Protein 2GQQ (pdb70)

Secondary structure (DSSP, 8-state):
--SHHHHHHHHHHH-SS--TTGGGTSSS--TTTSSSTHHHHHHHTSEEEEEEEE-TTTTT---EEEEEEE----STTHHHHHHHHHSS-TTEEEEEEESSSSSEEEEEE-SSHHHHHHHTTTSSTTSSS-SEEEEEEEEEEEEE---------/--STHHHHHHHHHH-SS--HHHHHHHSSS-TTTTTTHHHHHHHHSSEEEEEEEE-TTTTT--EEEEEEEEE---STTHHHHHHHHHTT-SSEEEEEEE-SS-SEEEEEEESSHHHHHHHTTTTGGGSTTEEEEEEEEEEEEEE--------/------HHHHHHHHHHHH-TT--HHHHHHHHSS-HHHHHHHHHHHHHHTSEEEEEEEE-TTTTT--EEEEEEEEPPP-SSSHHHHHHTTTTT-TTEEEEEEESSS-SEEEEEEESSHHHHHHHHHHTTTTSSS--EEEEEEEEEEEEE---------/--HHHHHHHHHHHH-SSS-HHHHHHHHTS-HHHHHTHHHHHHHTTSEEEEEEEE-TTTTT--EEEEEEEEE-SS-TTHHHHHHHHHSS-TTEEEEEEESSSSSEEEEEEESSHHHHHHHHHHTSTTSTTEEEEEEEEEEEEEEE---------

Structure (mmCIF, N/CA/C/O backbone):
data_2GQQ
#
_entry.id   2GQQ
#
_cell.length_a   100.100
_cell.length_b   237.000
_cell.length_c   75.600
_cell.angle_alpha   90.00
_cell.angle_beta   90.0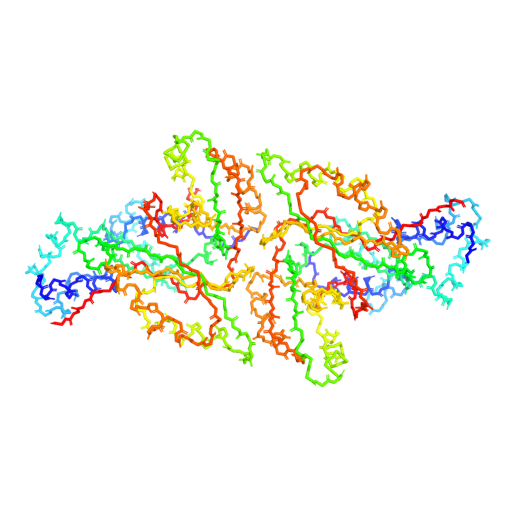0
_cell.angle_gamma   90.00
#
_symmetry.space_group_name_H-M   'C 2 2 21'
#
loop_
_atom_site.group_PDB
_atom_site.id
_atom_site.type_symbol
_atom_site.label_atom_id
_atom_site.label_alt_id
_atom_site.label_comp_id
_atom_site.label_asym_id
_atom_site.label_entity_id
_atom_site.label_seq_id
_atom_site.pdbx_PDB_ins_code
_atom_site.Cartn_x
_atom_site.Cartn_y
_atom_site.Cartn_z
_atom_site.occupancy
_atom_site.B_iso_or_equiv
_atom_site.auth_seq_id
_atom_site.auth_comp_id
_atom_site.auth_asym_id
_atom_site.auth_atom_id
_atom_site.pdbx_PDB_model_num
ATOM 1 N N . LEU A 1 11 ? 39.822 125.897 22.200 1.00 82.35 12 LEU A N 1
ATOM 2 C CA . LEU A 1 11 ? 40.423 125.448 23.495 1.00 81.77 12 LEU A CA 1
ATOM 3 C C . LEU A 1 11 ? 40.211 126.555 24.528 1.00 78.62 12 LEU A C 1
ATOM 4 O O . LEU A 1 11 ? 41.112 127.348 24.785 1.00 79.49 12 LEU A O 1
ATOM 9 N N . ASP A 1 12 ? 39.017 126.605 25.114 1.00 79.09 13 ASP A N 1
ATOM 10 C CA . ASP A 1 12 ? 38.688 127.621 26.119 1.00 83.10 13 ASP A CA 1
ATOM 11 C C . ASP A 1 12 ? 38.823 127.066 27.536 1.00 78.10 13 ASP A C 1
ATOM 12 O O . ASP A 1 12 ? 39.293 125.948 27.723 1.00 81.87 13 ASP A O 1
ATOM 17 N N . ARG A 1 13 ? 38.402 127.843 28.530 1.00 71.75 14 ARG A N 1
ATOM 18 C CA . ARG A 1 13 ? 38.479 127.401 29.920 1.00 70.16 14 ARG A CA 1
ATOM 19 C C . ARG A 1 13 ? 37.094 127.002 30.406 1.00 69.22 14 ARG A C 1
ATOM 20 O O . ARG A 1 13 ? 36.815 125.830 30.648 1.00 73.99 14 ARG A O 1
ATOM 22 N N . ILE A 1 14 ? 36.232 127.997 30.551 1.00 66.05 15 ILE A N 1
ATOM 23 C CA . ILE A 1 14 ? 34.866 127.782 30.989 1.00 62.34 15 ILE A CA 1
ATOM 24 C C . ILE A 1 14 ? 34.188 126.747 30.086 1.00 57.04 15 ILE A C 1
ATOM 25 O O . ILE A 1 14 ? 33.333 125.986 30.539 1.00 55.92 15 ILE A O 1
ATOM 30 N N . ASP A 1 15 ? 34.573 126.719 28.811 1.00 54.11 16 ASP A N 1
ATOM 31 C CA . ASP A 1 15 ? 33.981 125.772 27.867 1.00 52.04 16 ASP A CA 1
ATOM 32 C C . ASP A 1 15 ? 34.224 124.339 28.300 1.00 49.58 16 ASP A C 1
ATOM 33 O O . ASP A 1 15 ? 33.433 123.441 27.991 1.00 46.36 16 ASP A O 1
ATOM 38 N N . ARG A 1 16 ? 35.324 124.128 29.015 1.00 44.52 17 ARG A N 1
ATOM 39 C CA . ARG A 1 16 ? 35.668 122.799 29.497 1.00 48.83 17 ARG A CA 1
ATOM 40 C C . ARG A 1 16 ? 34.578 122.335 30.462 1.00 52.30 17 ARG A C 1
ATOM 41 O O . ARG A 1 16 ? 34.022 121.246 30.297 1.00 55.28 17 ARG A O 1
ATOM 49 N N . ASN A 1 17 ? 34.257 123.166 31.450 1.00 51.02 18 ASN A N 1
ATOM 50 C CA . ASN A 1 17 ? 33.216 122.821 32.414 1.00 51.18 18 ASN A CA 1
ATOM 51 C C . ASN A 1 17 ? 31.898 122.599 31.686 1.00 47.37 18 ASN A C 1
ATOM 52 O O . ASN A 1 17 ? 31.102 121.734 32.060 1.00 39.42 18 ASN A O 1
ATOM 57 N N . ILE A 1 18 ? 31.674 123.396 30.647 1.00 36.98 19 ILE A N 1
ATOM 58 C CA . ILE A 1 18 ? 30.467 123.283 29.842 1.00 39.82 19 ILE A CA 1
ATOM 59 C C . ILE A 1 18 ? 30.402 121.844 29.346 1.00 43.05 19 ILE A C 1
ATOM 60 O O . ILE A 1 18 ? 29.430 121.129 29.583 1.00 41.24 19 ILE A O 1
ATOM 65 N N . LEU A 1 19 ? 31.459 121.433 28.653 1.00 31.56 20 LEU A N 1
ATOM 66 C CA . LEU A 1 19 ? 31.538 120.096 28.106 1.00 23.40 20 LEU A CA 1
ATOM 67 C C . LEU A 1 19 ? 31.304 119.034 29.167 1.00 27.07 20 LEU A C 1
ATOM 68 O O . LEU A 1 19 ? 30.417 118.190 29.035 1.00 26.92 20 LEU A O 1
ATOM 73 N N . ASN A 1 20 ? 32.098 119.076 30.225 1.00 25.30 21 ASN A N 1
ATOM 74 C CA . ASN A 1 20 ? 31.960 118.097 31.283 1.00 33.80 21 ASN A CA 1
ATOM 75 C C . ASN A 1 20 ? 30.519 118.029 31.773 1.00 41.45 21 ASN A C 1
ATOM 76 O O . ASN A 1 20 ? 30.002 116.945 32.047 1.00 46.55 21 ASN A O 1
ATOM 81 N N . GLU A 1 21 ? 29.868 119.184 31.882 1.00 44.90 22 GLU A N 1
ATOM 82 C CA . GLU A 1 21 ? 28.480 119.226 32.342 1.00 39.57 22 GLU A CA 1
ATOM 83 C C . GLU A 1 21 ? 27.528 118.571 31.353 1.00 25.41 22 GLU A C 1
ATOM 84 O O . GLU A 1 21 ? 26.707 117.751 31.739 1.00 18.42 22 GLU A O 1
ATOM 90 N N . LEU A 1 22 ? 27.639 118.942 30.083 1.00 23.51 23 LEU A N 1
ATOM 91 C CA . LEU A 1 22 ? 26.777 118.376 29.057 1.00 30.58 23 LEU A CA 1
ATOM 92 C C . LEU A 1 22 ? 26.850 116.858 28.988 1.00 34.80 23 LEU A C 1
ATOM 93 O O . LEU A 1 22 ? 25.838 116.197 28.770 1.00 33.81 23 LEU A O 1
ATOM 98 N N . GLN A 1 23 ? 28.040 116.296 29.154 1.00 33.94 24 GLN A N 1
ATOM 99 C CA . GLN A 1 23 ? 28.154 114.850 29.095 1.00 37.72 24 GLN A CA 1
ATOM 100 C C . GLN A 1 23 ? 27.645 114.218 30.384 1.00 31.08 24 GLN A C 1
ATOM 101 O O . GLN A 1 23 ? 27.072 113.128 30.368 1.00 30.32 24 GLN A O 1
ATOM 107 N N . LYS A 1 24 ? 27.840 114.907 31.501 1.00 30.11 25 LYS A N 1
ATOM 108 C CA . LYS A 1 24 ? 27.383 114.389 32.785 1.00 29.28 25 LYS A CA 1
ATOM 109 C C . LYS A 1 24 ? 25.859 114.379 32.797 1.00 35.94 25 LYS A C 1
ATOM 110 O O . LYS A 1 24 ? 25.243 113.733 33.642 1.00 33.23 25 LYS A O 1
ATOM 112 N N . ASP A 1 25 ? 25.268 115.098 31.840 1.00 45.49 26 ASP A N 1
ATOM 113 C CA . ASP A 1 25 ? 23.815 115.207 31.694 1.00 49.41 26 ASP A CA 1
ATOM 114 C C . ASP A 1 25 ? 23.453 115.977 30.419 1.00 54.60 26 ASP A C 1
ATOM 115 O O . ASP A 1 25 ? 23.413 117.208 30.419 1.00 58.39 26 ASP A O 1
ATOM 120 N N . GLY A 1 26 ? 23.175 115.252 29.339 1.00 57.19 27 GLY A N 1
ATOM 121 C CA . GLY A 1 26 ? 22.831 115.896 28.079 1.00 62.15 27 GLY A CA 1
ATOM 122 C C . GLY A 1 26 ? 21.508 116.641 28.062 1.00 65.58 27 GLY A C 1
ATOM 123 O O . GLY A 1 26 ? 21.419 117.754 27.540 1.00 67.07 27 GLY A O 1
ATOM 124 N N . ARG A 1 27 ? 20.472 116.029 28.626 1.00 72.61 28 ARG A N 1
ATOM 125 C CA . ARG A 1 27 ? 19.151 116.647 28.663 1.00 74.13 28 ARG A CA 1
ATOM 126 C C . ARG A 1 27 ? 19.109 117.782 29.677 1.00 71.43 28 ARG A C 1
ATOM 127 O O . ARG A 1 27 ? 18.599 117.617 30.783 1.00 73.07 28 ARG A O 1
ATOM 129 N N . ILE A 1 28 ? 19.654 118.932 29.297 1.00 69.50 29 ILE A N 1
ATOM 130 C CA . ILE A 1 28 ? 19.668 120.089 30.179 1.00 74.67 29 ILE A CA 1
ATOM 131 C C . ILE A 1 28 ? 19.126 121.304 29.442 1.00 79.40 29 ILE A C 1
ATOM 132 O O . ILE A 1 28 ? 19.365 121.474 28.246 1.00 81.95 29 ILE A O 1
ATOM 134 N N . SER A 1 29 ? 18.388 122.142 30.163 1.00 85.97 30 SER A N 1
ATOM 135 C CA . SER A 1 29 ? 17.803 123.349 29.590 1.00 88.93 30 SER A CA 1
ATOM 136 C C . SER A 1 29 ? 18.874 124.420 29.387 1.00 88.63 30 SER A C 1
ATOM 137 O O . SER A 1 29 ? 19.943 124.364 29.994 1.00 92.92 30 SER A O 1
ATOM 140 N N . ASN A 1 30 ? 18.585 125.395 28.532 1.00 86.14 31 ASN A N 1
ATOM 141 C CA . ASN A 1 30 ? 19.533 126.467 28.245 1.00 87.96 31 ASN A CA 1
ATOM 142 C C . ASN A 1 30 ? 20.096 127.130 29.507 1.00 85.50 31 ASN A C 1
ATOM 143 O O . ASN A 1 30 ? 21.313 127.235 29.670 1.00 76.18 31 ASN A O 1
ATOM 148 N N . VAL A 1 31 ? 19.203 127.564 30.396 1.00 81.68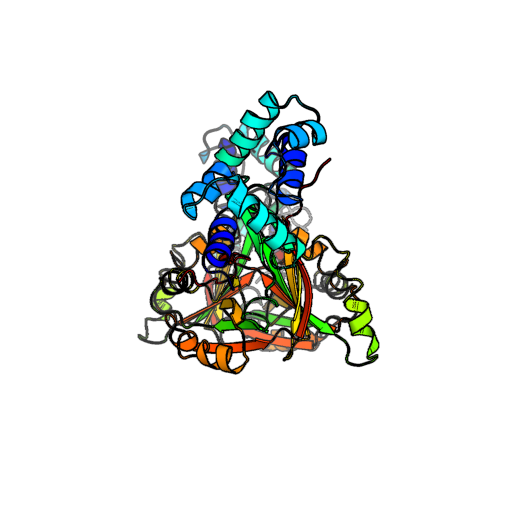 32 VAL A N 1
ATOM 149 C CA . VAL A 1 31 ? 19.583 128.227 31.646 1.00 74.37 32 VAL A CA 1
ATOM 150 C C . VAL A 1 31 ? 20.295 127.288 32.615 1.00 72.67 32 VAL A C 1
ATOM 151 O O . VAL A 1 31 ? 21.292 127.657 33.241 1.00 54.42 32 VAL A O 1
ATOM 155 N N . GLU A 1 32 ? 19.771 126.074 32.739 1.00 78.73 33 GLU A N 1
ATOM 156 C CA . GLU A 1 32 ? 20.348 125.084 33.636 1.00 82.17 33 GLU A CA 1
ATOM 157 C C . GLU A 1 32 ? 21.744 124.685 33.157 1.00 85.93 33 GLU A C 1
ATOM 158 O O . GLU A 1 32 ? 22.623 124.371 33.962 1.00 80.81 33 GLU A O 1
ATOM 164 N N . LEU A 1 33 ? 21.938 124.711 31.840 1.00 91.45 34 LEU A N 1
ATOM 165 C CA . LEU A 1 33 ? 23.219 124.365 31.225 1.00 94.51 34 LEU A CA 1
ATOM 166 C C . LEU A 1 33 ? 24.278 125.393 31.601 1.00 94.97 34 LEU A C 1
ATOM 167 O O . LEU A 1 33 ? 25.480 125.126 31.535 1.00 91.92 34 LEU A O 1
ATOM 169 N N . SER A 1 34 ? 23.814 126.574 31.987 1.00 93.46 35 SER A N 1
ATOM 170 C CA . SER A 1 34 ? 24.697 127.658 32.386 1.00 84.74 35 SER A CA 1
ATOM 171 C C . SER A 1 34 ? 24.249 128.158 33.750 1.00 76.99 35 SER A C 1
ATOM 172 O O . SER A 1 34 ? 24.150 129.361 33.983 1.00 71.30 35 SER A O 1
ATOM 175 N N . LYS A 1 35 ? 23.975 127.221 34.651 1.00 73.38 36 LYS A N 1
ATOM 176 C CA . LYS A 1 35 ? 23.523 127.566 35.993 1.00 79.57 36 LYS A CA 1
ATOM 177 C C . LYS A 1 35 ? 24.619 127.390 37.043 1.00 77.00 36 LYS A C 1
ATOM 178 O O . LYS A 1 35 ? 25.029 128.354 37.692 1.00 72.00 36 LYS A O 1
ATOM 180 N N . ARG A 1 36 ? 25.090 126.156 37.204 1.00 77.25 37 ARG A N 1
ATOM 181 C CA . ARG A 1 36 ? 26.133 125.844 38.179 1.00 71.14 37 ARG A CA 1
ATOM 182 C C . ARG A 1 36 ? 27.530 125.889 37.564 1.00 68.69 37 ARG A C 1
ATOM 183 O O . ARG A 1 36 ? 28.493 125.400 38.157 1.00 60.11 37 ARG A O 1
ATOM 185 N N . VAL A 1 37 ? 27.637 126.474 36.374 1.00 74.10 38 VAL A N 1
ATOM 186 C CA . VAL A 1 37 ? 28.924 126.584 35.692 1.00 80.33 38 VAL A CA 1
ATOM 187 C C . VAL A 1 37 ? 29.637 127.875 36.082 1.00 84.69 38 VAL A C 1
ATOM 188 O O . VAL A 1 37 ? 30.867 127.952 36.053 1.00 82.02 38 VAL A O 1
ATOM 192 N N . GLY A 1 38 ? 28.853 128.882 36.452 1.00 87.68 39 GLY A N 1
ATOM 193 C CA . GLY A 1 38 ? 29.417 130.165 36.828 1.00 88.60 39 GLY A CA 1
ATOM 194 C C . GLY A 1 38 ? 29.245 131.154 35.690 1.00 88.64 39 GLY A C 1
ATOM 195 O O . GLY A 1 38 ? 30.179 131.861 35.312 1.00 85.98 39 GLY A O 1
ATOM 196 N N . LEU A 1 39 ? 28.036 131.192 35.138 1.00 85.85 40 LEU A N 1
ATOM 197 C CA . LEU A 1 39 ? 27.715 132.086 34.036 1.00 81.29 40 LEU A CA 1
ATOM 198 C C . LEU A 1 39 ? 26.262 132.538 34.133 1.00 79.15 40 LEU A C 1
ATOM 199 O O . LEU A 1 39 ? 25.512 132.064 34.985 1.00 73.71 40 LEU A O 1
ATOM 201 N N . SER A 1 40 ? 25.872 133.461 33.260 1.00 80.67 41 SER A N 1
ATOM 202 C CA . SER A 1 40 ? 24.504 133.963 33.244 1.00 87.09 41 SER A CA 1
ATOM 203 C C . SER A 1 40 ? 23.752 133.340 32.069 1.00 91.12 41 SER A C 1
ATOM 204 O O . SER A 1 40 ? 24.344 133.043 31.030 1.00 94.32 41 SER A O 1
ATOM 206 N N . PRO A 1 41 ? 22.431 133.141 32.222 1.00 91.54 42 PRO A N 1
ATOM 207 C CA . PRO A 1 41 ? 21.554 132.552 31.203 1.00 93.18 42 PRO A CA 1
ATOM 208 C C . PRO A 1 41 ? 21.890 132.906 29.752 1.00 92.24 42 PRO A C 1
ATOM 209 O O . PRO A 1 41 ? 22.651 132.200 29.090 1.00 89.73 42 PRO A O 1
ATOM 213 N N . THR A 1 42 ? 21.311 133.999 29.263 1.00 90.91 43 THR A N 1
ATOM 214 C CA . THR A 1 42 ? 21.533 134.450 27.892 1.00 91.32 43 THR A CA 1
ATOM 215 C C . THR A 1 42 ? 23.013 134.600 27.525 1.00 90.20 43 THR A C 1
ATOM 216 O O . THR A 1 42 ? 23.436 134.185 26.444 1.00 83.30 43 THR A O 1
ATOM 218 N N . PRO A 1 43 ? 23.818 135.200 28.421 1.00 94.17 44 PRO A N 1
ATOM 219 C CA . PRO A 1 43 ? 25.252 135.407 28.188 1.00 100.08 44 PRO A CA 1
ATOM 220 C C . PRO A 1 43 ? 26.025 134.223 27.612 1.00 100.36 44 PRO A C 1
ATOM 221 O O . PRO A 1 43 ? 26.784 134.384 26.655 1.00 103.15 44 PRO A O 1
ATOM 225 N N . CYS A 1 44 ? 25.841 133.038 28.189 1.00 96.47 45 CYS A N 1
ATOM 226 C CA . CYS A 1 44 ? 26.558 131.864 27.699 1.00 91.88 45 CYS A CA 1
ATOM 227 C C . CYS A 1 44 ? 25.752 130.571 27.756 1.00 80.49 45 CYS A C 1
ATOM 228 O O . CYS A 1 44 ? 25.718 129.884 28.776 1.00 74.02 45 CYS A O 1
ATOM 231 N N . LEU A 1 45 ? 25.119 130.240 26.637 1.00 71.85 46 LEU A N 1
ATOM 232 C CA . LEU A 1 45 ? 24.309 129.037 26.529 1.00 72.17 46 LEU A CA 1
ATOM 233 C C . LEU A 1 45 ? 24.218 128.691 25.057 1.00 72.77 46 LEU A C 1
ATOM 234 O O . LEU A 1 45 ? 23.905 127.560 24.684 1.00 78.15 46 LEU A O 1
ATOM 239 N N . GLU A 1 46 ? 24.490 129.686 24.221 1.00 71.33 47 GLU A N 1
ATOM 240 C CA . GLU A 1 46 ? 24.448 129.498 22.780 1.00 65.27 47 GLU A CA 1
ATOM 241 C C . GLU A 1 46 ? 25.868 129.265 22.285 1.00 57.81 47 GLU A C 1
ATOM 242 O O . GLU A 1 46 ? 26.077 128.903 21.129 1.00 56.16 47 GLU A O 1
ATOM 244 N N . ARG A 1 47 ? 26.838 129.468 23.176 1.00 50.98 48 ARG A N 1
ATOM 245 C CA . ARG A 1 47 ? 28.252 129.272 22.849 1.00 44.54 48 ARG A CA 1
ATOM 246 C C . ARG A 1 47 ? 28.472 127.840 22.364 1.00 37.22 48 ARG A C 1
ATOM 247 O O . ARG A 1 47 ? 29.262 127.577 21.453 1.00 11.48 48 ARG A O 1
ATOM 249 N N . VAL A 1 48 ? 27.755 126.917 22.986 1.00 38.77 49 VAL A N 1
ATOM 250 C CA . VAL A 1 48 ? 27.840 125.514 22.634 1.00 49.93 49 VAL A CA 1
ATOM 251 C C . VAL A 1 48 ? 27.697 125.319 21.121 1.00 55.63 49 VAL A C 1
ATOM 252 O O . VAL A 1 48 ? 28.188 124.334 20.566 1.00 59.27 49 VAL A O 1
ATOM 256 N N . ARG A 1 49 ? 27.035 126.264 20.459 1.00 59.62 50 ARG A N 1
ATOM 257 C CA . ARG A 1 49 ? 26.824 126.188 19.015 1.00 65.31 50 ARG A CA 1
ATOM 258 C C . ARG A 1 49 ? 28.133 126.234 18.226 1.00 71.36 50 ARG A C 1
ATOM 259 O O . ARG A 1 49 ? 28.271 125.554 17.207 1.00 65.39 50 ARG A O 1
ATOM 261 N N . ARG A 1 50 ? 29.088 127.039 18.691 1.00 73.65 51 ARG A N 1
ATOM 262 C CA . ARG A 1 50 ? 30.380 127.149 18.016 1.00 73.15 51 ARG A CA 1
ATOM 263 C C . ARG A 1 50 ? 31.134 125.832 18.179 1.00 71.08 51 ARG A C 1
ATOM 264 O O . ARG A 1 50 ? 31.943 125.452 17.328 1.00 66.43 51 ARG A O 1
ATOM 272 N N . LEU A 1 51 ? 30.867 125.144 19.286 1.00 69.52 52 LEU A N 1
ATOM 273 C CA . LEU A 1 51 ? 31.498 123.860 19.554 1.00 62.86 52 LEU A CA 1
ATOM 274 C C . LEU A 1 51 ? 30.906 122.821 18.612 1.00 64.95 52 LEU A C 1
ATOM 275 O O . LEU A 1 51 ? 31.595 121.906 18.155 1.00 67.22 52 LEU A O 1
ATOM 280 N N . GLU A 1 52 ? 29.619 122.981 18.325 1.00 66.90 53 GLU A N 1
ATOM 281 C CA . GLU A 1 52 ? 28.899 122.081 17.434 1.00 73.63 53 GLU A CA 1
ATOM 282 C C . GLU A 1 52 ? 29.221 122.406 15.982 1.00 75.63 53 GLU A C 1
ATOM 283 O O . GLU A 1 52 ? 29.146 121.538 15.113 1.00 81.48 53 GLU A O 1
ATOM 289 N N . ARG A 1 53 ? 29.579 123.661 15.728 1.00 73.00 54 ARG A N 1
ATOM 290 C CA . ARG A 1 53 ? 29.925 124.103 14.384 1.00 74.13 54 ARG A CA 1
ATOM 291 C C . ARG A 1 53 ? 31.377 123.737 14.092 1.00 77.28 54 ARG A C 1
ATOM 292 O O . ARG A 1 53 ? 31.700 123.226 13.017 1.00 81.60 54 ARG A O 1
ATOM 294 N N . GLN A 1 54 ? 32.251 124.002 15.057 1.00 76.93 55 GLN A N 1
ATOM 295 C CA . GLN A 1 54 ? 33.661 123.690 14.899 1.00 81.37 55 GLN A CA 1
ATOM 296 C C . GLN A 1 54 ? 33.835 122.178 14.841 1.00 81.26 55 GLN A C 1
ATOM 297 O O . GLN A 1 54 ? 33.975 121.598 13.761 1.00 82.81 55 GLN A O 1
ATOM 299 N N . GLY A 1 55 ? 33.812 121.537 16.005 1.00 78.29 56 GLY A N 1
ATOM 300 C CA . GLY A 1 55 ? 33.966 120.095 16.046 1.00 65.50 56 GLY A CA 1
ATOM 301 C C . GLY A 1 55 ? 34.080 119.526 17.447 1.00 55.51 56 GLY A C 1
ATOM 302 O O . GLY A 1 55 ? 34.247 118.321 17.606 1.00 60.17 56 GLY A O 1
ATOM 303 N N . PHE A 1 56 ? 33.993 120.381 18.461 1.00 49.64 57 PHE A N 1
ATOM 304 C CA . PHE A 1 56 ? 34.087 119.919 19.839 1.00 51.67 57 PHE A CA 1
ATOM 305 C C . PHE A 1 56 ? 32.938 118.987 20.193 1.00 54.77 57 PHE A C 1
ATOM 306 O O . PHE A 1 56 ? 33.156 117.866 20.653 1.00 60.66 57 PHE A O 1
ATOM 314 N N . ILE A 1 57 ? 31.711 119.452 19.998 1.00 48.25 58 ILE A N 1
ATOM 315 C CA . ILE A 1 57 ? 30.556 118.625 20.296 1.00 43.68 58 ILE A CA 1
ATOM 316 C C . ILE A 1 57 ? 30.200 117.829 19.055 1.00 47.34 58 ILE A C 1
ATOM 317 O O . ILE A 1 57 ? 29.797 118.393 18.035 1.00 44.59 58 ILE A O 1
ATOM 319 N N . GLN A 1 58 ? 30.377 116.514 19.135 1.00 58.91 59 GLN A N 1
ATOM 320 C CA . GLN A 1 58 ? 30.071 115.637 18.009 1.00 59.65 59 GLN A CA 1
ATOM 321 C C . GLN A 1 58 ? 28.560 115.470 17.871 1.00 57.26 59 GLN A C 1
ATOM 322 O O . GLN A 1 58 ? 28.057 115.201 16.781 1.00 52.53 59 GLN A O 1
ATOM 324 N N . GLY A 1 59 ? 27.841 115.642 18.977 1.00 47.69 60 GLY A N 1
ATOM 325 C CA . GLY A 1 59 ? 26.399 115.504 18.941 1.00 48.04 60 GLY A CA 1
ATOM 326 C C . GLY A 1 59 ? 25.846 115.023 20.264 1.00 54.63 60 GLY A C 1
ATOM 327 O O . GLY A 1 59 ? 26.599 114.818 21.215 1.00 57.88 60 GLY A O 1
ATOM 328 N N . TYR A 1 60 ? 24.532 114.837 20.331 1.00 54.58 61 TYR A N 1
ATOM 329 C CA . TYR A 1 60 ? 23.893 114.382 21.561 1.00 51.00 61 TYR A CA 1
ATOM 330 C C . TYR A 1 60 ? 23.104 113.108 21.316 1.00 50.92 61 TYR A C 1
ATOM 331 O O . TYR A 1 60 ? 22.624 112.868 20.210 1.00 62.21 61 TYR A O 1
ATOM 340 N N . THR A 1 61 ? 22.974 112.285 22.350 1.00 50.40 62 THR A N 1
ATOM 341 C CA . THR A 1 61 ? 22.231 111.038 22.226 1.00 47.74 62 THR A CA 1
ATOM 342 C C . THR A 1 61 ? 21.718 110.532 23.569 1.00 39.78 62 THR A C 1
ATOM 343 O O . THR A 1 61 ? 22.211 110.918 24.630 1.00 24.48 62 THR A O 1
ATOM 347 N N . ALA A 1 62 ? 20.711 109.673 23.511 1.00 36.22 63 ALA A N 1
ATOM 348 C CA . ALA A 1 62 ? 20.136 109.110 24.714 1.00 39.64 63 ALA A CA 1
ATOM 349 C C . ALA A 1 62 ? 20.704 107.717 24.880 1.00 38.90 63 ALA A C 1
ATOM 350 O O . ALA A 1 62 ? 20.939 107.012 23.899 1.00 31.25 63 ALA A O 1
ATOM 352 N N . LEU A 1 63 ? 20.934 107.337 26.130 1.00 45.67 64 LEU A N 1
ATOM 353 C CA . LEU A 1 63 ? 21.486 106.033 26.448 1.00 51.36 64 LEU A CA 1
ATOM 354 C C . LEU A 1 63 ? 20.393 105.157 27.043 1.00 53.92 64 LEU A C 1
ATOM 355 O O . LEU A 1 63 ? 19.877 105.451 28.122 1.00 55.96 64 LEU A O 1
ATOM 357 N N . LEU A 1 64 ? 20.043 104.085 26.331 1.00 56.50 65 LEU A N 1
ATOM 358 C CA . LEU A 1 64 ? 19.001 103.146 26.768 1.00 52.13 65 LEU A CA 1
ATOM 359 C C . LEU A 1 64 ? 19.612 101.856 27.324 1.00 43.75 65 LEU A C 1
ATOM 360 O O . LEU A 1 64 ? 20.698 101.461 26.914 1.00 40.80 65 LEU A O 1
ATOM 362 N N . ASN A 1 65 ? 18.916 101.206 28.255 1.00 40.23 66 ASN A N 1
ATOM 363 C CA . ASN A 1 65 ? 19.407 99.964 28.859 1.00 47.00 66 ASN A CA 1
ATOM 364 C C . ASN A 1 65 ? 19.168 98.763 27.946 1.00 54.83 66 ASN A C 1
ATOM 365 O O . ASN A 1 65 ? 18.030 98.359 27.727 1.00 63.78 66 ASN A O 1
ATOM 367 N N . PRO A 1 66 ? 20.245 98.170 27.404 1.00 58.65 67 PRO A N 1
ATOM 368 C CA . PRO A 1 66 ? 20.131 97.011 26.512 1.00 61.99 67 PRO A CA 1
ATOM 369 C C . PRO A 1 66 ? 19.506 95.814 27.215 1.00 61.58 67 PRO A C 1
ATOM 370 O O . PRO A 1 66 ? 19.199 94.799 26.589 1.00 62.44 67 PRO A O 1
ATOM 374 N N . HIS A 1 67 ? 19.334 95.936 28.525 1.00 56.99 68 HIS A N 1
ATOM 375 C CA . HIS A 1 67 ? 18.742 94.871 29.312 1.00 59.26 68 HIS A CA 1
ATOM 376 C C . HIS A 1 67 ? 17.224 94.861 29.118 1.00 67.27 68 HIS A C 1
ATOM 377 O O . HIS A 1 67 ? 16.600 93.801 29.134 1.00 75.90 68 HIS A O 1
ATOM 379 N N . TYR A 1 68 ? 16.644 96.043 28.922 1.00 65.02 69 TYR A N 1
ATOM 380 C CA . TYR A 1 68 ? 15.202 96.192 28.731 1.00 54.86 69 TYR A CA 1
ATOM 381 C C . TYR A 1 68 ? 14.825 96.319 27.254 1.00 46.72 69 TYR A C 1
ATOM 382 O O . TYR A 1 68 ? 13.667 96.569 26.916 1.00 52.66 69 TYR A O 1
ATOM 391 N N . LEU A 1 69 ? 15.808 96.154 26.379 1.00 46.42 70 LEU A N 1
ATOM 392 C CA . LEU A 1 69 ? 15.571 96.225 24.946 1.00 49.54 70 LEU A CA 1
ATOM 393 C C . LEU A 1 69 ? 15.926 94.877 24.343 1.00 54.11 70 LEU A C 1
ATOM 394 O O . LEU A 1 69 ? 16.345 93.964 25.058 1.00 54.04 70 LEU A O 1
ATOM 399 N N . ASP A 1 70 ? 15.780 94.750 23.031 1.00 56.61 71 ASP A N 1
ATOM 400 C CA . ASP A 1 70 ? 16.072 93.484 22.370 1.00 66.21 71 ASP A CA 1
ATOM 401 C C . ASP A 1 70 ? 17.558 93.329 22.045 1.00 62.87 71 ASP A C 1
ATOM 402 O O . ASP A 1 70 ? 17.942 93.098 20.899 1.00 65.31 71 ASP A O 1
ATOM 407 N N . ALA A 1 71 ? 18.388 93.441 23.075 1.00 53.74 72 ALA A N 1
ATOM 408 C CA . ALA A 1 71 ? 19.830 93.315 22.916 1.00 49.74 72 ALA A CA 1
ATOM 409 C C . ALA A 1 71 ? 20.449 93.042 24.276 1.00 41.80 72 ALA A C 1
ATOM 410 O O . ALA A 1 71 ? 21.442 93.660 24.664 1.00 24.55 72 ALA A O 1
ATOM 412 N N . SER A 1 72 ? 19.845 92.102 24.992 1.00 43.76 73 SER A N 1
ATOM 413 C CA . SER A 1 72 ? 20.298 91.732 26.323 1.00 46.54 73 SER A CA 1
ATOM 414 C C . SER A 1 72 ? 21.691 91.103 26.360 1.00 41.26 73 SER A C 1
ATOM 415 O O . SER A 1 72 ? 22.356 91.128 27.396 1.00 33.31 73 SER A O 1
ATOM 417 N N . LEU A 1 73 ? 22.135 90.543 25.237 1.00 36.92 74 LEU A N 1
ATOM 418 C CA . LEU A 1 73 ? 23.439 89.885 25.188 1.00 40.73 74 LEU A CA 1
ATOM 419 C C . LEU A 1 73 ? 24.519 90.611 24.380 1.00 46.65 74 LEU A C 1
ATOM 420 O O . LEU A 1 73 ? 24.272 91.097 23.275 1.00 57.97 74 LEU A O 1
ATOM 425 N N . LEU A 1 74 ? 25.725 90.658 24.942 1.00 26.28 75 LEU A N 1
ATOM 426 C CA . LEU A 1 74 ? 26.862 91.323 24.311 1.00 18.26 75 LEU A CA 1
ATOM 427 C C . LEU A 1 74 ? 28.027 90.370 24.049 1.00 20.75 75 LEU A C 1
ATOM 428 O O . LEU A 1 74 ? 28.285 89.458 24.832 1.00 29.18 75 LEU A O 1
ATOM 433 N N . VAL A 1 75 ? 28.745 90.592 22.956 1.00 13.86 76 VAL A N 1
ATOM 434 C CA . VAL A 1 75 ? 29.855 89.721 22.625 1.00 15.72 76 VAL A CA 1
ATOM 435 C C . VAL A 1 75 ? 30.883 90.382 21.720 1.00 18.06 76 VAL A C 1
ATOM 436 O O . VAL A 1 75 ? 30.539 91.079 20.764 1.00 21.10 76 VAL A O 1
ATOM 440 N N . PHE A 1 76 ? 32.152 90.143 22.035 1.00 18.80 77 PHE A N 1
ATOM 441 C CA . PHE A 1 76 ? 33.278 90.687 21.284 1.00 6.37 77 PHE A CA 1
ATOM 442 C C . PHE A 1 76 ? 33.795 89.643 20.313 1.00 10.25 77 PHE A C 1
ATOM 443 O O . PHE A 1 76 ? 33.566 88.446 20.492 1.00 11.43 77 PHE A O 1
ATOM 451 N N . VAL A 1 77 ? 34.508 90.098 19.292 1.00 15.60 78 VAL A N 1
ATOM 452 C CA . VAL A 1 77 ? 35.042 89.197 18.286 1.00 9.71 78 VAL A CA 1
ATOM 453 C C . VAL A 1 77 ? 36.366 89.695 17.716 1.00 21.62 78 VAL A C 1
ATOM 454 O O . VAL A 1 77 ? 36.487 90.857 17.318 1.00 29.53 78 VAL A O 1
ATOM 458 N N . GLU A 1 78 ? 37.360 88.812 17.681 1.00 30.11 79 GLU A N 1
ATOM 459 C CA . GLU A 1 78 ? 38.667 89.149 17.124 1.00 24.73 79 GLU A CA 1
ATOM 460 C C . GLU A 1 78 ? 38.676 88.593 15.717 1.00 26.70 79 GLU A C 1
ATOM 461 O O . GLU A 1 78 ? 38.694 87.379 15.512 1.00 28.80 79 GLU A O 1
ATOM 467 N N . ILE A 1 79 ? 38.657 89.491 14.745 1.00 20.47 80 ILE A N 1
ATOM 468 C CA . ILE A 1 79 ? 38.633 89.080 13.358 1.00 25.04 80 ILE A CA 1
ATOM 469 C C . ILE A 1 79 ? 39.935 89.386 12.667 1.00 14.84 80 ILE A C 1
ATOM 470 O O . ILE A 1 79 ? 40.542 90.426 12.898 1.00 8.71 80 ILE A O 1
ATOM 475 N N . THR A 1 80 ? 40.362 88.458 11.823 1.00 29.85 81 THR A N 1
ATOM 476 C CA . THR A 1 80 ? 41.601 88.613 11.086 1.00 36.75 81 THR A CA 1
ATOM 477 C C . THR A 1 80 ? 41.290 88.614 9.598 1.00 37.67 81 THR A C 1
ATOM 478 O O . THR A 1 80 ? 40.752 87.643 9.065 1.00 34.05 81 THR A O 1
ATOM 482 N N . LEU A 1 81 ? 41.624 89.712 8.933 1.00 42.26 82 LEU A N 1
ATOM 483 C CA . LEU A 1 81 ? 41.372 89.836 7.507 1.00 45.80 82 LEU A CA 1
ATOM 484 C C . LEU A 1 81 ? 42.585 89.395 6.693 1.00 44.70 82 LEU A C 1
ATOM 485 O O . LEU A 1 81 ? 43.724 89.740 7.015 1.00 37.58 82 LEU A O 1
ATOM 487 N N . ASN A 1 82 ? 42.332 88.626 5.639 1.00 48.98 83 ASN A N 1
ATOM 488 C CA . ASN A 1 82 ? 43.399 88.140 4.775 1.00 55.47 83 ASN A CA 1
ATOM 489 C C . ASN A 1 82 ? 43.868 89.231 3.823 1.00 59.27 83 ASN A C 1
ATOM 490 O O . ASN A 1 82 ? 43.110 89.684 2.964 1.00 62.65 83 ASN A O 1
ATOM 495 N N . ARG A 1 83 ? 45.124 89.638 3.963 1.00 58.97 84 ARG A N 1
ATOM 496 C CA . ARG A 1 83 ? 45.679 90.680 3.112 1.00 57.64 84 ARG A CA 1
ATOM 497 C C . ARG A 1 83 ? 45.872 90.196 1.678 1.00 58.35 84 ARG A C 1
ATOM 498 O O . ARG A 1 83 ? 46.978 89.829 1.279 1.00 61.06 84 ARG A O 1
ATOM 500 N N . GLY A 1 84 ? 44.785 90.194 0.912 1.00 58.46 85 GLY A N 1
ATOM 501 C CA . GLY A 1 84 ? 44.849 89.768 -0.475 1.00 64.54 85 GLY A CA 1
ATOM 502 C C . GLY A 1 84 ? 45.069 90.969 -1.372 1.00 67.18 85 GLY A C 1
ATOM 503 O O . GLY A 1 84 ? 46.123 91.110 -1.995 1.00 71.50 85 GLY A O 1
ATOM 504 N N . ALA A 1 85 ? 44.068 91.840 -1.435 1.00 67.04 86 ALA A N 1
ATOM 505 C CA . ALA A 1 85 ? 44.154 93.050 -2.241 1.00 66.91 86 ALA A CA 1
ATOM 506 C C . ALA A 1 85 ? 44.298 94.235 -1.294 1.00 68.88 86 ALA A C 1
ATOM 507 O O . ALA A 1 85 ? 43.743 94.228 -0.197 1.00 60.20 86 ALA A O 1
ATOM 509 N N . PRO A 1 86 ? 45.060 95.263 -1.699 1.00 75.25 87 PRO A N 1
ATOM 510 C CA . PRO A 1 86 ? 45.251 96.445 -0.854 1.00 79.51 87 PRO A CA 1
ATOM 511 C C . PRO A 1 86 ? 43.916 96.993 -0.368 1.00 81.58 87 PRO A C 1
ATOM 512 O O . PRO A 1 86 ? 43.841 97.662 0.661 1.00 83.34 87 PRO A O 1
ATOM 516 N N . ASP A 1 87 ? 42.860 96.703 -1.119 1.00 80.75 88 ASP A N 1
ATOM 517 C CA . ASP A 1 87 ? 41.528 97.156 -0.754 1.00 78.81 88 ASP A CA 1
ATOM 518 C C . ASP A 1 87 ? 40.907 96.191 0.259 1.00 76.49 88 ASP A C 1
ATOM 519 O O . ASP A 1 87 ? 39.698 96.215 0.482 1.00 81.82 88 ASP A O 1
ATOM 521 N N . VAL A 1 88 ? 41.741 95.350 0.871 1.00 67.12 89 VAL A N 1
ATOM 522 C CA . VAL A 1 88 ? 41.278 94.370 1.855 1.00 54.89 89 VAL A CA 1
ATOM 523 C C . VAL A 1 88 ? 40.598 95.059 3.026 1.00 55.32 89 VAL A C 1
ATOM 524 O O . VAL A 1 88 ? 39.537 94.632 3.483 1.00 45.79 89 VAL A O 1
ATOM 526 N N . PHE A 1 89 ? 41.229 96.124 3.509 1.00 60.73 90 PHE A N 1
ATOM 527 C CA . PHE A 1 89 ? 40.703 96.899 4.623 1.00 60.36 90 PHE A CA 1
ATOM 528 C C . PHE A 1 89 ? 39.548 97.771 4.144 1.00 62.67 90 PHE A C 1
ATOM 529 O O . PHE A 1 89 ? 38.457 97.742 4.714 1.00 62.62 90 PHE A O 1
ATOM 537 N N . GLU A 1 90 ? 39.797 98.544 3.092 1.00 62.74 91 GLU A N 1
ATOM 538 C CA . GLU A 1 90 ? 38.784 99.437 2.542 1.00 63.59 91 GLU A CA 1
ATOM 539 C C . GLU A 1 90 ? 37.445 98.729 2.346 1.00 67.16 91 GLU A C 1
ATOM 540 O O . GLU A 1 90 ? 36.392 99.295 2.640 1.00 70.73 91 GLU A O 1
ATOM 542 N N . GLN A 1 91 ? 37.488 97.490 1.859 1.00 63.54 92 GLN A N 1
ATOM 543 C CA . GLN A 1 91 ? 36.271 96.715 1.626 1.00 58.48 92 GLN A CA 1
ATOM 544 C C . GLN A 1 91 ? 35.577 96.332 2.932 1.00 54.58 92 GLN A C 1
ATOM 545 O O . GLN A 1 91 ? 34.361 96.474 3.065 1.00 50.69 92 GLN A O 1
ATOM 547 N N . PHE A 1 92 ? 36.352 95.845 3.895 1.00 50.93 93 PHE A N 1
ATOM 548 C CA . PHE A 1 92 ? 35.796 95.452 5.185 1.00 52.46 93 PHE A CA 1
ATOM 549 C C . PHE A 1 92 ? 35.066 96.646 5.788 1.00 49.09 93 PHE A C 1
ATOM 550 O O . PHE A 1 92 ? 33.886 96.565 6.128 1.00 40.32 93 PHE A O 1
ATOM 558 N N . ASN A 1 93 ? 35.778 97.758 5.908 1.00 47.69 94 ASN A N 1
ATOM 559 C CA . ASN A 1 93 ? 35.211 98.968 6.474 1.00 53.22 94 ASN A CA 1
ATOM 560 C C . ASN A 1 93 ? 33.901 99.375 5.827 1.00 54.24 94 ASN A C 1
ATOM 561 O O . ASN A 1 93 ? 32.878 99.487 6.501 1.00 52.33 94 ASN A O 1
ATOM 566 N N . THR A 1 94 ? 33.934 99.597 4.518 1.00 57.34 95 THR A N 1
ATOM 567 C CA . THR A 1 94 ? 32.734 99.998 3.789 1.00 55.40 95 THR A CA 1
ATOM 568 C C . THR A 1 94 ? 31.813 98.810 3.538 1.00 41.28 95 THR A C 1
ATOM 569 O O . THR A 1 94 ? 31.297 98.640 2.440 1.00 38.83 95 THR A O 1
ATOM 573 N N . ALA A 1 95 ? 31.614 97.986 4.558 1.00 33.22 96 ALA A N 1
ATOM 574 C CA . ALA A 1 95 ? 30.740 96.835 4.424 1.00 31.74 96 ALA A CA 1
ATOM 575 C C . ALA A 1 95 ? 30.259 96.417 5.796 1.00 31.74 96 ALA A C 1
ATOM 576 O O . ALA A 1 95 ? 29.241 95.747 5.932 1.00 32.80 96 ALA A O 1
ATOM 578 N N . VAL A 1 96 ? 30.995 96.824 6.820 1.00 34.38 97 VAL A N 1
ATOM 579 C CA . VAL A 1 96 ? 30.624 96.478 8.178 1.00 34.37 97 VAL A CA 1
ATOM 580 C C . VAL A 1 96 ? 29.765 97.572 8.792 1.00 40.70 97 VAL A C 1
ATOM 581 O O . VAL A 1 96 ? 29.016 97.329 9.736 1.00 43.23 97 VAL A O 1
ATOM 585 N N . GLN A 1 97 ? 29.879 98.781 8.253 1.00 46.68 98 GLN A N 1
ATOM 586 C CA . GLN A 1 97 ? 29.102 99.906 8.760 1.00 54.60 98 GLN A CA 1
ATOM 587 C C . GLN A 1 97 ? 27.614 99.666 8.513 1.00 56.15 98 GLN A C 1
ATOM 588 O O . GLN A 1 97 ? 26.780 99.909 9.386 1.00 52.83 98 GLN A O 1
ATOM 590 N N . LYS A 1 98 ? 27.297 99.177 7.317 1.00 59.66 99 LYS A N 1
ATOM 591 C CA . LYS A 1 98 ? 25.921 98.898 6.916 1.00 57.20 99 LYS A CA 1
ATOM 592 C C . LYS A 1 98 ? 25.230 97.910 7.850 1.00 54.03 99 LYS A C 1
ATOM 593 O O . LYS A 1 98 ? 24.003 97.889 7.951 1.00 53.85 99 LYS A O 1
ATOM 595 N N . LEU A 1 99 ? 26.021 97.088 8.527 1.00 50.08 100 LEU A N 1
ATOM 596 C CA . LEU A 1 99 ? 25.478 96.097 9.445 1.00 51.78 100 LEU A CA 1
ATOM 597 C C . LEU A 1 99 ? 25.237 96.707 10.821 1.00 54.27 100 LEU A C 1
ATOM 598 O O . LEU A 1 99 ? 26.158 96.826 11.630 1.00 64.25 100 LEU A O 1
ATOM 603 N N . GLU A 1 100 ? 23.993 97.091 11.085 1.00 42.95 101 GLU A N 1
ATOM 604 C CA . GLU A 1 100 ? 23.649 97.699 12.362 1.00 32.83 101 GLU A CA 1
ATOM 605 C C . GLU A 1 100 ? 23.702 96.704 13.515 1.00 25.49 101 GLU A C 1
ATOM 606 O O . GLU A 1 100 ? 23.488 97.078 14.666 1.00 23.61 101 GLU A O 1
ATOM 608 N N . GLU A 1 101 ? 23.980 95.440 13.222 1.00 9.05 102 GLU A N 1
ATOM 609 C CA . GLU A 1 101 ? 24.040 94.459 14.294 1.00 31.48 102 GLU A CA 1
ATOM 610 C C . GLU A 1 101 ? 25.265 94.670 15.177 1.00 43.81 102 GLU A C 1
ATOM 611 O O . GLU A 1 101 ? 25.256 94.308 16.356 1.00 54.72 102 GLU A O 1
ATOM 617 N N . ILE A 1 102 ? 26.316 95.268 14.626 1.00 37.99 103 ILE A N 1
ATOM 618 C CA . ILE A 1 102 ? 27.520 95.492 15.415 1.00 40.67 103 ILE A CA 1
ATOM 619 C C . ILE A 1 102 ? 27.723 96.956 15.787 1.00 35.25 103 ILE A C 1
ATOM 620 O O . ILE A 1 102 ? 27.618 97.846 14.947 1.00 23.12 103 ILE A O 1
ATOM 625 N N . GLN A 1 103 ? 28.008 97.187 17.065 1.00 25.61 104 GLN A N 1
ATOM 626 C CA . GLN A 1 103 ? 28.212 98.533 17.584 1.00 30.05 104 GLN A CA 1
ATOM 627 C C . GLN A 1 103 ? 29.574 99.118 17.230 1.00 31.85 104 GLN A C 1
ATOM 628 O O . GLN A 1 103 ? 29.687 99.931 16.314 1.00 33.47 104 GLN A O 1
ATOM 634 N N . GLU A 1 104 ? 30.603 98.698 17.961 1.00 25.90 105 GLU A N 1
ATOM 635 C CA . GLU A 1 104 ? 31.964 99.177 17.745 1.00 26.71 105 GLU A CA 1
ATOM 636 C C . GLU A 1 104 ? 32.821 98.247 16.884 1.00 36.94 105 GLU A C 1
ATOM 637 O O . GLU A 1 104 ? 32.774 97.026 17.026 1.00 41.42 105 GLU A O 1
ATOM 643 N N . CYS A 1 105 ? 33.604 98.843 15.991 1.00 37.78 106 CYS A N 1
ATOM 644 C CA . CYS A 1 105 ? 34.500 98.097 15.120 1.00 32.11 106 CYS A CA 1
ATOM 645 C C . CYS A 1 105 ? 35.818 98.849 14.991 1.00 32.86 106 CYS A C 1
ATOM 646 O O . CYS A 1 105 ? 35.848 99.990 14.527 1.00 37.17 106 CYS A O 1
ATOM 649 N N . HIS A 1 106 ? 36.906 98.204 15.400 1.00 28.63 107 HIS A N 1
ATOM 650 C CA . HIS A 1 106 ? 38.226 98.816 15.337 1.00 25.01 107 HIS A CA 1
ATOM 651 C C . HIS A 1 106 ? 39.266 98.015 14.575 1.00 30.56 107 HIS A C 1
ATOM 652 O O . HIS A 1 106 ? 39.190 96.790 14.477 1.00 36.45 107 HIS A O 1
ATOM 659 N N . LEU A 1 107 ? 40.248 98.738 14.054 1.00 28.31 108 LEU A N 1
ATOM 660 C CA . LEU A 1 107 ? 41.355 98.163 13.307 1.00 29.12 108 LEU A CA 1
ATOM 661 C C . LEU A 1 107 ? 42.578 98.335 14.194 1.00 26.96 108 LEU A C 1
ATOM 662 O O . LEU A 1 107 ? 43.192 99.398 14.217 1.00 28.11 108 LEU A O 1
ATOM 667 N N . VAL A 1 108 ? 42.931 97.289 14.927 1.00 20.85 109 VAL A N 1
ATOM 668 C CA . VAL A 1 108 ? 44.060 97.364 15.838 1.00 23.99 109 VAL A CA 1
ATOM 669 C C . VAL A 1 108 ? 45.314 96.687 15.308 1.00 18.38 109 VAL A C 1
ATOM 670 O O . VAL A 1 108 ? 45.301 96.070 14.248 1.00 22.30 109 VAL A O 1
ATOM 674 N N . SER A 1 109 ? 46.400 96.815 16.055 1.00 7.59 110 SER A N 1
ATOM 675 C CA . SER A 1 109 ? 47.664 96.218 15.678 1.00 9.92 110 SER A CA 1
ATOM 676 C C . SER A 1 109 ? 47.859 94.998 16.554 1.00 22.34 110 SER A C 1
ATOM 677 O O . SER A 1 109 ? 47.396 94.971 17.691 1.00 37.25 110 SER A O 1
ATOM 680 N N . GLY A 1 110 ? 48.567 94.000 16.042 1.00 23.98 111 GLY A N 1
ATOM 681 C CA . GLY A 1 110 ? 48.801 92.801 16.822 1.00 19.65 111 GLY A CA 1
ATOM 682 C C . GLY A 1 110 ? 48.466 91.575 16.006 1.00 25.99 111 GLY A C 1
ATOM 683 O O . GLY A 1 110 ? 48.607 91.584 14.786 1.00 36.33 111 GLY A O 1
ATOM 684 N N . ASP A 1 111 ? 48.021 90.518 16.676 1.00 21.73 112 ASP A N 1
ATOM 685 C CA . ASP A 1 111 ? 47.671 89.283 15.988 1.00 12.15 112 ASP A CA 1
ATOM 686 C C . ASP A 1 111 ? 46.543 89.588 15.031 1.00 20.88 112 ASP A C 1
ATOM 687 O O . ASP A 1 111 ? 46.767 89.852 13.846 1.00 42.10 112 ASP A O 1
ATOM 692 N N . PHE A 1 112 ? 45.322 89.556 15.551 1.00 10.28 113 PHE A N 1
ATOM 693 C CA . PHE A 1 112 ? 44.158 89.838 14.733 1.00 10.02 113 PHE A CA 1
ATOM 694 C C . PHE A 1 112 ? 44.211 91.275 14.282 1.00 8.90 113 PHE A C 1
ATOM 695 O O . PHE A 1 112 ? 45.019 92.053 14.777 1.00 12.73 113 PHE A O 1
ATOM 703 N N . ASP A 1 113 ? 43.337 91.626 13.348 1.00 9.90 114 ASP A N 1
ATOM 704 C CA . ASP A 1 113 ? 43.306 92.976 12.817 1.00 21.44 114 ASP A CA 1
ATOM 705 C C . ASP A 1 113 ? 42.115 93.832 13.269 1.00 27.62 114 ASP A C 1
ATOM 706 O O . ASP A 1 113 ? 42.255 95.045 13.461 1.00 24.81 114 ASP A O 1
ATOM 711 N N . TYR A 1 114 ? 40.947 93.214 13.437 1.00 28.94 115 TYR A N 1
ATOM 712 C CA . TYR A 1 114 ? 39.753 93.948 13.867 1.00 24.18 115 TYR A CA 1
ATOM 713 C C . TYR A 1 114 ? 39.158 93.450 15.182 1.00 25.14 115 TYR A C 1
ATOM 714 O O . TYR A 1 114 ? 39.313 92.286 15.554 1.00 33.02 115 TYR A O 1
ATOM 723 N N . LEU A 1 115 ? 38.471 94.355 15.875 1.00 21.92 116 LEU A N 1
ATOM 724 C CA . LEU A 1 115 ? 37.805 94.062 17.145 1.00 10.49 116 LEU A CA 1
ATOM 725 C C . LEU A 1 115 ? 36.401 94.633 17.076 1.00 13.41 116 LEU A C 1
ATOM 726 O O . LEU A 1 115 ? 36.228 95.848 17.043 1.00 21.30 116 LEU A O 1
ATOM 731 N N . LEU A 1 116 ? 35.399 93.762 17.055 1.00 16.95 117 LEU A N 1
ATOM 732 C CA . LEU A 1 116 ? 34.017 94.211 16.982 1.00 13.16 117 LEU A CA 1
ATOM 733 C C . LEU A 1 116 ? 33.237 93.906 18.252 1.00 26.84 117 LEU A C 1
ATOM 734 O O . LEU A 1 116 ? 33.266 92.784 18.755 1.00 33.96 117 LEU A O 1
ATOM 739 N N . LYS A 1 117 ? 32.559 94.925 18.772 1.00 28.86 118 LYS A N 1
ATOM 740 C CA . LYS A 1 117 ? 31.732 94.784 19.962 1.00 31.06 118 LYS A CA 1
ATOM 741 C C . LYS A 1 117 ? 30.310 94.730 19.431 1.00 39.43 118 LYS A C 1
ATOM 742 O O . LYS A 1 117 ? 29.789 95.729 18.931 1.00 50.43 118 LYS A O 1
ATOM 744 N N . THR A 1 118 ? 29.685 93.561 19.517 1.00 38.81 119 THR A N 1
ATOM 745 C CA . THR A 1 118 ? 28.322 93.413 19.026 1.00 39.03 119 THR A CA 1
ATOM 746 C C . THR A 1 118 ? 27.360 92.922 20.085 1.00 35.55 119 THR A C 1
ATOM 747 O O . THR A 1 118 ? 27.739 92.202 21.009 1.00 38.04 119 THR A O 1
ATOM 751 N N . ARG A 1 119 ? 26.104 93.322 19.929 1.00 31.48 120 ARG A N 1
ATOM 752 C CA . ARG A 1 119 ? 25.041 92.932 20.839 1.00 27.32 120 ARG A CA 1
ATOM 753 C C . ARG A 1 119 ? 23.960 92.147 20.100 1.00 30.58 120 ARG A C 1
ATOM 754 O O . ARG A 1 119 ? 23.209 92.700 19.301 1.00 43.12 120 ARG A O 1
ATOM 762 N N . VAL A 1 120 ? 23.906 90.848 20.360 1.00 32.49 121 VAL A N 1
ATOM 763 C CA . VAL A 1 120 ? 22.906 89.988 19.755 1.00 34.98 121 VAL A CA 1
ATOM 764 C C . VAL A 1 120 ? 21.978 89.623 20.907 1.00 44.53 121 VAL A C 1
ATOM 765 O O . VAL A 1 120 ? 22.435 89.210 21.974 1.00 42.11 121 VAL A O 1
ATOM 767 N N . PRO A 1 121 ? 20.658 89.769 20.704 1.00 47.95 122 PRO A N 1
ATOM 768 C CA . PRO A 1 121 ? 19.652 89.464 21.725 1.00 47.38 122 PRO A CA 1
ATOM 769 C C . PRO A 1 121 ? 19.837 88.127 22.439 1.00 46.46 122 PRO A C 1
ATOM 770 O O . PRO A 1 121 ? 19.785 88.058 23.671 1.00 37.98 122 PRO A O 1
ATOM 774 N N . ASP A 1 122 ? 20.060 87.066 21.672 1.00 43.77 123 ASP A N 1
ATOM 775 C CA . ASP A 1 122 ? 20.233 85.750 22.271 1.00 41.83 123 ASP A CA 1
ATOM 776 C C . ASP A 1 122 ? 21.525 85.085 21.826 1.00 30.18 123 ASP A C 1
ATOM 777 O O . ASP A 1 122 ? 22.037 85.358 20.743 1.00 14.27 123 ASP A O 1
ATOM 782 N N . MET A 1 123 ? 22.053 84.211 22.673 1.00 18.95 124 MET A N 1
ATOM 783 C CA . MET A 1 123 ? 23.289 83.511 22.356 1.00 22.18 124 MET A CA 1
ATOM 784 C C . MET A 1 123 ? 23.210 82.833 20.990 1.00 23.01 124 MET A C 1
ATOM 785 O O . MET A 1 123 ? 24.226 82.639 20.321 1.00 16.14 124 MET A O 1
ATOM 790 N N . SER A 1 124 ? 22.001 82.464 20.580 1.00 27.15 125 SER A N 1
ATOM 791 C CA . SER A 1 124 ? 21.814 81.820 19.283 1.00 26.29 125 SER A CA 1
ATOM 792 C C . SER A 1 124 ? 21.916 82.895 18.215 1.00 23.13 125 SER A C 1
ATOM 793 O O . SER A 1 124 ? 22.614 82.734 17.214 1.00 10.43 125 SER A O 1
ATOM 796 N N . ALA A 1 125 ? 21.208 83.995 18.449 1.00 21.01 126 ALA A N 1
ATOM 797 C CA . ALA A 1 125 ? 21.200 85.122 17.531 1.00 27.54 126 ALA A CA 1
ATOM 798 C C . ALA A 1 125 ? 22.620 85.406 17.055 1.00 37.73 126 ALA A C 1
ATOM 799 O O . ALA A 1 125 ? 22.848 85.693 15.877 1.00 38.27 126 ALA A O 1
ATOM 801 N N . TYR A 1 126 ? 23.576 85.324 17.976 1.00 37.16 127 TYR A N 1
ATOM 802 C CA . TYR A 1 126 ? 24.974 85.561 17.639 1.00 30.07 127 TYR A CA 1
ATOM 803 C C . TYR A 1 126 ? 25.447 84.485 16.671 1.00 30.60 127 TYR A C 1
ATOM 804 O O . TYR A 1 126 ? 26.073 84.783 15.654 1.00 29.63 127 TYR A O 1
ATOM 813 N N . ARG A 1 127 ? 25.150 83.229 16.992 1.00 31.46 128 ARG A N 1
ATOM 814 C CA . ARG A 1 127 ? 25.543 82.127 16.122 1.00 32.07 128 ARG A CA 1
ATOM 815 C C . ARG A 1 127 ? 24.939 82.398 14.751 1.00 29.64 128 ARG A C 1
ATOM 816 O O . ARG A 1 127 ? 25.467 81.959 13.730 1.00 30.40 128 ARG A O 1
ATOM 818 N N . LYS A 1 128 ? 23.827 83.129 14.738 1.00 23.28 129 LYS A N 1
ATOM 819 C CA . LYS A 1 128 ? 23.158 83.472 13.491 1.00 27.66 129 LYS A CA 1
ATOM 820 C C . LYS A 1 128 ? 23.891 84.638 12.847 1.00 33.55 129 LYS A C 1
ATOM 821 O O . LYS A 1 128 ? 24.237 84.596 11.664 1.00 29.15 129 LYS A O 1
ATOM 823 N N . LEU A 1 129 ? 24.132 85.677 13.639 1.00 36.53 130 LEU A N 1
ATOM 824 C CA . LEU A 1 129 ? 24.830 86.862 13.155 1.00 41.65 130 LEU A CA 1
ATOM 825 C C . LEU A 1 129 ? 26.127 86.403 12.520 1.00 41.22 130 LEU A C 1
ATOM 826 O O . LEU A 1 129 ? 26.521 86.873 11.452 1.00 52.44 130 LEU A O 1
ATOM 831 N N . LEU A 1 130 ? 26.781 85.471 13.198 1.00 38.80 131 LEU A N 1
ATOM 832 C CA . LEU A 1 130 ? 28.035 84.905 12.734 1.00 36.01 131 LEU A CA 1
ATOM 833 C C . LEU A 1 130 ? 27.735 83.899 11.632 1.00 34.17 131 LEU A C 1
ATOM 834 O O . LEU A 1 130 ? 26.747 83.168 11.703 1.00 27.56 131 LEU A O 1
ATOM 839 N N . GLY A 1 131 ? 28.579 83.874 10.607 1.00 32.55 132 GLY A N 1
ATOM 840 C CA . GLY A 1 131 ? 28.395 82.933 9.511 1.00 38.38 132 GLY A CA 1
ATOM 841 C C . GLY A 1 131 ? 27.092 83.029 8.740 1.00 36.32 132 GLY A C 1
ATOM 842 O O . GLY A 1 131 ? 26.566 82.026 8.257 1.00 38.18 132 GLY A O 1
ATOM 843 N N . GLU A 1 132 ? 26.566 84.237 8.619 1.00 44.20 133 GLU A N 1
ATOM 844 C CA . GLU A 1 132 ? 25.328 84.450 7.887 1.00 49.08 133 GLU A CA 1
ATOM 845 C C . GLU A 1 132 ? 25.288 85.914 7.496 1.00 51.18 133 GLU A C 1
ATOM 846 O O . GLU A 1 132 ? 24.427 86.352 6.737 1.00 61.75 133 GLU A O 1
ATOM 852 N N . THR A 1 133 ? 26.240 86.668 8.027 1.00 49.41 134 THR A N 1
ATOM 853 C CA . THR A 1 133 ? 26.328 88.092 7.754 1.00 42.69 134 THR A CA 1
ATOM 854 C C . THR A 1 133 ? 27.609 88.592 8.379 1.00 36.54 134 THR A C 1
ATOM 855 O O . THR A 1 133 ? 27.959 89.762 8.253 1.00 34.87 134 THR A O 1
ATOM 857 N N . LEU A 1 134 ? 28.311 87.683 9.044 1.00 29.83 135 LEU A N 1
ATOM 858 C CA . LEU A 1 134 ? 29.552 88.025 9.713 1.00 42.80 135 LEU A CA 1
ATOM 859 C C . LEU A 1 134 ? 30.743 87.404 8.995 1.00 50.33 135 LEU A C 1
ATOM 860 O O . LEU A 1 134 ? 31.559 88.110 8.399 1.00 56.44 135 LEU A O 1
ATOM 865 N N . LEU A 1 135 ? 30.840 86.080 9.048 1.00 50.03 136 LEU A N 1
ATOM 866 C CA . LEU A 1 135 ? 31.933 85.369 8.392 1.00 48.04 136 LEU A CA 1
ATOM 867 C C . LEU A 1 135 ? 31.958 85.629 6.896 1.00 49.12 136 LEU A C 1
ATOM 868 O O . LEU A 1 135 ? 32.956 85.358 6.231 1.00 42.58 136 LEU A O 1
ATOM 873 N N . ARG A 1 136 ? 30.855 86.142 6.365 1.00 52.25 137 ARG A N 1
ATOM 874 C CA . ARG A 1 136 ? 30.771 86.416 4.939 1.00 52.94 137 ARG A CA 1
ATOM 875 C C . ARG A 1 136 ? 31.198 87.848 4.624 1.00 52.15 137 ARG A C 1
ATOM 876 O O . ARG A 1 136 ? 30.722 88.449 3.662 1.00 53.28 137 ARG A O 1
ATOM 878 N N . LEU A 1 137 ? 32.102 88.384 5.439 1.00 45.15 138 LEU A N 1
ATOM 879 C CA . LEU A 1 137 ? 32.611 89.737 5.249 1.00 42.90 138 LEU A CA 1
ATOM 880 C C . LEU A 1 137 ? 33.847 89.746 4.351 1.00 48.81 138 LEU A C 1
ATOM 881 O O . LEU A 1 137 ? 34.639 88.804 4.362 1.00 47.19 138 LEU A O 1
ATOM 886 N N . PRO A 1 138 ? 34.026 90.822 3.564 1.00 50.93 139 PRO A N 1
ATOM 887 C CA . PRO A 1 138 ? 35.151 90.998 2.641 1.00 47.61 139 PRO A CA 1
ATOM 888 C C . PRO A 1 138 ? 36.504 90.677 3.258 1.00 47.09 139 PRO A C 1
ATOM 889 O O . PRO A 1 138 ? 37.097 91.516 3.933 1.00 52.63 139 PRO A O 1
ATOM 893 N N . GLY A 1 139 ? 36.991 89.467 3.014 1.00 45.03 140 GLY A N 1
ATOM 894 C CA . GLY A 1 139 ? 38.276 89.075 3.555 1.00 48.38 140 GLY A CA 1
ATOM 895 C C . GLY A 1 139 ? 38.172 88.689 5.013 1.00 55.27 140 GLY A C 1
ATOM 896 O O . GLY A 1 139 ? 37.727 89.473 5.853 1.00 65.50 140 GLY A O 1
ATOM 897 N N . VAL A 1 140 ? 38.593 87.470 5.319 1.00 52.32 141 VAL A N 1
ATOM 898 C CA . VAL A 1 140 ? 38.533 86.984 6.684 1.00 45.43 141 VAL A CA 1
ATOM 899 C C . VAL A 1 140 ? 39.127 85.590 6.777 1.00 44.89 141 VAL A C 1
ATOM 900 O O . VAL A 1 140 ? 38.749 84.697 6.021 1.00 47.53 141 VAL A O 1
ATOM 904 N N . ASN A 1 141 ? 40.061 85.410 7.706 1.00 45.32 142 ASN A N 1
ATOM 905 C CA . ASN A 1 141 ? 40.696 84.111 7.901 1.00 49.14 142 ASN A CA 1
ATOM 906 C C . ASN A 1 141 ? 40.174 83.434 9.152 1.00 47.88 142 ASN A C 1
ATOM 907 O O . ASN A 1 141 ? 39.737 82.288 9.107 1.00 56.11 142 ASN A O 1
ATOM 912 N N . ASP A 1 142 ? 40.229 84.136 10.276 1.00 39.35 143 ASP A N 1
ATOM 913 C CA . ASP A 1 142 ? 39.747 83.557 11.517 1.00 47.30 143 ASP A CA 1
ATOM 914 C C . ASP A 1 142 ? 38.888 84.567 12.251 1.00 44.78 143 ASP A C 1
ATOM 915 O O . ASP A 1 142 ? 38.933 85.763 11.963 1.00 33.53 143 ASP A O 1
ATOM 920 N N . THR A 1 143 ? 38.089 84.069 13.187 1.00 46.03 144 THR A N 1
ATOM 921 C CA . THR A 1 143 ? 37.206 84.913 13.972 1.00 45.56 144 THR A CA 1
ATOM 922 C C . THR A 1 143 ? 37.018 84.320 15.356 1.00 51.90 144 THR A C 1
ATOM 923 O O . THR A 1 143 ? 36.113 83.516 15.587 1.00 52.13 144 THR A O 1
ATOM 927 N N . ARG A 1 144 ? 37.889 84.719 16.273 1.00 46.56 145 ARG A N 1
ATOM 928 C CA . ARG A 1 144 ? 37.827 84.249 17.646 1.00 46.44 145 ARG A CA 1
ATOM 929 C C . ARG A 1 144 ? 36.812 85.102 18.407 1.00 47.67 145 ARG A C 1
ATOM 930 O O . ARG A 1 144 ? 36.918 86.328 18.425 1.00 47.77 145 ARG A O 1
ATOM 932 N N . THR A 1 145 ? 35.825 84.460 19.026 1.00 43.10 146 THR A N 1
ATOM 933 C CA . THR A 1 145 ? 34.807 85.198 19.777 1.00 45.68 146 THR A CA 1
ATOM 934 C C . THR A 1 145 ? 34.949 85.103 21.292 1.00 38.97 146 THR A C 1
ATOM 935 O O . THR A 1 145 ? 35.265 84.045 21.833 1.00 37.40 146 THR A O 1
ATOM 939 N N . TYR A 1 146 ? 34.702 86.223 21.967 1.00 27.30 147 TYR A N 1
ATOM 940 C CA . TYR A 1 146 ? 34.789 86.300 23.426 1.00 22.52 147 TYR A CA 1
ATOM 941 C C . TYR A 1 146 ? 33.507 86.907 23.997 1.00 22.74 147 TYR A C 1
ATOM 942 O O . TYR A 1 146 ? 33.309 88.123 23.955 1.00 21.82 147 TYR A O 1
ATOM 951 N N . VAL A 1 147 ? 32.637 86.057 24.529 1.00 22.14 148 VAL A N 1
ATOM 952 C CA . VAL A 1 147 ? 31.378 86.517 25.097 1.00 22.06 148 VAL A CA 1
ATOM 953 C C . VAL A 1 147 ? 31.615 87.157 26.460 1.00 25.33 148 VAL A C 1
ATOM 954 O O . VAL A 1 147 ? 32.501 86.742 27.210 1.00 30.59 148 VAL A O 1
ATOM 958 N N . VAL A 1 148 ? 30.832 88.181 26.778 1.00 21.68 149 VAL A N 1
ATOM 959 C CA . VAL A 1 148 ? 30.990 88.861 28.054 1.00 21.34 149 VAL A CA 1
ATOM 960 C C . VAL A 1 148 ? 30.056 88.316 29.120 1.00 22.64 149 VAL A C 1
ATOM 961 O O . VAL A 1 148 ? 28.835 88.375 28.988 1.00 21.45 149 VAL A O 1
ATOM 965 N N . MET A 1 149 ? 30.652 87.790 30.182 1.00 22.73 150 MET A N 1
ATOM 966 C CA . MET A 1 149 ? 29.900 87.216 31.286 1.00 31.83 150 MET A CA 1
ATOM 967 C C . MET A 1 149 ? 29.409 88.272 32.277 1.00 40.37 150 MET A C 1
ATOM 968 O O . MET A 1 149 ? 28.427 88.052 32.987 1.00 44.73 150 MET A O 1
ATOM 973 N N . GLU A 1 150 ? 30.088 89.415 32.326 1.00 44.70 151 GLU A N 1
ATOM 974 C CA . GLU A 1 150 ? 29.708 90.491 33.240 1.00 42.03 151 GLU A CA 1
ATOM 975 C C . GLU A 1 150 ? 30.292 91.833 32.819 1.00 44.95 151 GLU A C 1
ATOM 976 O O . GLU A 1 150 ? 31.472 92.093 33.054 1.00 48.90 151 GLU A O 1
ATOM 982 N N . GLU A 1 151 ? 29.480 92.688 32.200 1.00 37.33 152 GLU A N 1
ATOM 983 C CA . GLU A 1 151 ? 29.974 94.003 31.803 1.00 43.68 152 GLU A CA 1
ATOM 984 C C . GLU A 1 151 ? 29.986 94.864 33.055 1.00 38.55 152 GLU A C 1
ATOM 985 O O . GLU A 1 151 ? 28.945 95.138 33.650 1.00 41.18 152 GLU A O 1
ATOM 991 N N . VAL A 1 152 ? 31.177 95.290 33.448 1.00 23.67 153 VAL A N 1
ATOM 992 C CA . VAL A 1 152 ? 31.327 96.081 34.649 1.00 21.15 153 VAL A CA 1
ATOM 993 C C . VAL A 1 152 ? 31.467 97.588 34.426 1.00 23.86 153 VAL A C 1
ATOM 994 O O . VAL A 1 152 ? 31.116 98.380 35.300 1.00 36.69 153 VAL A O 1
ATOM 998 N N . LYS A 1 153 ? 31.968 97.994 33.264 1.00 27.58 154 LYS A N 1
ATOM 999 C CA . LYS A 1 153 ? 32.129 99.421 32.962 1.00 24.73 154 LYS A CA 1
ATOM 1000 C C . LYS A 1 153 ? 31.820 99.714 31.497 1.00 23.79 154 LYS A C 1
ATOM 1001 O O . LYS A 1 153 ? 32.303 99.016 30.608 1.00 39.61 154 LYS A O 1
ATOM 1003 N N . GLN A 1 154 ? 31.015 100.741 31.247 1.00 12.50 155 GLN A N 1
ATOM 1004 C CA . GLN A 1 154 ? 30.663 101.105 29.879 1.00 27.14 155 GLN A CA 1
ATOM 1005 C C . GLN A 1 154 ? 30.139 102.529 29.804 1.00 35.43 155 GLN A C 1
ATOM 1006 O O . GLN A 1 154 ? 28.956 102.776 30.033 1.00 47.43 155 GLN A O 1
ATOM 1008 N N . SER A 1 155 ? 31.028 103.461 29.474 1.00 40.92 156 SER A N 1
ATOM 1009 C CA . SER A 1 155 ? 30.676 104.871 29.363 1.00 40.18 156 SER A CA 1
ATOM 1010 C C . SER A 1 155 ? 31.477 105.517 28.245 1.00 45.03 156 SER A C 1
ATOM 1011 O O . SER A 1 155 ? 32.707 105.540 28.288 1.00 54.48 156 SER A O 1
ATOM 1013 N N . ASN A 1 156 ? 30.783 106.043 27.243 1.00 50.85 157 ASN A N 1
ATOM 1014 C CA . ASN A 1 156 ? 31.459 106.696 26.123 1.00 54.15 157 ASN A CA 1
ATOM 1015 C C . ASN A 1 156 ? 31.983 108.071 26.549 1.00 51.53 157 ASN A C 1
ATOM 1016 O O . ASN A 1 156 ? 32.560 108.802 25.745 1.00 47.87 157 ASN A O 1
ATOM 1018 N N . ARG A 1 157 ? 31.777 108.407 27.821 1.00 41.74 158 ARG A N 1
ATOM 1019 C CA . ARG A 1 157 ? 32.222 109.681 28.373 1.00 36.72 158 ARG A CA 1
ATOM 1020 C C . ARG A 1 157 ? 33.749 109.817 28.363 1.00 33.05 158 ARG A C 1
ATOM 1021 O O . ARG A 1 157 ? 34.464 108.905 28.786 1.00 17.55 158 ARG A O 1
ATOM 1023 N N . LEU A 1 158 ? 34.240 110.956 27.876 1.00 27.76 159 LEU A N 1
ATOM 1024 C CA . LEU A 1 158 ? 35.676 111.220 27.828 1.00 21.18 159 LEU A CA 1
ATOM 1025 C C . LEU A 1 158 ? 36.118 111.812 29.161 1.00 19.46 159 LEU A C 1
ATOM 1026 O O . LEU A 1 158 ? 35.347 111.817 30.120 1.00 10.72 159 LEU A O 1
ATOM 1028 N N . VAL A 1 159 ? 37.354 112.303 29.228 1.00 24.86 160 VAL A N 1
ATOM 1029 C CA . VAL A 1 159 ? 37.869 112.903 30.461 1.00 39.00 160 VAL A CA 1
ATOM 1030 C C . VAL A 1 159 ? 38.226 114.376 30.281 1.00 48.46 160 VAL A C 1
ATOM 1031 O O . VAL A 1 159 ? 39.338 114.703 29.876 1.00 50.36 160 VAL A O 1
ATOM 1033 N N . ILE A 1 160 ? 37.279 115.258 30.585 1.00 50.21 161 ILE A N 1
ATOM 1034 C CA . ILE A 1 160 ? 37.510 116.691 30.481 1.00 44.79 161 ILE A CA 1
ATOM 1035 C C . ILE A 1 160 ? 37.987 117.140 31.862 1.00 58.27 161 ILE A C 1
ATOM 1036 O O . ILE A 1 160 ? 37.296 116.909 32.854 1.00 60.59 161 ILE A O 1
ATOM 1038 N N . LYS A 1 161 ? 39.172 117.748 31.942 1.00 71.82 162 LYS A N 1
ATOM 1039 C CA . LYS A 1 161 ? 39.712 118.184 33.234 1.00 75.94 162 LYS A CA 1
ATOM 1040 C C . LYS A 1 161 ? 40.052 119.673 33.280 1.00 84.51 162 LYS A C 1
ATOM 1041 O O . LYS A 1 161 ? 41.065 120.109 32.726 1.00 90.03 162 LYS A O 1
ATOM 1043 N N . THR A 1 162 ? 39.183 120.424 33.961 1.00 89.57 163 THR A N 1
ATOM 1044 C CA . THR A 1 162 ? 39.271 121.881 34.143 1.00 93.45 163 THR A CA 1
ATOM 1045 C C . THR A 1 162 ? 40.659 122.484 33.934 1.00 94.44 163 THR A C 1
ATOM 1046 O O . THR A 1 162 ? 40.938 123.076 32.887 1.00 91.01 163 THR A O 1
ATOM 1048 N N . ARG A 1 163 ? 41.519 122.361 34.938 1.00 94.83 164 ARG A N 1
ATOM 1049 C CA . ARG A 1 163 ? 42.876 122.874 34.828 1.00 99.35 164 ARG A CA 1
ATOM 1050 C C . ARG A 1 163 ? 42.874 124.347 34.415 1.00 100.76 164 ARG A C 1
ATOM 1051 O O . ARG A 1 163 ? 43.423 124.652 33.333 1.00 101.00 164 ARG A O 1
ATOM 1054 N N . LEU B 1 11 ? 6.414 99.621 28.390 1.00 80.48 12 LEU B N 1
ATOM 1055 C CA . LEU B 1 11 ? 6.860 98.727 27.282 1.00 80.33 12 LEU B CA 1
ATOM 1056 C C . LEU B 1 11 ? 5.939 98.846 26.060 1.00 84.62 12 LEU B C 1
ATOM 1057 O O . LEU B 1 11 ? 5.824 97.911 25.261 1.00 86.12 12 LEU B O 1
ATOM 1059 N N . ASP B 1 12 ? 5.283 100.000 25.928 1.00 81.46 13 ASP B N 1
ATOM 1060 C CA . ASP B 1 12 ? 4.381 100.252 24.806 1.00 73.75 13 ASP B CA 1
ATOM 1061 C C . ASP B 1 12 ? 5.192 100.300 23.529 1.00 70.64 13 ASP B C 1
ATOM 1062 O O . ASP B 1 12 ? 6.326 100.775 23.519 1.00 65.21 13 ASP B O 1
ATOM 1067 N N . ARG B 1 13 ? 4.598 99.803 22.452 1.00 69.40 14 ARG B N 1
ATOM 1068 C CA . ARG B 1 13 ? 5.248 99.759 21.153 1.00 65.08 14 ARG B CA 1
ATOM 1069 C C . ARG B 1 13 ? 5.437 101.144 20.540 1.00 63.13 14 ARG B C 1
ATOM 1070 O O . ARG B 1 13 ? 6.512 101.449 20.034 1.00 70.51 14 ARG B O 1
ATOM 1078 N N . ILE B 1 14 ? 4.398 101.976 20.595 1.00 55.23 15 ILE B N 1
ATOM 1079 C CA . ILE B 1 14 ? 4.453 103.322 20.025 1.00 49.74 15 ILE B CA 1
ATOM 1080 C C . ILE B 1 14 ? 5.626 104.160 20.537 1.00 53.79 15 ILE B C 1
ATOM 1081 O O . ILE B 1 14 ? 6.104 105.067 19.848 1.00 55.35 15 ILE B O 1
ATOM 1083 N N . ASP B 1 15 ? 6.085 103.851 21.746 1.00 55.68 16 ASP B N 1
ATOM 1084 C CA . ASP B 1 15 ? 7.195 104.569 22.359 1.00 53.34 16 ASP B CA 1
ATOM 1085 C C . ASP B 1 15 ? 8.518 104.305 21.647 1.00 44.39 16 ASP B C 1
ATOM 1086 O O . ASP B 1 15 ? 9.391 105.170 21.616 1.00 39.90 16 ASP B O 1
ATOM 1091 N N . ARG B 1 16 ? 8.665 103.112 21.081 1.00 43.42 17 ARG B N 1
ATOM 1092 C CA . ARG B 1 16 ? 9.893 102.757 20.380 1.00 54.47 17 ARG B CA 1
ATOM 1093 C C . ARG B 1 16 ? 10.360 103.893 19.467 1.00 53.66 17 ARG B C 1
ATOM 1094 O O . ARG B 1 16 ? 11.560 104.100 19.290 1.00 52.66 17 ARG B O 1
ATOM 1102 N N . ASN B 1 17 ? 9.417 104.630 18.886 1.00 53.79 18 ASN B N 1
ATOM 1103 C CA . ASN B 1 17 ? 9.780 105.741 18.009 1.00 57.13 18 ASN B CA 1
ATOM 1104 C C . ASN B 1 17 ? 10.423 106.839 18.853 1.00 57.07 18 ASN B C 1
ATOM 1105 O O . ASN B 1 17 ? 11.410 107.454 18.448 1.00 56.46 18 ASN B O 1
ATOM 1107 N N . ILE B 1 18 ? 9.858 107.073 20.033 1.00 57.62 19 ILE B N 1
ATOM 1108 C CA . ILE B 1 18 ? 10.373 108.081 20.946 1.00 53.13 19 ILE B CA 1
ATOM 1109 C C . ILE B 1 18 ? 11.728 107.633 21.479 1.00 53.10 19 ILE B C 1
ATOM 1110 O O . ILE B 1 18 ? 12.517 108.442 21.968 1.00 59.85 19 ILE B O 1
ATOM 1112 N N . LEU B 1 19 ? 11.999 106.337 21.391 1.00 50.02 20 LEU B N 1
ATOM 1113 C CA . LEU B 1 19 ? 13.269 105.818 21.879 1.00 44.38 20 LEU B CA 1
ATOM 1114 C C . LEU B 1 19 ? 14.368 106.036 20.853 1.00 49.99 20 LEU B C 1
ATOM 1115 O O . LEU B 1 19 ? 15.442 106.536 21.182 1.00 53.72 20 LEU B O 1
ATOM 1120 N N . ASN B 1 20 ? 14.089 105.663 19.608 1.00 51.53 21 ASN B N 1
ATOM 1121 C CA . ASN B 1 20 ? 15.059 105.802 18.529 1.00 59.41 21 ASN B CA 1
ATOM 1122 C C . ASN B 1 20 ? 15.432 107.263 18.275 1.00 56.98 21 ASN B C 1
ATOM 1123 O O . ASN B 1 20 ? 16.610 107.623 18.235 1.00 53.32 21 ASN B O 1
ATOM 1128 N N . GLU B 1 21 ? 14.426 108.110 18.110 1.00 48.66 22 GLU B N 1
ATOM 1129 C CA . GLU B 1 21 ? 14.688 109.515 17.858 1.00 55.83 22 GLU B CA 1
ATOM 1130 C C . GLU B 1 21 ? 15.485 110.147 18.993 1.00 56.13 22 GLU B C 1
ATOM 1131 O O . GLU B 1 21 ? 16.410 110.921 18.750 1.00 51.85 22 GLU B O 1
ATOM 1137 N N . LEU B 1 22 ? 15.134 109.804 20.228 1.00 52.46 23 LEU B N 1
ATOM 1138 C CA . LEU B 1 22 ? 15.821 110.350 21.392 1.00 50.04 23 LEU B CA 1
ATOM 1139 C C . LEU B 1 22 ? 17.316 110.040 21.377 1.00 50.12 23 LEU B C 1
ATOM 1140 O O . LEU B 1 22 ? 18.134 110.916 21.653 1.00 57.83 23 LEU B O 1
ATOM 1142 N N . GLN B 1 23 ? 17.683 108.804 21.055 1.00 47.59 24 GLN B N 1
ATOM 1143 C CA . GLN B 1 23 ? 19.097 108.449 21.021 1.00 59.80 24 GLN B CA 1
ATOM 1144 C C . GLN B 1 23 ? 19.720 108.950 19.721 1.00 66.62 24 GLN B C 1
ATOM 1145 O O . GLN B 1 23 ? 20.939 108.886 19.534 1.00 66.96 24 GLN B O 1
ATOM 1151 N N . LYS B 1 24 ? 18.871 109.446 18.824 1.00 71.20 25 LYS B N 1
ATOM 1152 C CA . LYS B 1 24 ? 19.311 109.979 17.533 1.00 70.47 25 LYS B CA 1
ATOM 1153 C C . LYS B 1 24 ? 19.767 111.430 17.691 1.00 70.59 25 LYS B C 1
ATOM 1154 O O . LYS B 1 24 ? 20.685 111.881 17.002 1.00 58.51 25 LYS B O 1
ATOM 1156 N N . ASP B 1 25 ? 19.112 112.144 18.607 1.00 72.63 26 ASP B N 1
ATOM 1157 C CA . ASP B 1 25 ? 19.411 113.544 18.904 1.00 68.52 26 ASP B CA 1
ATOM 1158 C C . ASP B 1 25 ? 18.929 113.899 20.317 1.00 62.93 26 ASP B C 1
ATOM 1159 O O . ASP B 1 25 ? 17.788 114.323 20.504 1.00 57.06 26 ASP B O 1
ATOM 1161 N N . GLY B 1 26 ? 19.800 113.724 21.307 1.00 64.90 27 GLY B N 1
ATOM 1162 C CA . GLY B 1 26 ? 19.435 114.034 22.680 1.00 67.31 27 GLY B CA 1
ATOM 1163 C C . GLY B 1 26 ? 19.071 115.495 22.854 1.00 75.64 27 GLY B C 1
ATOM 1164 O O . GLY B 1 26 ? 18.415 115.879 23.826 1.00 68.64 27 GLY B O 1
ATOM 1165 N N . ARG B 1 27 ? 19.509 116.310 21.899 1.00 85.13 28 ARG B N 1
ATOM 1166 C CA . ARG B 1 27 ? 19.239 117.742 21.909 1.00 87.03 28 ARG B CA 1
ATOM 1167 C C . ARG B 1 27 ? 17.914 118.018 21.208 1.00 86.80 28 ARG B C 1
ATOM 1168 O O . ARG B 1 27 ? 17.812 118.923 20.382 1.00 88.05 28 ARG B O 1
ATOM 1170 N N . ILE B 1 28 ? 16.904 117.219 21.532 1.00 85.49 29 ILE B N 1
ATOM 1171 C CA . ILE B 1 28 ? 15.587 117.389 20.943 1.00 85.76 29 ILE B CA 1
ATOM 1172 C C . ILE B 1 28 ? 14.572 117.548 22.066 1.00 90.60 29 ILE B C 1
ATOM 1173 O O . ILE B 1 28 ? 14.243 116.585 22.766 1.00 87.21 29 ILE B O 1
ATOM 1175 N N . SER B 1 29 ? 14.100 118.779 22.244 1.00 95.08 30 SER B N 1
ATOM 1176 C CA . SER B 1 29 ? 13.117 119.102 23.272 1.00 89.92 30 SER B CA 1
ATOM 1177 C C . SER B 1 29 ? 11.734 118.708 22.780 1.00 83.73 30 SER B C 1
ATOM 1178 O O . SER B 1 29 ? 11.568 118.323 21.624 1.00 80.93 30 SER B O 1
ATOM 1180 N N . ASN B 1 30 ? 10.741 118.805 23.658 1.00 80.14 31 ASN B N 1
ATOM 1181 C CA . ASN B 1 30 ? 9.372 118.448 23.294 1.00 84.54 31 ASN B CA 1
ATOM 1182 C C . ASN B 1 30 ? 8.969 119.115 21.978 1.00 85.56 31 ASN B C 1
ATOM 1183 O O . ASN B 1 30 ? 8.121 118.605 21.243 1.00 77.72 31 ASN B O 1
ATOM 1185 N N . VAL B 1 31 ? 9.592 120.254 21.688 1.00 88.32 32 VAL B N 1
ATOM 1186 C CA . VAL B 1 31 ? 9.316 121.003 20.467 1.00 82.99 32 VAL B CA 1
ATOM 1187 C C . VAL B 1 31 ? 9.393 120.125 19.213 1.00 89.05 32 VAL B C 1
ATOM 1188 O O . VAL B 1 31 ? 8.403 119.967 18.496 1.00 83.21 32 VAL B O 1
ATOM 1192 N N . GLU B 1 32 ? 10.564 119.548 18.956 1.00 94.15 33 GLU B N 1
ATOM 1193 C CA . GLU B 1 32 ? 10.752 118.702 17.778 1.00 94.50 33 GLU B CA 1
ATOM 1194 C C . GLU B 1 32 ? 10.591 117.216 18.109 1.00 92.01 33 GLU B C 1
ATOM 1195 O O . GLU B 1 32 ? 10.115 116.435 17.281 1.00 82.08 33 GLU B O 1
ATOM 1201 N N . LEU B 1 33 ? 10.990 116.828 19.317 1.00 91.64 34 LEU B N 1
ATOM 1202 C CA . LEU B 1 33 ? 10.877 115.436 19.746 1.00 91.32 34 LEU B CA 1
ATOM 1203 C C . LEU B 1 33 ? 9.412 115.018 19.734 1.00 92.25 34 LEU B C 1
ATOM 1204 O O . LEU B 1 33 ? 9.031 114.059 19.060 1.00 90.00 34 LEU B O 1
ATOM 1206 N N . SER B 1 34 ? 8.595 115.750 20.485 1.00 90.69 35 SER B N 1
ATOM 1207 C CA . SER B 1 34 ? 7.168 115.471 20.561 1.00 87.75 35 SER B CA 1
ATOM 1208 C C . SER B 1 34 ? 6.459 116.061 19.343 1.00 86.25 35 SER B C 1
ATOM 1209 O O . SER B 1 34 ? 5.413 116.694 19.469 1.00 85.82 35 SER B O 1
ATOM 1211 N N . LYS B 1 35 ? 7.038 115.845 18.164 1.00 83.21 36 LYS B N 1
ATOM 1212 C CA . LYS B 1 35 ? 6.468 116.347 16.918 1.00 75.46 36 LYS B CA 1
ATOM 1213 C C . LYS B 1 35 ? 6.649 115.327 15.801 1.00 73.24 36 LYS B C 1
ATOM 1214 O O . LYS B 1 35 ? 5.674 114.859 15.213 1.00 67.56 36 LYS B O 1
ATOM 1216 N N . ARG B 1 36 ? 7.905 114.993 15.514 1.00 75.93 37 ARG B N 1
ATOM 1217 C CA . ARG B 1 36 ? 8.243 114.023 14.473 1.00 72.11 37 ARG B CA 1
ATOM 1218 C C . ARG B 1 36 ? 7.534 112.695 14.734 1.00 65.20 37 ARG B C 1
ATOM 1219 O O . ARG B 1 36 ? 7.135 112.002 13.799 1.00 50.48 37 ARG B O 1
ATOM 1227 N N . VAL B 1 37 ? 7.391 112.354 16.015 1.00 67.04 38 VAL B N 1
ATOM 1228 C CA . VAL B 1 37 ? 6.743 111.112 16.441 1.00 63.43 38 VAL B CA 1
ATOM 1229 C C . VAL B 1 37 ? 5.323 110.971 15.910 1.00 65.87 38 VAL B C 1
ATOM 1230 O O . VAL B 1 37 ? 5.001 110.004 15.216 1.00 56.23 38 VAL B O 1
ATOM 1234 N N . GLY B 1 38 ? 4.474 111.936 16.245 1.00 75.35 39 GLY B N 1
ATOM 1235 C CA . GLY B 1 38 ? 3.097 111.898 15.793 1.00 72.80 39 GLY B CA 1
ATOM 1236 C C . GLY B 1 38 ? 2.140 112.306 16.892 1.00 72.59 39 GLY B C 1
ATOM 1237 O O . GLY B 1 38 ? 0.944 112.033 16.813 1.00 78.61 39 GLY B O 1
ATOM 1238 N N . LEU B 1 39 ? 2.664 112.960 17.922 1.00 67.48 40 LEU B N 1
ATOM 1239 C CA . LEU B 1 39 ? 1.838 113.403 19.037 1.00 71.10 40 LEU B CA 1
ATOM 1240 C C . LEU B 1 39 ? 2.016 114.899 19.284 1.00 78.07 40 LEU B C 1
ATOM 1241 O O . LEU B 1 39 ? 2.626 115.606 18.479 1.00 75.04 40 LEU B O 1
ATOM 1243 N N . SER B 1 40 ? 1.471 115.377 20.398 1.00 81.37 41 SER B N 1
ATOM 1244 C CA . SER B 1 40 ? 1.572 116.786 20.759 1.00 86.17 41 SER B CA 1
ATOM 1245 C C . SER B 1 40 ? 2.664 116.993 21.809 1.00 93.95 41 SER B C 1
ATOM 1246 O O . SER B 1 40 ? 3.096 116.044 22.468 1.00 92.70 41 SER B O 1
ATOM 1248 N N . PRO B 1 41 ? 3.127 118.243 21.973 1.00 97.74 42 PRO B N 1
ATOM 1249 C CA . PRO B 1 41 ? 4.175 118.607 22.935 1.00 95.53 42 PRO B CA 1
ATOM 1250 C C . PRO B 1 41 ? 3.917 118.211 24.391 1.00 89.02 42 PRO B C 1
ATOM 1251 O O . PRO B 1 41 ? 4.782 118.399 25.248 1.00 86.60 42 PRO B O 1
ATOM 1255 N N . THR B 1 42 ? 2.739 117.665 24.674 1.00 80.37 43 THR B N 1
ATOM 1256 C CA . THR B 1 42 ? 2.414 117.269 26.040 1.00 78.35 43 THR B CA 1
ATOM 1257 C C . THR B 1 42 ? 2.054 115.792 26.191 1.00 76.65 43 THR B C 1
ATOM 1258 O O . THR B 1 42 ? 2.628 115.092 27.021 1.00 72.00 43 THR B O 1
ATOM 1260 N N . PRO B 1 43 ? 1.100 115.297 25.387 1.00 82.22 44 PRO B N 1
ATOM 1261 C CA . PRO B 1 43 ? 0.671 113.896 25.449 1.00 89.27 44 PRO B CA 1
ATOM 1262 C C . PRO B 1 43 ? 1.758 112.847 25.700 1.00 92.10 44 PRO B C 1
ATOM 1263 O O . PRO B 1 43 ? 1.803 112.247 26.774 1.00 91.38 44 PRO B O 1
ATOM 1267 N N . CYS B 1 44 ? 2.626 112.625 24.715 1.00 95.95 45 CYS B N 1
ATOM 1268 C CA . CYS B 1 44 ? 3.692 111.630 24.842 1.00 91.24 45 CYS B CA 1
ATOM 1269 C C . CYS B 1 44 ? 5.006 112.178 25.399 1.00 79.47 45 CYS B C 1
ATOM 1270 O O . CYS B 1 44 ? 5.913 111.410 25.718 1.00 70.75 45 CYS B O 1
ATOM 1273 N N . LEU B 1 45 ? 5.119 113.498 25.501 1.00 72.86 46 LEU B N 1
ATOM 1274 C CA . LEU B 1 45 ? 6.328 114.090 26.054 1.00 67.76 46 LEU B CA 1
ATOM 1275 C C . LEU B 1 45 ? 6.350 113.686 27.522 1.00 68.04 46 LEU B C 1
ATOM 1276 O O . LEU B 1 45 ? 7.404 113.635 28.153 1.00 72.00 46 LEU B O 1
ATOM 1281 N N . GLU B 1 46 ? 5.168 113.400 28.057 1.00 66.61 47 GLU B N 1
ATOM 1282 C CA . GLU B 1 46 ? 5.036 112.972 29.438 1.00 66.07 47 GLU B CA 1
ATOM 1283 C C . GLU B 1 46 ? 5.255 111.469 29.431 1.00 64.75 47 GLU B C 1
ATOM 1284 O O . GLU B 1 46 ? 5.503 110.855 30.466 1.00 70.47 47 GLU B O 1
ATOM 1286 N N . ARG B 1 47 ? 5.149 110.882 28.243 1.00 67.20 48 ARG B N 1
ATOM 1287 C CA . ARG B 1 47 ? 5.348 109.446 28.075 1.00 76.57 48 ARG B CA 1
ATOM 1288 C C . ARG B 1 47 ? 6.849 109.159 28.017 1.00 76.42 48 ARG B C 1
ATOM 1289 O O . ARG B 1 47 ? 7.330 108.204 28.629 1.00 79.73 48 ARG B O 1
ATOM 1291 N N . VAL B 1 48 ? 7.587 109.989 27.285 1.00 69.72 49 VAL B N 1
ATOM 1292 C CA . VAL B 1 48 ? 9.027 109.812 27.183 1.00 58.60 49 VAL B CA 1
ATOM 1293 C C . VAL B 1 48 ? 9.626 110.110 28.545 1.00 63.20 49 VAL B C 1
ATOM 1294 O O . VAL B 1 48 ? 10.747 109.708 28.840 1.00 74.09 49 VAL B O 1
ATOM 1298 N N . ARG B 1 49 ? 8.870 110.823 29.371 1.00 65.93 50 ARG B N 1
ATOM 1299 C CA . ARG B 1 49 ? 9.331 111.156 30.708 1.00 69.45 50 ARG B CA 1
ATOM 1300 C C . ARG B 1 49 ? 9.219 109.893 31.550 1.00 67.68 50 ARG B C 1
ATOM 1301 O O . ARG B 1 49 ? 10.101 109.590 32.355 1.00 72.69 50 ARG B O 1
ATOM 1303 N N . ARG B 1 50 ? 8.136 109.148 31.340 1.00 65.90 51 ARG B N 1
ATOM 1304 C CA . ARG B 1 50 ? 7.895 107.911 32.072 1.00 71.54 51 ARG B CA 1
ATOM 1305 C C . ARG B 1 50 ? 8.938 106.875 31.688 1.00 71.85 51 ARG B C 1
ATOM 1306 O O . ARG B 1 50 ? 9.315 106.027 32.499 1.00 71.41 51 ARG B O 1
ATOM 1308 N N . LEU B 1 51 ? 9.393 106.943 30.440 1.00 72.72 52 LEU B N 1
ATOM 1309 C CA . LEU B 1 51 ? 10.410 106.020 29.947 1.00 77.44 52 LEU B CA 1
ATOM 1310 C C . LEU B 1 51 ? 11.738 106.257 30.663 1.00 78.40 52 LEU B C 1
ATOM 1311 O O . LEU B 1 51 ? 12.575 105.359 30.747 1.00 82.06 52 LEU B O 1
ATOM 1316 N N . GLU B 1 52 ? 11.925 107.468 31.179 1.00 75.49 53 GLU B N 1
ATOM 1317 C CA . GLU B 1 52 ? 13.150 107.809 31.889 1.00 65.02 53 GLU B CA 1
ATOM 1318 C C . GLU B 1 52 ? 13.177 107.135 33.259 1.00 62.32 53 GLU B C 1
ATOM 1319 O O . GLU B 1 52 ? 14.246 106.811 33.781 1.00 65.75 53 GLU B O 1
ATOM 1325 N N . ARG B 1 53 ? 11.998 106.919 33.835 1.00 57.97 54 ARG B N 1
ATOM 1326 C CA . ARG B 1 53 ? 11.883 106.287 35.144 1.00 59.52 54 ARG B CA 1
ATOM 1327 C C . ARG B 1 53 ? 11.728 104.779 35.017 1.00 54.87 54 ARG B C 1
ATOM 1328 O O . ARG B 1 53 ? 12.286 104.017 35.809 1.00 49.37 54 ARG B O 1
ATOM 1330 N N . GLN B 1 54 ? 10.963 104.357 34.014 1.00 59.53 55 GLN B N 1
ATOM 1331 C CA . GLN B 1 54 ? 10.716 102.938 33.761 1.00 74.77 55 GLN B CA 1
ATOM 1332 C C . GLN B 1 54 ? 12.004 102.118 33.659 1.00 73.25 55 GLN B C 1
ATOM 1333 O O . GLN B 1 54 ? 12.014 100.926 33.969 1.00 68.06 55 GLN B O 1
ATOM 1339 N N . GLY B 1 55 ? 13.084 102.759 33.222 1.00 68.26 56 GLY B N 1
ATOM 1340 C CA . GLY B 1 55 ? 14.351 102.063 33.096 1.00 60.56 56 GLY B CA 1
ATOM 1341 C C . GLY B 1 55 ? 14.982 102.209 31.728 1.00 53.43 56 GLY B C 1
ATOM 1342 O O . GLY B 1 55 ? 16.204 102.206 31.605 1.00 57.77 56 GLY B O 1
ATOM 1343 N N . PHE B 1 56 ? 14.146 102.328 30.700 1.00 52.12 57 PHE B N 1
ATOM 1344 C CA . PHE B 1 56 ? 14.618 102.482 29.325 1.00 52.18 57 PHE B CA 1
ATOM 1345 C C . PHE B 1 56 ? 15.727 103.513 29.260 1.00 54.28 57 PHE B C 1
ATOM 1346 O O . PHE B 1 56 ? 16.893 103.174 29.068 1.00 67.49 57 PHE B O 1
ATOM 1354 N N . ILE B 1 57 ? 15.351 104.779 29.404 1.00 52.19 58 ILE B N 1
ATOM 1355 C CA . ILE B 1 57 ? 16.313 105.866 29.368 1.00 44.38 58 ILE B CA 1
ATOM 1356 C C . ILE B 1 57 ? 17.053 105.915 30.699 1.00 48.12 58 ILE B C 1
ATOM 1357 O O . ILE B 1 57 ? 16.464 106.201 31.743 1.00 51.68 58 ILE B O 1
ATOM 1359 N N . GLN B 1 58 ? 18.347 105.612 30.655 1.00 50.34 59 GLN B N 1
ATOM 1360 C CA . GLN B 1 58 ? 19.177 105.622 31.850 1.00 46.16 59 GLN B CA 1
ATOM 1361 C C . GLN B 1 58 ? 19.732 107.027 32.068 1.00 42.97 59 GLN B C 1
ATOM 1362 O O . GLN B 1 58 ? 20.037 107.414 33.193 1.00 42.31 59 GLN B O 1
ATOM 1368 N N . GLY B 1 59 ? 19.863 107.780 30.977 1.00 37.65 60 GLY B N 1
ATOM 1369 C CA . GLY B 1 59 ? 20.363 109.140 31.055 1.00 32.27 60 GLY B CA 1
ATOM 1370 C C . GLY B 1 59 ? 20.669 109.700 29.681 1.00 37.82 60 GLY B C 1
ATOM 1371 O O . GLY B 1 59 ? 20.478 109.021 28.669 1.00 37.04 60 GLY B O 1
ATOM 1372 N N . TYR B 1 60 ? 21.136 110.944 29.636 1.00 36.58 61 TYR B N 1
ATOM 1373 C CA . TYR B 1 60 ? 21.479 111.574 28.362 1.00 51.35 61 TYR B CA 1
ATOM 1374 C C . TYR B 1 60 ? 22.897 112.118 28.423 1.00 53.12 61 TYR B C 1
ATOM 1375 O O . TYR B 1 60 ? 23.376 112.500 29.490 1.00 59.14 61 TYR B O 1
ATOM 1384 N N . THR B 1 61 ? 23.565 112.149 27.276 1.00 48.44 62 THR B N 1
ATOM 1385 C CA . THR B 1 61 ? 24.927 112.652 27.213 1.00 50.93 62 THR B CA 1
ATOM 1386 C C . THR B 1 61 ? 25.303 113.152 25.830 1.00 47.90 62 THR B C 1
ATOM 1387 O O . THR B 1 61 ? 24.649 112.828 24.837 1.00 45.28 62 THR B O 1
ATOM 1391 N N . ALA B 1 62 ? 26.360 113.958 25.778 1.00 41.44 63 ALA B N 1
ATOM 1392 C CA . ALA B 1 62 ? 26.846 114.514 24.528 1.00 30.51 63 ALA B CA 1
ATOM 1393 C C . ALA B 1 62 ? 28.083 113.755 24.086 1.00 31.67 63 ALA B C 1
ATOM 1394 O O . ALA B 1 62 ? 28.874 113.300 24.916 1.00 35.24 63 ALA B O 1
ATOM 1396 N N . LEU B 1 63 ? 28.241 113.621 22.773 1.00 35.56 64 LEU B N 1
ATOM 1397 C CA . LEU B 1 63 ? 29.374 112.910 22.177 1.00 40.77 64 LEU B CA 1
ATOM 1398 C C . LEU B 1 63 ? 30.450 113.892 21.717 1.00 39.92 64 LEU B C 1
ATOM 1399 O O . LEU B 1 63 ? 30.145 114.987 21.248 1.00 31.60 64 LEU B O 1
ATOM 1404 N N . LEU B 1 64 ? 31.713 113.503 21.844 1.00 46.91 65 LEU B N 1
ATOM 1405 C CA . LEU B 1 64 ? 32.799 114.382 21.420 1.00 48.75 65 LEU B CA 1
ATOM 1406 C C . LEU B 1 64 ? 33.852 113.627 20.627 1.00 50.64 65 LEU B C 1
ATOM 1407 O O . LEU B 1 64 ? 33.929 112.403 20.691 1.00 57.32 65 LEU B O 1
ATOM 1412 N N . ASN B 1 65 ? 34.660 114.362 19.874 1.00 53.96 66 ASN B N 1
ATOM 1413 C CA . ASN B 1 65 ? 35.710 113.750 19.072 1.00 57.50 66 ASN B CA 1
ATOM 1414 C C . ASN B 1 65 ? 37.079 113.965 19.706 1.00 47.43 66 ASN B C 1
ATOM 1415 O O . ASN B 1 65 ? 37.699 115.015 19.543 1.00 40.04 66 ASN B O 1
ATOM 1420 N N . PRO B 1 66 ? 37.565 112.962 20.442 1.00 37.87 67 PRO B N 1
ATOM 1421 C CA . PRO B 1 66 ? 38.860 113.016 21.114 1.00 47.98 67 PRO B CA 1
ATOM 1422 C C . PRO B 1 66 ? 39.975 113.530 20.206 1.00 56.53 67 PRO B C 1
ATOM 1423 O O . PRO B 1 66 ? 41.034 113.943 20.680 1.00 53.84 67 PRO B O 1
ATOM 1427 N N . HIS B 1 67 ? 39.739 113.505 18.899 1.00 61.59 68 HIS B N 1
ATOM 1428 C CA . HIS B 1 67 ? 40.741 113.986 17.958 1.00 62.02 68 HIS B CA 1
ATOM 1429 C C . HIS B 1 67 ? 41.095 115.428 18.317 1.00 63.21 68 HIS B C 1
ATOM 1430 O O . HIS B 1 67 ? 42.129 115.945 17.891 1.00 66.07 68 HIS B O 1
ATOM 1432 N N . TYR B 1 68 ? 40.230 116.064 19.110 1.00 56.71 69 TYR B N 1
ATOM 1433 C CA . TYR B 1 68 ? 40.429 117.446 19.553 1.00 52.14 69 TYR B CA 1
ATOM 1434 C C . TYR B 1 68 ? 40.983 117.497 20.969 1.00 52.01 69 TYR B C 1
ATOM 1435 O O . TYR B 1 68 ? 42.143 117.856 21.182 1.00 59.47 69 TYR B O 1
ATOM 1444 N N . LEU B 1 69 ? 40.140 117.151 21.936 1.00 49.29 70 LEU B N 1
ATOM 1445 C CA . LEU B 1 69 ? 40.542 117.140 23.338 1.00 44.81 70 LEU B CA 1
ATOM 1446 C C . LEU B 1 69 ? 41.603 116.057 23.506 1.00 47.98 70 LEU B C 1
ATOM 1447 O O . LEU B 1 69 ? 41.443 114.949 22.997 1.00 57.52 70 LEU B O 1
ATOM 1452 N N . ASP B 1 70 ? 42.682 116.372 24.217 1.00 52.51 71 ASP B N 1
ATOM 1453 C CA . ASP B 1 70 ? 43.760 115.409 24.416 1.00 56.73 71 ASP B CA 1
ATOM 1454 C C . ASP B 1 70 ? 43.244 114.037 24.817 1.00 51.03 71 ASP B C 1
ATOM 1455 O O . ASP B 1 70 ? 42.988 113.769 25.992 1.00 51.35 71 ASP B O 1
ATOM 1460 N N . ALA B 1 71 ? 43.101 113.181 23.808 1.00 38.22 72 ALA B N 1
ATOM 1461 C CA . ALA B 1 71 ? 42.606 111.823 23.970 1.00 32.50 72 ALA B CA 1
ATOM 1462 C C . ALA B 1 71 ? 42.422 111.209 22.583 1.00 41.54 72 ALA B C 1
ATOM 1463 O O . ALA B 1 71 ? 41.565 110.350 22.385 1.00 49.70 72 ALA B O 1
ATOM 1465 N N . SER B 1 72 ? 43.237 111.651 21.626 1.00 50.03 73 SER B N 1
ATOM 1466 C CA . SER B 1 72 ? 43.167 111.167 20.242 1.00 48.25 73 SER B CA 1
ATOM 1467 C C . SER B 1 72 ? 43.769 109.776 20.048 1.00 45.50 73 SER B C 1
ATOM 1468 O O . SER B 1 72 ? 43.934 109.320 18.916 1.00 47.26 73 SER B O 1
ATOM 1470 N N . LEU B 1 73 ? 44.084 109.109 21.156 1.00 45.17 74 LEU B N 1
ATOM 1471 C CA . LEU B 1 73 ? 44.691 107.783 21.115 1.00 41.59 74 LEU B CA 1
ATOM 1472 C C . LEU B 1 73 ? 43.906 106.764 21.938 1.00 42.22 74 LEU B C 1
ATOM 1473 O O . LEU B 1 73 ? 43.834 106.848 23.168 1.00 30.28 74 LEU B O 1
ATOM 1478 N N . LEU B 1 74 ? 43.335 105.788 21.243 1.00 33.59 75 LEU B N 1
ATOM 1479 C CA . LEU B 1 74 ? 42.540 104.748 21.878 1.00 29.65 75 LEU B CA 1
ATOM 1480 C C . LEU B 1 74 ? 43.264 103.409 21.906 1.00 31.92 75 LEU B C 1
ATOM 1481 O O . LEU B 1 74 ? 43.936 103.043 20.947 1.00 46.86 75 LEU B O 1
ATOM 1486 N N . VAL B 1 75 ? 43.123 102.669 22.997 1.00 16.39 76 VAL B N 1
ATOM 1487 C CA . VAL B 1 75 ? 43.795 101.386 23.082 1.00 25.09 76 VAL B CA 1
ATOM 1488 C C . VAL B 1 75 ? 43.102 100.391 24.001 1.00 24.92 76 VAL B C 1
ATOM 1489 O O . VAL B 1 75 ? 42.673 100.727 25.105 1.00 24.87 76 VAL B O 1
ATOM 1493 N N . PHE B 1 76 ? 43.003 99.157 23.518 1.00 15.58 77 PHE B N 1
ATOM 1494 C CA . PHE B 1 76 ? 42.382 98.066 24.249 1.00 4.88 77 PHE B CA 1
ATOM 1495 C C . PHE B 1 76 ? 43.468 97.298 24.983 1.00 3.45 77 PHE B C 1
ATOM 1496 O O . PHE B 1 76 ? 44.613 97.269 24.543 1.00 6.47 77 PHE B O 1
ATOM 1504 N N . VAL B 1 77 ? 43.116 96.690 26.109 1.00 1.23 78 VAL B N 1
ATOM 1505 C CA . VAL B 1 77 ? 44.086 95.928 26.884 1.00 8.19 78 VAL B CA 1
ATOM 1506 C C . VAL B 1 77 ? 43.479 94.652 27.434 1.00 11.35 78 VAL B C 1
ATOM 1507 O O . VAL B 1 77 ? 42.537 94.695 28.223 1.00 22.57 78 VAL B O 1
ATOM 1511 N N . GLU B 1 78 ? 44.011 93.513 27.007 1.00 10.91 79 GLU B N 1
ATOM 1512 C CA . GLU B 1 78 ? 43.508 92.241 27.492 1.00 9.25 79 GLU B CA 1
ATOM 1513 C C . GLU B 1 78 ? 44.235 91.961 28.794 1.00 10.68 79 GLU B C 1
ATOM 1514 O O . GLU B 1 78 ? 45.460 92.008 28.857 1.00 14.09 79 GLU B O 1
ATOM 1520 N N . ILE B 1 79 ? 43.471 91.705 29.845 1.00 9.52 80 ILE B N 1
ATOM 1521 C CA . ILE B 1 79 ? 44.065 91.424 31.130 1.00 20.09 80 ILE B CA 1
ATOM 1522 C C . ILE B 1 79 ? 43.695 90.037 31.611 1.00 35.21 80 ILE B C 1
ATOM 1523 O O . ILE B 1 79 ? 42.542 89.613 31.501 1.00 33.57 80 ILE B O 1
ATOM 1528 N N . THR B 1 80 ? 44.693 89.332 32.132 1.00 36.49 81 THR B N 1
ATOM 1529 C CA . THR B 1 80 ? 44.507 87.980 32.635 1.00 29.00 81 THR B CA 1
ATOM 1530 C C . THR B 1 80 ? 45.061 87.892 34.051 1.00 32.71 81 THR B C 1
ATOM 1531 O O . THR B 1 80 ? 46.274 87.877 34.247 1.00 39.09 81 THR B O 1
ATOM 1535 N N . LEU B 1 81 ? 44.170 87.837 35.035 1.00 34.72 82 LEU B N 1
ATOM 1536 C CA . LEU B 1 81 ? 44.580 87.752 36.432 1.00 31.26 82 LEU B CA 1
ATOM 1537 C C . LEU B 1 81 ? 44.453 86.330 36.976 1.00 34.60 82 LEU B C 1
ATOM 1538 O O . LEU B 1 81 ? 43.515 85.609 36.635 1.00 34.54 82 LEU B O 1
ATOM 1543 N N . ASN B 1 82 ? 45.399 85.931 37.823 1.00 43.31 83 ASN B N 1
ATOM 1544 C CA . ASN B 1 82 ? 45.403 84.586 38.400 1.00 53.13 83 ASN B CA 1
ATOM 1545 C C . ASN B 1 82 ? 44.344 84.406 39.483 1.00 52.74 83 ASN B C 1
ATOM 1546 O O . ASN B 1 82 ? 44.383 85.063 40.524 1.00 51.55 83 ASN B O 1
ATOM 1551 N N . ARG B 1 83 ? 43.402 83.504 39.230 1.00 53.64 84 ARG B N 1
ATOM 1552 C CA . ARG B 1 83 ? 42.330 83.219 40.175 1.00 58.10 84 ARG B CA 1
ATOM 1553 C C . ARG B 1 83 ? 42.908 82.710 41.499 1.00 61.85 84 ARG B C 1
ATOM 1554 O O . ARG B 1 83 ? 43.308 81.551 41.605 1.00 69.97 84 ARG B O 1
ATOM 1556 N N . GLY B 1 84 ? 42.958 83.589 42.498 1.00 59.63 85 GLY B N 1
ATOM 1557 C CA . GLY B 1 84 ? 43.485 83.219 43.801 1.00 55.10 85 GLY B CA 1
ATOM 1558 C C . GLY B 1 84 ? 42.389 83.104 44.844 1.00 53.17 85 GLY B C 1
ATOM 1559 O O . GLY B 1 84 ? 42.011 82.001 45.241 1.00 57.87 85 GLY B O 1
ATOM 1560 N N . ALA B 1 85 ? 41.877 84.245 45.294 1.00 53.16 86 ALA B N 1
ATOM 1561 C CA . ALA B 1 85 ? 40.804 84.270 46.284 1.00 55.64 86 ALA B CA 1
ATOM 1562 C C . ALA B 1 85 ? 39.480 84.542 45.570 1.00 54.75 86 ALA B C 1
ATOM 1563 O O . ALA B 1 85 ? 39.402 85.419 44.714 1.00 44.66 86 ALA B O 1
ATOM 1565 N N . PRO B 1 86 ? 38.420 83.793 45.923 1.00 59.93 87 PRO B N 1
ATOM 1566 C CA . PRO B 1 86 ? 37.078 83.911 45.342 1.00 61.28 87 PRO B CA 1
ATOM 1567 C C . PRO B 1 86 ? 36.642 85.321 44.957 1.00 61.51 87 PRO B C 1
ATOM 1568 O O . PRO B 1 86 ? 35.883 85.502 44.004 1.00 58.78 87 PRO B O 1
ATOM 1572 N N . ASP B 1 87 ? 37.114 86.317 45.701 1.00 63.90 88 ASP B N 1
ATOM 1573 C CA . ASP B 1 87 ? 36.763 87.708 45.427 1.00 61.88 88 ASP B CA 1
ATOM 1574 C C . ASP B 1 87 ? 37.678 88.295 44.356 1.00 62.89 88 ASP B C 1
ATOM 1575 O O . ASP B 1 87 ? 37.753 89.512 44.192 1.00 68.56 88 ASP B O 1
ATOM 1577 N N . VAL B 1 88 ? 38.360 87.414 43.626 1.00 59.90 89 VAL B N 1
ATOM 1578 C CA . VAL B 1 88 ? 39.284 87.813 42.568 1.00 45.75 89 VAL B CA 1
ATOM 1579 C C . VAL B 1 88 ? 38.690 88.849 41.625 1.00 33.93 89 VAL B C 1
ATOM 1580 O O . VAL B 1 88 ? 39.276 89.908 41.412 1.00 16.27 89 VAL B O 1
ATOM 1582 N N . PHE B 1 89 ? 37.533 88.536 41.055 1.00 39.74 90 PHE B N 1
ATOM 1583 C CA . PHE B 1 89 ? 36.876 89.452 40.130 1.00 52.74 90 PHE B CA 1
ATOM 1584 C C . PHE B 1 89 ? 36.169 90.548 40.912 1.00 59.64 90 PHE B C 1
ATOM 1585 O O . PHE B 1 89 ? 36.350 91.738 40.647 1.00 61.46 90 PHE B O 1
ATOM 1593 N N . GLU B 1 90 ? 35.357 90.133 41.878 1.00 65.20 91 GLU B N 1
ATOM 1594 C CA . GLU B 1 90 ? 34.607 91.062 42.709 1.00 69.62 91 GLU B CA 1
ATOM 1595 C C . GLU B 1 90 ? 35.470 92.248 43.123 1.00 73.61 91 GLU B C 1
ATOM 1596 O O . GLU B 1 90 ? 35.098 93.400 42.902 1.00 83.60 91 GLU B O 1
ATOM 1598 N N . GLN B 1 91 ? 36.629 91.963 43.709 1.00 66.63 92 GLN B N 1
ATOM 1599 C CA . GLN B 1 91 ? 37.540 93.010 44.158 1.00 59.78 92 GLN B CA 1
ATOM 1600 C C . GLN B 1 91 ? 38.099 93.821 42.997 1.00 55.49 92 GLN B C 1
ATOM 1601 O O . GLN B 1 91 ? 38.209 95.044 43.080 1.00 53.52 92 GLN B O 1
ATOM 1607 N N . PHE B 1 92 ? 38.453 93.133 41.916 1.00 56.34 93 PHE B N 1
ATOM 1608 C CA . PHE B 1 92 ? 39.004 93.789 40.737 1.00 51.17 93 PHE B CA 1
ATOM 1609 C C . PHE B 1 92 ? 38.022 94.827 40.220 1.00 46.54 93 PHE B C 1
ATOM 1610 O O . PHE B 1 92 ? 38.368 95.996 40.068 1.00 44.30 93 PHE B O 1
ATOM 1618 N N . ASN B 1 93 ? 36.799 94.386 39.945 1.00 45.33 94 ASN B N 1
ATOM 1619 C CA . ASN B 1 93 ? 35.763 95.278 39.442 1.00 49.02 94 ASN B CA 1
ATOM 1620 C C . ASN B 1 93 ? 35.550 96.445 40.400 1.00 52.06 94 ASN B C 1
ATOM 1621 O O . ASN B 1 93 ? 35.363 97.586 39.971 1.00 44.79 94 ASN B O 1
ATOM 1626 N N . THR B 1 94 ? 35.573 96.156 41.697 1.00 52.40 95 THR B N 1
ATOM 1627 C CA . THR B 1 94 ? 35.402 97.201 42.697 1.00 52.82 95 THR B CA 1
ATOM 1628 C C . THR B 1 94 ? 36.760 97.841 42.931 1.00 48.90 95 THR B C 1
ATOM 1629 O O . THR B 1 94 ? 37.219 97.959 44.065 1.00 49.26 95 THR B O 1
ATOM 1633 N N . ALA B 1 95 ? 37.401 98.244 41.843 1.00 42.95 96 ALA B N 1
ATOM 1634 C CA . ALA B 1 95 ? 38.711 98.866 41.916 1.00 35.67 96 ALA B CA 1
ATOM 1635 C C . ALA B 1 95 ? 39.011 99.510 40.579 1.00 34.04 96 ALA B C 1
ATOM 1636 O O . ALA B 1 95 ? 39.596 100.590 40.506 1.00 38.65 96 ALA B O 1
ATOM 1638 N N . VAL B 1 96 ? 38.601 98.830 39.518 1.00 34.46 97 VAL B N 1
ATOM 1639 C CA . VAL B 1 96 ? 38.813 99.317 38.169 1.00 25.89 97 VAL B CA 1
ATOM 1640 C C . VAL B 1 96 ? 37.770 100.374 37.830 1.00 24.84 97 VAL B C 1
ATOM 1641 O O . VAL B 1 96 ? 37.998 101.229 36.979 1.00 25.63 97 VAL B O 1
ATOM 1645 N N . GLN B 1 97 ? 36.621 100.315 38.495 1.00 31.14 98 GLN B N 1
ATOM 1646 C CA . GLN B 1 97 ? 35.565 101.289 38.251 1.00 27.79 98 GLN B CA 1
ATOM 1647 C C . GLN B 1 97 ? 35.974 102.644 38.818 1.00 30.21 98 GLN B C 1
ATOM 1648 O O . GLN B 1 97 ? 35.610 103.684 38.276 1.00 27.54 98 GLN B O 1
ATOM 1654 N N . LYS B 1 98 ? 36.741 102.614 39.907 1.00 30.50 99 LYS B N 1
ATOM 1655 C CA . LYS B 1 98 ? 37.213 103.825 40.573 1.00 20.24 99 LYS B CA 1
ATOM 1656 C C . LYS B 1 98 ? 38.216 104.607 39.722 1.00 26.51 99 LYS B C 1
ATOM 1657 O O . LYS B 1 98 ? 38.783 105.606 40.174 1.00 26.41 99 LYS B O 1
ATOM 1659 N N . LEU B 1 99 ? 38.424 104.146 38.490 1.00 28.42 100 LEU B N 1
ATOM 1660 C CA . LEU B 1 99 ? 39.351 104.784 37.553 1.00 33.65 100 LEU B CA 1
ATOM 1661 C C . LEU B 1 99 ? 38.522 105.279 36.379 1.00 42.91 100 LEU B C 1
ATOM 1662 O O . LEU B 1 99 ? 37.844 104.492 35.716 1.00 51.61 100 LEU B O 1
ATOM 1667 N N . GLU B 1 100 ? 38.573 106.581 36.122 1.00 45.65 101 GLU B N 1
ATOM 1668 C CA . GLU B 1 100 ? 37.790 107.170 35.036 1.00 47.38 101 GLU B CA 1
ATOM 1669 C C . GLU B 1 100 ? 38.475 107.157 33.674 1.00 43.62 101 GLU B C 1
ATOM 1670 O O . GLU B 1 100 ? 37.812 107.218 32.640 1.00 46.56 101 GLU B O 1
ATOM 1672 N N . GLU B 1 101 ? 39.796 107.068 33.668 1.00 38.00 102 GLU B N 1
ATOM 1673 C CA . GLU B 1 101 ? 40.525 107.067 32.411 1.00 37.85 102 GLU B CA 1
ATOM 1674 C C . GLU B 1 101 ? 40.368 105.790 31.592 1.00 33.74 102 GLU B C 1
ATOM 1675 O O . GLU B 1 101 ? 41.207 105.478 30.748 1.00 22.35 102 GLU B O 1
ATOM 1681 N N . ILE B 1 102 ? 39.285 105.059 31.835 1.00 28.92 103 ILE B N 1
ATOM 1682 C CA . ILE B 1 102 ? 39.011 103.814 31.114 1.00 29.82 103 ILE B CA 1
ATOM 1683 C C . ILE B 1 102 ? 37.524 103.706 30.773 1.00 15.21 103 ILE B C 1
ATOM 1684 O O . ILE B 1 102 ? 36.706 103.446 31.646 1.00 1.97 103 ILE B O 1
ATOM 1689 N N . GLN B 1 103 ? 37.180 103.898 29.503 1.00 21.30 104 GLN B N 1
ATOM 1690 C CA . GLN B 1 103 ? 35.782 103.854 29.077 1.00 23.76 104 GLN B CA 1
ATOM 1691 C C . GLN B 1 103 ? 35.027 102.578 29.421 1.00 26.70 104 GLN B C 1
ATOM 1692 O O . GLN B 1 103 ? 34.023 102.630 30.126 1.00 29.20 104 GLN B O 1
ATOM 1698 N N . GLU B 1 104 ? 35.500 101.439 28.918 1.00 35.72 105 GLU B N 1
ATOM 1699 C CA . GLU B 1 104 ? 34.843 100.157 29.172 1.00 30.46 105 GLU B CA 1
ATOM 1700 C C . GLU B 1 104 ? 35.709 99.127 29.895 1.00 26.69 105 GLU B C 1
ATOM 1701 O O . GLU B 1 104 ? 36.899 99.340 30.132 1.00 30.90 105 GLU B O 1
ATOM 1707 N N . CYS B 1 105 ? 35.080 98.007 30.236 1.00 16.45 106 CYS B N 1
ATOM 1708 C CA . CYS B 1 105 ? 35.724 96.889 30.915 1.00 15.87 106 CYS B CA 1
ATOM 1709 C C . CYS B 1 105 ? 34.694 95.768 31.001 1.00 14.21 106 CYS B C 1
ATOM 1710 O O . CYS B 1 105 ? 33.602 95.972 31.528 1.00 23.17 106 CYS B O 1
ATOM 1713 N N . HIS B 1 106 ? 35.029 94.596 30.468 1.00 7.17 107 HIS B N 1
ATOM 1714 C CA . HIS B 1 106 ? 34.117 93.458 30.501 1.00 8.51 107 HIS B CA 1
ATOM 1715 C C . HIS B 1 106 ? 34.845 92.182 30.912 1.00 13.51 107 HIS B C 1
ATOM 1716 O O . HIS B 1 106 ? 36.033 92.007 30.625 1.00 18.43 107 HIS B O 1
ATOM 1723 N N . LEU B 1 107 ? 34.120 91.301 31.598 1.00 8.76 108 LEU B N 1
ATOM 1724 C CA . LEU B 1 107 ? 34.662 90.021 32.038 1.00 6.78 108 LEU B CA 1
ATOM 1725 C C . LEU B 1 107 ? 34.252 89.025 30.972 1.00 9.42 108 LEU B C 1
ATOM 1726 O O . LEU B 1 107 ? 33.087 88.641 30.880 1.00 11.70 108 LEU B O 1
ATOM 1731 N N . VAL B 1 108 ? 35.214 88.623 30.154 1.00 2.62 109 VAL B N 1
ATOM 1732 C CA . VAL B 1 108 ? 34.942 87.697 29.074 1.00 2.41 109 VAL B CA 1
ATOM 1733 C C . VAL B 1 108 ? 35.386 86.294 29.408 1.00 7.16 109 VAL B C 1
ATOM 1734 O O . VAL B 1 108 ? 35.899 86.018 30.497 1.00 10.91 109 VAL B O 1
ATOM 1738 N N . SER B 1 109 ? 35.193 85.409 28.445 1.00 1.00 110 SER B N 1
ATOM 1739 C CA . SER B 1 109 ? 35.547 84.013 28.609 1.00 13.65 110 SER B CA 1
ATOM 1740 C C . SER B 1 109 ? 36.581 83.541 27.585 1.00 13.20 110 SER B C 1
ATOM 1741 O O . SER B 1 109 ? 36.349 83.628 26.381 1.00 19.39 110 SER B O 1
ATOM 1744 N N . GLY B 1 110 ? 37.708 83.031 28.075 1.00 6.67 111 GLY B N 1
ATOM 1745 C CA . GLY B 1 110 ? 38.747 82.548 27.190 1.00 9.07 111 GLY B CA 1
ATOM 1746 C C . GLY B 1 110 ? 40.174 82.767 27.685 1.00 24.12 111 GLY B C 1
ATOM 1747 O O . GLY B 1 110 ? 40.421 82.894 28.885 1.00 28.83 111 GLY B O 1
ATOM 1748 N N . ASP B 1 111 ? 41.118 82.809 26.750 1.00 19.42 112 ASP B N 1
ATOM 1749 C CA . ASP B 1 111 ? 42.524 83.007 27.067 1.00 11.11 112 ASP B CA 1
ATOM 1750 C C . ASP B 1 111 ? 42.786 84.147 28.047 1.00 17.19 112 ASP B C 1
ATOM 1751 O O . ASP B 1 111 ? 43.807 84.146 28.734 1.00 23.57 112 ASP B O 1
ATOM 1756 N N . PHE B 1 112 ? 41.888 85.130 28.104 1.00 12.01 113 PHE B N 1
ATOM 1757 C CA . PHE B 1 112 ? 42.049 86.240 29.047 1.00 18.55 113 PHE B CA 1
ATOM 1758 C C . PHE B 1 112 ? 40.750 86.500 29.788 1.00 25.08 113 PHE B C 1
ATOM 1759 O O . PHE B 1 112 ? 39.705 85.971 29.412 1.00 41.00 113 PHE B O 1
ATOM 1767 N N . ASP B 1 113 ? 40.802 87.295 30.852 1.00 20.33 114 ASP B N 1
ATOM 1768 C CA . ASP B 1 113 ? 39.591 87.552 31.629 1.00 21.80 114 ASP B CA 1
ATOM 1769 C C . ASP B 1 113 ? 38.853 88.846 31.304 1.00 27.53 114 ASP B C 1
ATOM 1770 O O . ASP B 1 113 ? 37.634 88.838 31.113 1.00 16.92 114 ASP B O 1
ATOM 1775 N N . TYR B 1 114 ? 39.585 89.953 31.236 1.00 28.95 115 TYR B N 1
ATOM 1776 C CA . TYR B 1 114 ? 38.964 91.241 30.965 1.00 25.06 115 TYR B CA 1
ATOM 1777 C C . TYR B 1 114 ? 39.417 91.917 29.683 1.00 22.81 115 TYR B C 1
ATOM 1778 O O . TYR B 1 114 ? 40.470 91.601 29.139 1.00 23.68 115 TYR B O 1
ATOM 1787 N N . LEU B 1 115 ? 38.601 92.859 29.215 1.00 18.74 116 LEU B N 1
ATOM 1788 C CA . LEU B 1 115 ? 38.894 93.633 28.013 1.00 9.68 116 LEU B CA 1
ATOM 1789 C C . LEU B 1 115 ? 38.642 95.108 28.304 1.00 10.35 116 LEU B C 1
ATOM 1790 O O . LEU B 1 115 ? 37.540 95.597 28.085 1.00 28.25 116 LEU B O 1
ATOM 1795 N N . LEU B 1 116 ? 39.648 95.819 28.803 1.00 7.58 117 LEU B N 1
ATOM 1796 C CA . LEU B 1 116 ? 39.474 97.237 29.100 1.00 7.39 117 LEU B CA 1
ATOM 1797 C C . LEU B 1 116 ? 39.605 98.079 27.840 1.00 12.42 117 LEU B C 1
ATOM 1798 O O . LEU B 1 116 ? 40.294 97.697 26.897 1.00 12.51 117 LEU B O 1
ATOM 1803 N N . LYS B 1 117 ? 38.932 99.223 27.827 1.00 5.20 118 LYS B N 1
ATOM 1804 C CA . LYS B 1 117 ? 38.998 100.129 26.690 1.00 12.50 118 LYS B CA 1
ATOM 1805 C C . LYS B 1 117 ? 39.417 101.487 27.216 1.00 19.41 118 LYS B C 1
ATOM 1806 O O . LYS B 1 117 ? 38.579 102.355 27.452 1.00 29.99 118 LYS B O 1
ATOM 1808 N N . THR B 1 118 ? 40.717 101.671 27.411 1.00 7.15 119 THR B N 1
ATOM 1809 C CA . THR B 1 118 ? 41.214 102.934 27.926 1.00 12.98 119 THR B CA 1
ATOM 1810 C C . THR B 1 118 ? 41.512 103.912 26.807 1.00 9.06 119 THR B C 1
ATOM 1811 O O . THR B 1 118 ? 41.857 103.517 25.694 1.00 2.62 119 THR B O 1
ATOM 1815 N N . ARG B 1 119 ? 41.381 105.196 27.112 1.00 14.49 120 ARG B N 1
ATOM 1816 C CA . ARG B 1 119 ? 41.631 106.230 26.124 1.00 21.70 120 ARG B CA 1
ATOM 1817 C C . ARG B 1 119 ? 42.632 107.240 26.656 1.00 22.45 120 ARG B C 1
ATOM 1818 O O . ARG B 1 119 ? 42.550 107.658 27.808 1.00 18.88 120 ARG B O 1
ATOM 1826 N N . VAL B 1 120 ? 43.578 107.629 25.811 1.00 19.86 121 VAL B N 1
ATOM 1827 C CA . VAL B 1 120 ? 44.588 108.593 26.211 1.00 19.84 121 VAL B CA 1
ATOM 1828 C C . VAL B 1 120 ? 45.019 109.470 25.049 1.00 29.77 121 VAL B C 1
ATOM 1829 O O . VAL B 1 120 ? 44.692 109.199 23.897 1.00 25.21 121 VAL B O 1
ATOM 1833 N N . PRO B 1 121 ? 45.783 110.531 25.342 1.00 35.81 122 PRO B N 1
ATOM 1834 C CA . PRO B 1 121 ? 46.254 111.451 24.307 1.00 33.83 122 PRO B CA 1
ATOM 1835 C C . PRO B 1 121 ? 47.345 110.914 23.390 1.00 35.35 122 PRO B C 1
ATOM 1836 O O . PRO B 1 121 ? 47.102 110.650 22.214 1.00 25.01 122 PRO B O 1
ATOM 1840 N N . ASP B 1 122 ? 48.550 110.768 23.926 1.00 43.57 123 ASP B N 1
ATOM 1841 C CA . ASP B 1 122 ? 49.673 110.289 23.135 1.00 46.90 123 ASP B CA 1
ATOM 1842 C C . ASP B 1 122 ? 50.054 108.857 23.467 1.00 46.71 123 ASP B C 1
ATOM 1843 O O . ASP B 1 122 ? 49.639 108.299 24.485 1.00 40.20 123 ASP B O 1
ATOM 1845 N N . MET B 1 123 ? 50.855 108.269 22.590 1.00 46.42 124 MET B N 1
ATOM 1846 C CA . MET B 1 123 ? 51.318 106.901 22.773 1.00 42.57 124 MET B CA 1
ATOM 1847 C C . MET B 1 123 ? 52.129 106.810 24.064 1.00 31.21 124 MET B C 1
ATOM 1848 O O . MET B 1 123 ? 52.310 105.730 24.627 1.00 12.77 124 MET B O 1
ATOM 1853 N N . SER B 1 124 ? 52.606 107.962 24.523 1.00 35.82 125 SER B N 1
ATOM 1854 C CA . SER B 1 124 ? 53.415 108.054 25.733 1.00 40.51 125 SER B CA 1
ATOM 1855 C C . SER B 1 124 ? 52.536 108.023 26.980 1.00 39.37 125 SER B C 1
ATOM 1856 O O . SER B 1 124 ? 52.910 107.461 28.013 1.00 29.00 125 SER B O 1
ATOM 1859 N N . ALA B 1 125 ? 51.365 108.637 26.864 1.00 35.03 126 ALA B N 1
ATOM 1860 C CA . ALA B 1 125 ? 50.401 108.692 27.954 1.00 36.73 126 ALA B CA 1
ATOM 1861 C C . ALA B 1 125 ? 50.025 107.291 28.421 1.00 29.88 126 ALA B C 1
ATOM 1862 O O . ALA B 1 125 ? 50.162 106.955 29.598 1.00 23.56 126 ALA B O 1
ATOM 1864 N N . TYR B 1 126 ? 49.539 106.482 27.485 1.00 31.02 127 TYR B N 1
ATOM 1865 C CA . TYR B 1 126 ? 49.132 105.112 27.776 1.00 38.05 127 TYR B CA 1
ATOM 1866 C C . TYR B 1 126 ? 50.183 104.376 28.599 1.00 44.34 127 TYR B C 1
ATOM 1867 O O . TYR B 1 126 ? 49.882 103.822 29.664 1.00 36.51 127 TYR B O 1
ATOM 1876 N N . ARG B 1 127 ? 51.414 104.366 28.091 1.00 38.12 128 ARG B N 1
ATOM 1877 C CA . ARG B 1 127 ? 52.513 103.694 28.771 1.00 31.57 128 ARG B CA 1
ATOM 1878 C C . ARG B 1 127 ? 52.497 104.067 30.240 1.00 16.51 128 ARG B C 1
ATOM 1879 O O . ARG B 1 127 ? 52.591 103.207 31.112 1.00 1.00 128 ARG B O 1
ATOM 1881 N N . LYS B 1 128 ? 52.359 105.362 30.501 1.00 17.63 129 LYS B N 1
ATOM 1882 C CA . LYS B 1 128 ? 52.331 105.869 31.867 1.00 28.51 129 LYS B CA 1
ATOM 1883 C C . LYS B 1 128 ? 51.122 105.333 32.635 1.00 35.51 129 LYS B C 1
ATOM 1884 O O . LYS B 1 128 ? 51.195 105.115 33.847 1.00 27.45 129 LYS B O 1
ATOM 1886 N N . LEU B 1 129 ? 50.019 105.106 31.922 1.00 30.19 130 LEU B N 1
ATOM 1887 C CA . LEU B 1 129 ? 48.794 104.597 32.536 1.00 33.34 130 LEU B CA 1
ATOM 1888 C C . LEU B 1 129 ? 49.009 103.182 33.065 1.00 37.75 130 LEU B C 1
ATOM 1889 O O . LEU B 1 129 ? 48.565 102.839 34.165 1.00 21.24 130 LEU B O 1
ATOM 1894 N N . LEU B 1 130 ? 49.678 102.361 32.260 1.00 44.29 131 LEU B N 1
ATOM 1895 C CA . LEU B 1 130 ? 49.978 100.987 32.634 1.00 43.74 131 LEU B CA 1
ATOM 1896 C C . LEU B 1 130 ? 51.248 100.998 33.473 1.00 45.66 131 LEU B C 1
ATOM 1897 O O . LEU B 1 130 ? 52.013 101.961 33.437 1.00 41.86 131 LEU B O 1
ATOM 1899 N N . GLY B 1 131 ? 51.470 99.929 34.230 1.00 53.01 132 GLY B N 1
ATOM 1900 C CA . GLY B 1 131 ? 52.664 99.845 35.058 1.00 64.27 132 GLY B CA 1
ATOM 1901 C C . GLY B 1 131 ? 52.638 100.764 36.266 1.00 67.45 132 GLY B C 1
ATOM 1902 O O . GLY B 1 131 ? 53.301 100.507 37.275 1.00 71.57 132 GLY B O 1
ATOM 1903 N N . GLU B 1 132 ? 51.879 101.848 36.161 1.00 61.11 133 GLU B N 1
ATOM 1904 C CA . GLU B 1 132 ? 51.759 102.796 37.254 1.00 59.74 133 GLU B CA 1
ATOM 1905 C C . GLU B 1 132 ? 50.465 102.511 38.005 1.00 60.14 133 GLU B C 1
ATOM 1906 O O . GLU B 1 132 ? 50.410 102.596 39.233 1.00 57.45 133 GLU B O 1
ATOM 1908 N N . THR B 1 133 ? 49.427 102.158 37.254 1.00 58.49 134 THR B N 1
ATOM 1909 C CA . THR B 1 133 ? 48.125 101.868 37.833 1.00 54.26 134 THR B CA 1
ATOM 1910 C C . THR B 1 133 ? 47.474 100.660 37.169 1.00 51.64 134 THR B C 1
ATOM 1911 O O . THR B 1 133 ? 47.055 99.712 37.839 1.00 50.21 134 THR B O 1
ATOM 1915 N N . LEU B 1 134 ? 47.399 100.699 35.845 1.00 45.19 135 LEU B N 1
ATOM 1916 C CA . LEU B 1 134 ? 46.794 99.622 35.079 1.00 30.90 135 LEU B CA 1
ATOM 1917 C C . LEU B 1 134 ? 47.409 98.288 35.448 1.00 18.22 135 LEU B C 1
ATOM 1918 O O . LEU B 1 134 ? 46.697 97.340 35.760 1.00 11.16 135 LEU B O 1
ATOM 1923 N N . LEU B 1 135 ? 48.734 98.213 35.410 1.00 21.21 136 LEU B N 1
ATOM 1924 C CA . LEU B 1 135 ? 49.412 96.973 35.766 1.00 23.69 136 LEU B CA 1
ATOM 1925 C C . LEU B 1 135 ? 49.485 96.880 37.292 1.00 14.90 136 LEU B C 1
ATOM 1926 O O . LEU B 1 135 ? 49.989 95.903 37.837 1.00 10.82 136 LEU B O 1
ATOM 1928 N N . ARG B 1 136 ? 48.978 97.905 37.974 1.00 24.78 137 ARG B N 1
ATOM 1929 C CA . ARG B 1 136 ? 48.986 97.936 39.437 1.00 36.69 137 ARG B CA 1
ATOM 1930 C C . ARG B 1 136 ? 47.663 97.432 40.011 1.00 38.11 137 ARG B C 1
ATOM 1931 O O . ARG B 1 136 ? 47.493 97.350 41.230 1.00 40.22 137 ARG B O 1
ATOM 1933 N N . LEU B 1 137 ? 46.724 97.111 39.125 1.00 34.98 138 LEU B N 1
ATOM 1934 C CA . LEU B 1 137 ? 45.424 96.592 39.538 1.00 23.23 138 LEU B CA 1
ATOM 1935 C C . LEU B 1 137 ? 45.638 95.325 40.359 1.00 25.31 138 LEU B C 1
ATOM 1936 O O . LEU B 1 137 ? 46.631 94.620 40.184 1.00 27.16 138 LEU B O 1
ATOM 1941 N N . PRO B 1 138 ? 44.707 95.026 41.272 1.00 28.76 139 PRO B N 1
ATOM 1942 C CA . PRO B 1 138 ? 44.770 93.847 42.142 1.00 31.63 139 PRO B CA 1
ATOM 1943 C C . PRO B 1 138 ? 44.591 92.502 41.438 1.00 30.85 139 PRO B C 1
ATOM 1944 O O . PRO B 1 138 ? 43.529 92.215 40.886 1.00 34.96 139 PRO B O 1
ATOM 1948 N N . GLY B 1 139 ? 45.639 91.682 41.460 1.00 41.53 140 GLY B N 1
ATOM 1949 C CA . GLY B 1 139 ? 45.569 90.358 40.858 1.00 44.44 140 GLY B CA 1
ATOM 1950 C C . GLY B 1 139 ? 45.981 90.161 39.407 1.00 43.57 140 GLY B C 1
ATOM 1951 O O . GLY B 1 139 ? 45.987 89.031 38.918 1.00 35.66 140 GLY B O 1
ATOM 1952 N N . VAL B 1 140 ? 46.331 91.238 38.715 1.00 43.25 141 VAL B N 1
ATOM 1953 C CA . VAL B 1 140 ? 46.732 91.125 37.322 1.00 47.28 141 VAL B CA 1
ATOM 1954 C C . VAL B 1 140 ? 47.999 90.289 37.189 1.00 45.68 141 VAL B C 1
ATOM 1955 O O . VAL B 1 140 ? 48.879 90.349 38.048 1.00 51.02 141 VAL B O 1
ATOM 1959 N N . ASN B 1 141 ? 48.087 89.513 36.109 1.00 45.33 142 ASN B N 1
ATOM 1960 C CA . ASN B 1 141 ? 49.245 88.654 35.861 1.00 49.46 142 ASN B CA 1
ATOM 1961 C C . ASN B 1 141 ? 49.827 88.805 34.460 1.00 48.06 142 ASN B C 1
ATOM 1962 O O . ASN B 1 141 ? 51.035 88.660 34.263 1.00 52.17 142 ASN B O 1
ATOM 1967 N N . ASP B 1 142 ? 48.966 89.088 33.488 1.00 43.02 143 ASP B N 1
ATOM 1968 C CA . ASP B 1 142 ? 49.403 89.264 32.108 1.00 36.27 143 ASP B CA 1
ATOM 1969 C C . ASP B 1 142 ? 48.499 90.285 31.423 1.00 43.32 143 ASP B C 1
ATOM 1970 O O . ASP B 1 142 ? 47.284 90.297 31.633 1.00 39.49 143 ASP B O 1
ATOM 1975 N N . THR B 1 143 ? 49.101 91.143 30.604 1.00 42.88 144 THR B N 1
ATOM 1976 C CA . THR B 1 143 ? 48.356 92.179 29.900 1.00 37.91 144 THR B CA 1
ATOM 1977 C C . THR B 1 143 ? 48.832 92.422 28.476 1.00 38.46 144 THR B C 1
ATOM 1978 O O . THR B 1 143 ? 49.909 92.978 28.256 1.00 48.14 144 THR B O 1
ATOM 1982 N N . ARG B 1 144 ? 48.014 92.014 27.514 1.00 21.55 145 ARG B N 1
ATOM 1983 C CA . ARG B 1 144 ? 48.326 92.205 26.110 1.00 21.97 145 ARG B CA 1
ATOM 1984 C C . ARG B 1 144 ? 47.671 93.493 25.641 1.00 24.15 145 ARG B C 1
ATOM 1985 O O . ARG B 1 144 ? 46.450 93.651 25.720 1.00 14.38 145 ARG B O 1
ATOM 1993 N N . THR B 1 145 ? 48.495 94.408 25.144 1.00 17.57 146 THR B N 1
ATOM 1994 C CA . THR B 1 145 ? 48.013 95.702 24.681 1.00 9.32 146 THR B CA 1
ATOM 1995 C C . THR B 1 145 ? 47.805 95.792 23.172 1.00 1.00 146 THR B C 1
ATOM 1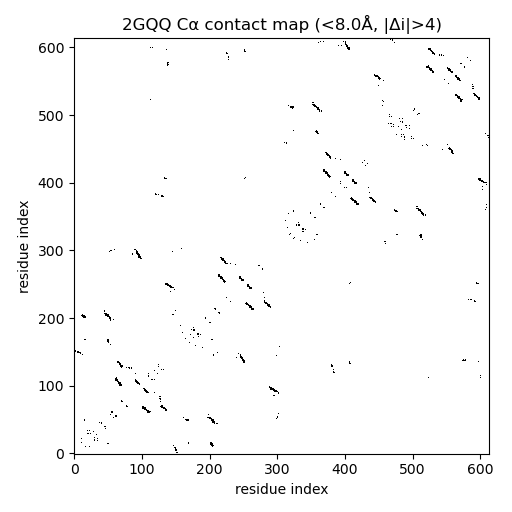996 O O . THR B 1 145 ? 48.658 95.395 22.385 1.00 1.00 146 THR B O 1
ATOM 2000 N N . TYR B 1 146 ? 46.652 96.322 22.786 1.00 9.57 147 TYR B N 1
ATOM 2001 C CA . TYR B 1 146 ? 46.289 96.478 21.384 1.00 13.66 147 TYR B CA 1
ATOM 2002 C C . TYR B 1 146 ? 45.870 97.918 21.090 1.00 14.93 147 TYR B C 1
ATOM 2003 O O . TYR B 1 146 ? 44.815 98.365 21.534 1.00 11.83 147 TYR B O 1
ATOM 2012 N N . VAL B 1 147 ? 46.699 98.651 20.357 1.00 15.63 148 VAL B N 1
ATOM 2013 C CA . VAL B 1 147 ? 46.351 100.023 20.025 1.00 24.56 148 VAL B CA 1
ATOM 2014 C C . VAL B 1 147 ? 45.555 100.027 18.729 1.00 25.19 148 VAL B C 1
ATOM 2015 O O . VAL B 1 147 ? 45.860 99.279 17.797 1.00 29.88 148 VAL B O 1
ATOM 2019 N N . VAL B 1 148 ? 44.520 100.853 18.668 1.00 13.35 149 VAL B N 1
ATOM 2020 C CA . VAL B 1 148 ? 43.726 100.915 17.455 1.00 16.93 149 VAL B CA 1
ATOM 2021 C C . VAL B 1 148 ? 44.318 101.950 16.513 1.00 10.53 149 VAL B C 1
ATOM 2022 O O . VAL B 1 148 ? 44.474 103.116 16.872 1.00 4.44 149 VAL B O 1
ATOM 2026 N N . MET B 1 149 ? 44.657 101.508 15.309 1.00 17.43 150 MET B N 1
ATOM 2027 C CA . MET B 1 149 ? 45.243 102.382 14.305 1.00 17.05 150 MET B CA 1
ATOM 2028 C C . MET B 1 149 ? 44.144 103.049 13.498 1.00 24.20 150 MET B C 1
ATOM 2029 O O . MET B 1 149 ? 44.406 103.995 12.761 1.00 40.57 150 MET B O 1
ATOM 2034 N N . GLU B 1 150 ? 42.916 102.552 13.619 1.00 19.95 151 GLU B N 1
ATOM 2035 C CA . GLU B 1 150 ? 41.809 103.134 12.872 1.00 29.02 151 GLU B CA 1
ATOM 2036 C C . GLU B 1 150 ? 40.469 102.665 13.402 1.00 39.71 151 GLU B C 1
ATOM 2037 O O . GLU B 1 150 ? 40.176 101.471 13.386 1.00 57.52 151 GLU B O 1
ATOM 2043 N N . GLU B 1 151 ? 39.649 103.601 13.864 1.00 34.12 152 GLU B N 1
ATOM 2044 C CA . GLU B 1 151 ? 38.334 103.244 14.374 1.00 38.88 152 GLU B CA 1
ATOM 2045 C C . GLU B 1 151 ? 37.295 103.505 13.289 1.00 38.08 152 GLU B C 1
ATOM 2046 O O . GLU B 1 151 ? 37.063 104.649 12.898 1.00 42.97 152 GLU B O 1
ATOM 2052 N N . VAL B 1 152 ? 36.681 102.431 12.802 1.00 35.40 153 VAL B N 1
ATOM 2053 C CA . VAL B 1 152 ? 35.696 102.526 11.730 1.00 37.47 153 VAL B CA 1
ATOM 2054 C C . VAL B 1 152 ? 34.232 102.527 12.176 1.00 35.94 153 VAL B C 1
ATOM 2055 O O . VAL B 1 152 ? 33.327 102.680 11.351 1.00 46.45 153 VAL B O 1
ATOM 2059 N N . LYS B 1 153 ? 33.990 102.355 13.469 1.00 24.42 154 LYS B N 1
ATOM 2060 C CA . LYS B 1 153 ? 32.618 102.365 13.975 1.00 17.72 154 LYS B CA 1
ATOM 2061 C C . LYS B 1 153 ? 32.585 102.408 15.493 1.00 23.86 154 LYS B C 1
ATOM 2062 O O . LYS B 1 153 ? 33.285 101.647 16.155 1.00 39.38 154 LYS B O 1
ATOM 2064 N N . GLN B 1 154 ? 31.772 103.304 16.044 1.00 19.68 155 GLN B N 1
ATOM 2065 C CA . GLN B 1 154 ? 31.650 103.425 17.490 1.00 29.91 155 GLN B CA 1
ATOM 2066 C C . GLN B 1 154 ? 30.369 104.161 17.858 1.00 40.30 155 GLN B C 1
ATOM 2067 O O . GLN B 1 154 ? 30.323 105.391 17.860 1.00 47.78 155 GLN B O 1
ATOM 2069 N N . SER B 1 155 ? 29.328 103.395 18.167 1.00 46.89 156 SER B N 1
ATOM 2070 C CA . SER B 1 155 ? 28.040 103.963 18.543 1.00 51.08 156 SER B CA 1
ATOM 2071 C C . SER B 1 155 ? 27.378 103.083 19.591 1.00 51.28 156 SER B C 1
ATOM 2072 O O . SER B 1 155 ? 27.094 101.916 19.335 1.00 65.14 156 SER B O 1
ATOM 2074 N N . ASN B 1 156 ? 27.132 103.639 20.772 1.00 48.87 157 ASN B N 1
ATOM 2075 C CA . ASN B 1 156 ? 26.492 102.877 21.838 1.00 52.38 157 ASN B CA 1
ATOM 2076 C C . ASN B 1 156 ? 25.001 102.699 21.541 1.00 53.84 157 ASN B C 1
ATOM 2077 O O . ASN B 1 156 ? 24.275 102.096 22.328 1.00 44.05 157 ASN B O 1
ATOM 2079 N N . ARG B 1 157 ? 24.560 103.218 20.396 1.00 55.69 158 ARG B N 1
ATOM 2080 C CA . ARG B 1 157 ? 23.161 103.129 19.981 1.00 46.42 158 ARG B CA 1
ATOM 2081 C C . ARG B 1 157 ? 22.725 101.685 19.744 1.00 41.28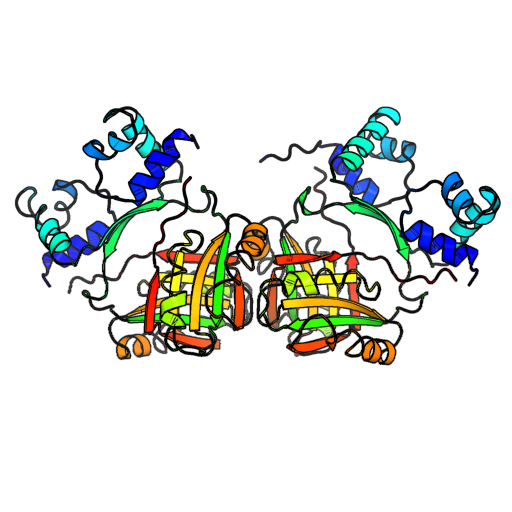 158 ARG B C 1
ATOM 2082 O O . ARG B 1 157 ? 23.422 100.922 19.080 1.00 36.63 158 ARG B O 1
ATOM 2084 N N . LEU B 1 158 ? 21.569 101.316 20.291 1.00 42.48 159 LEU B N 1
ATOM 2085 C CA . LEU B 1 158 ? 21.036 99.967 20.123 1.00 40.54 159 LEU B CA 1
ATOM 2086 C C . LEU B 1 158 ? 20.215 99.907 18.836 1.00 46.40 159 LEU B C 1
ATOM 2087 O O . LEU B 1 158 ? 20.227 100.850 18.045 1.00 48.53 159 LEU B O 1
ATOM 2089 N N . VAL B 1 159 ? 19.509 98.802 18.623 1.00 44.76 160 VAL B N 1
ATOM 2090 C CA . VAL B 1 159 ? 18.692 98.650 17.425 1.00 48.88 160 VAL B CA 1
ATOM 2091 C C . VAL B 1 159 ? 17.208 98.557 17.765 1.00 58.13 160 VAL B C 1
ATOM 2092 O O . VAL B 1 159 ? 16.700 97.477 18.062 1.00 68.42 160 VAL B O 1
ATOM 2094 N N . ILE B 1 160 ? 16.516 99.693 17.727 1.00 59.53 161 ILE B N 1
ATOM 2095 C CA . ILE B 1 160 ? 15.086 99.729 18.018 1.00 54.09 161 ILE B CA 1
ATOM 2096 C C . ILE B 1 160 ? 14.328 99.670 16.698 1.00 56.04 161 ILE B C 1
ATOM 2097 O O . ILE B 1 160 ? 14.574 100.473 15.804 1.00 57.16 161 ILE B O 1
ATOM 2099 N N . LYS B 1 161 ? 13.410 98.715 16.583 1.00 62.41 162 LYS B N 1
ATOM 2100 C CA . LYS B 1 161 ? 12.620 98.543 15.368 1.00 65.79 162 LYS B CA 1
ATOM 2101 C C . LYS B 1 161 ? 11.332 99.378 15.363 1.00 66.63 162 LYS B C 1
ATOM 2102 O O . LYS B 1 161 ? 10.252 98.810 15.641 1.00 64.94 162 LYS B O 1
ATOM 2104 N N . PRO C 1 7 ? 8.212 86.897 33.738 1.00 80.39 8 PRO C N 1
ATOM 2105 C CA . PRO C 1 7 ? 7.994 85.487 34.179 1.00 88.65 8 PRO C CA 1
ATOM 2106 C C . PRO C 1 7 ? 6.863 84.785 33.420 1.00 90.95 8 PRO C C 1
ATOM 2107 O O . PRO C 1 7 ? 5.691 84.886 33.789 1.00 87.78 8 PRO C O 1
ATOM 2109 N N . GLY C 1 8 ? 7.227 84.059 32.365 1.00 90.35 9 GLY C N 1
ATOM 2110 C CA . GLY C 1 8 ? 6.238 83.353 31.566 1.00 93.86 9 GLY C CA 1
ATOM 2111 C C . GLY C 1 8 ? 6.346 81.835 31.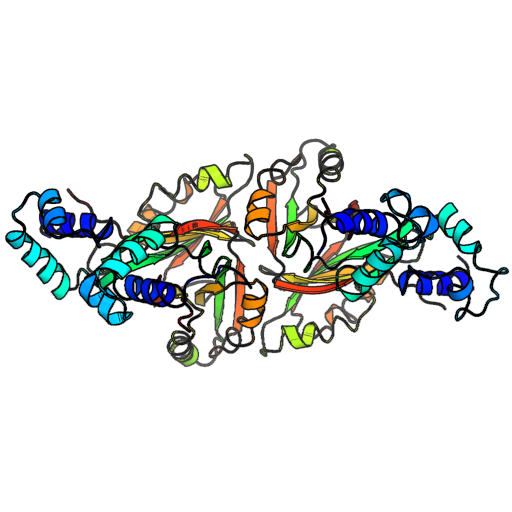540 1.00 96.90 9 GLY C C 1
ATOM 2112 O O . GLY C 1 8 ? 6.413 81.185 32.585 1.00 99.98 9 GLY C O 1
ATOM 2113 N N . LYS C 1 9 ? 6.376 81.278 30.331 1.00 89.70 10 LYS C N 1
ATOM 2114 C CA . LYS C 1 9 ? 6.451 79.831 30.120 1.00 83.89 10 LYS C CA 1
ATOM 2115 C C . LYS C 1 9 ? 5.120 79.214 30.530 1.00 82.12 10 LYS C C 1
ATOM 2116 O O . LYS C 1 9 ? 4.517 78.447 29.778 1.00 83.31 10 LYS C O 1
ATOM 2122 N N . ASP C 1 10 ? 4.683 79.546 31.742 1.00 80.95 11 ASP C N 1
ATOM 2123 C CA . ASP C 1 10 ? 3.421 79.061 32.289 1.00 77.55 11 ASP C CA 1
ATOM 2124 C C . ASP C 1 10 ? 3.355 77.534 32.247 1.00 79.55 11 ASP C C 1
ATOM 2125 O O . ASP C 1 10 ? 2.352 76.969 31.802 1.00 80.49 11 ASP C O 1
ATOM 2127 N N . LEU C 1 11 ? 4.417 76.862 32.694 1.00 77.23 12 LEU C N 1
ATOM 2128 C CA . LEU C 1 11 ? 4.450 75.400 32.666 1.00 71.84 12 LEU C CA 1
ATOM 2129 C C . LEU C 1 11 ? 3.744 74.825 33.870 1.00 68.22 12 LEU C C 1
ATOM 2130 O O . LEU C 1 11 ? 4.150 75.063 35.009 1.00 52.92 12 LEU C O 1
ATOM 2135 N N . ASP C 1 12 ? 2.695 74.055 33.601 1.00 68.14 13 ASP C N 1
ATOM 2136 C CA . ASP C 1 12 ? 1.885 73.439 34.648 1.00 66.08 13 ASP C CA 1
ATOM 2137 C C . ASP C 1 12 ? 2.703 72.923 35.834 1.00 60.49 13 ASP C C 1
ATOM 2138 O O . ASP C 1 12 ? 3.715 72.248 35.654 1.00 55.20 13 ASP C O 1
ATOM 2143 N N . ARG C 1 13 ? 2.263 73.260 37.044 1.00 57.67 14 ARG C N 1
ATOM 2144 C CA . ARG C 1 13 ? 2.950 72.830 38.259 1.00 46.62 14 ARG C CA 1
ATOM 2145 C C . ARG C 1 13 ? 3.012 71.314 38.301 1.00 36.02 14 ARG C C 1
ATOM 2146 O O . ARG C 1 13 ? 3.895 70.735 38.931 1.00 19.51 14 ARG C O 1
ATOM 2148 N N . ILE C 1 14 ? 2.066 70.672 37.625 1.00 41.75 15 ILE C N 1
ATOM 2149 C CA . ILE C 1 14 ? 2.027 69.222 37.612 1.00 37.41 15 ILE C CA 1
ATOM 2150 C C . ILE C 1 14 ? 2.835 68.636 36.452 1.00 35.15 15 ILE C C 1
ATOM 2151 O O . ILE C 1 14 ? 3.490 67.611 36.615 1.00 33.59 15 ILE C O 1
ATOM 2156 N N . ASP C 1 15 ? 2.807 69.279 35.287 1.00 32.09 16 ASP C N 1
ATOM 2157 C CA . ASP C 1 15 ? 3.562 68.766 34.152 1.00 33.83 16 ASP C CA 1
ATOM 2158 C C . ASP C 1 15 ? 5.040 68.709 34.485 1.00 43.54 16 ASP C C 1
ATOM 2159 O O . ASP C 1 15 ? 5.782 67.883 33.947 1.00 47.61 16 ASP C O 1
ATOM 2164 N N . ARG C 1 16 ? 5.472 69.597 35.372 1.00 39.89 17 ARG C N 1
ATOM 2165 C CA . ARG C 1 16 ? 6.870 69.627 35.772 1.00 34.00 17 ARG C CA 1
ATOM 2166 C C . ARG C 1 16 ? 7.232 68.303 36.414 1.00 27.34 17 ARG C C 1
ATOM 2167 O O . ARG C 1 16 ? 8.185 67.645 36.004 1.00 18.25 17 ARG C O 1
ATOM 2175 N N . ASN C 1 17 ? 6.462 67.914 37.424 1.00 25.58 18 ASN C N 1
ATOM 2176 C CA . ASN C 1 17 ? 6.716 66.656 38.111 1.00 30.75 18 ASN C CA 1
ATOM 2177 C C . ASN C 1 17 ? 6.662 65.517 37.111 1.00 29.02 18 ASN C C 1
ATOM 2178 O O . ASN C 1 17 ? 7.434 64.562 37.200 1.00 37.23 18 ASN C O 1
ATOM 2183 N N . ILE C 1 18 ? 5.750 65.625 36.151 1.00 19.40 19 ILE C N 1
ATOM 2184 C CA . ILE C 1 18 ? 5.625 64.605 35.126 1.00 15.98 19 ILE C CA 1
ATOM 2185 C C . ILE C 1 18 ? 6.986 64.460 34.473 1.00 20.28 19 ILE C C 1
ATOM 2186 O O . ILE C 1 18 ? 7.573 63.377 34.451 1.00 16.92 19 ILE C O 1
ATOM 2191 N N . LEU C 1 19 ? 7.488 65.568 33.947 1.00 21.47 20 LEU C N 1
ATOM 2192 C CA . LEU C 1 19 ? 8.784 65.575 33.278 1.00 32.77 20 LEU C CA 1
ATOM 2193 C C . LEU C 1 19 ? 9.890 64.984 34.141 1.00 34.39 20 LEU C C 1
ATOM 2194 O O . LEU C 1 19 ? 10.598 64.075 33.712 1.00 31.70 20 LEU C O 1
ATOM 2199 N N . ASN C 1 20 ? 10.035 65.503 35.356 1.00 27.40 21 ASN C N 1
ATOM 2200 C CA . ASN C 1 20 ? 11.072 65.025 36.254 1.00 31.08 21 ASN C CA 1
ATOM 2201 C C . ASN C 1 20 ? 10.948 63.521 36.427 1.00 29.70 21 ASN C C 1
ATOM 2202 O O . ASN C 1 20 ? 11.945 62.799 36.446 1.00 33.36 21 ASN C O 1
ATOM 2207 N N . GLU C 1 21 ? 9.717 63.044 36.546 1.00 24.44 22 GLU C N 1
ATOM 2208 C CA . GLU C 1 21 ? 9.497 61.620 36.723 1.00 24.77 22 GLU C CA 1
ATOM 2209 C C . GLU C 1 21 ? 9.930 60.820 35.504 1.00 14.96 22 GLU C C 1
ATOM 2210 O O . GLU C 1 21 ? 10.701 59.870 35.626 1.00 1.00 22 GLU C O 1
ATOM 2216 N N . LEU C 1 22 ? 9.444 61.205 34.329 1.00 15.08 23 LEU C N 1
ATOM 2217 C CA . LEU C 1 22 ? 9.810 60.499 33.106 1.00 14.79 23 LEU C CA 1
ATOM 2218 C C . LEU C 1 22 ? 11.322 60.392 32.899 1.00 14.96 23 LEU C C 1
ATOM 2219 O O . LEU C 1 22 ? 11.807 59.356 32.458 1.00 4.71 23 LEU C O 1
ATOM 2224 N N . GLN C 1 23 ? 12.069 61.447 33.207 1.00 13.98 24 GLN C N 1
ATOM 2225 C CA . GLN C 1 23 ? 13.509 61.377 33.022 1.00 24.75 24 GLN C CA 1
ATOM 2226 C C . GLN C 1 23 ? 14.148 60.549 34.125 1.00 24.36 24 GLN C C 1
ATOM 2227 O O . GLN C 1 23 ? 15.094 59.801 33.879 1.00 32.54 24 GLN C O 1
ATOM 2233 N N . LYS C 1 24 ? 13.627 60.679 35.340 1.00 14.08 25 LYS C N 1
ATOM 2234 C CA . LYS C 1 24 ? 14.146 59.932 36.477 1.00 3.45 25 LYS C CA 1
ATOM 2235 C C . LYS C 1 24 ? 14.030 58.452 36.153 1.00 6.03 25 LYS C C 1
ATOM 2236 O O . LYS C 1 24 ? 14.885 57.666 36.529 1.00 1.00 25 LYS C O 1
ATOM 2242 N N . ASP C 1 25 ? 12.959 58.081 35.457 1.00 17.81 26 ASP C N 1
ATOM 2243 C CA . ASP C 1 25 ? 12.732 56.694 35.042 1.00 28.69 26 ASP C CA 1
ATOM 2244 C C . ASP C 1 25 ? 11.931 56.741 33.743 1.00 29.28 26 ASP C C 1
ATOM 2245 O O . ASP C 1 25 ? 10.790 57.202 33.728 1.00 25.84 26 ASP C O 1
ATOM 2250 N N . GLY C 1 26 ? 12.536 56.261 32.660 1.00 23.53 27 GLY C N 1
ATOM 2251 C CA . GLY C 1 26 ? 11.882 56.301 31.366 1.00 26.91 27 GLY C CA 1
ATOM 2252 C C . GLY C 1 26 ? 10.966 55.157 30.976 1.00 23.78 27 GLY C C 1
ATOM 2253 O O . GLY C 1 26 ? 10.427 55.156 29.872 1.00 23.29 27 GLY C O 1
ATOM 2254 N N . ARG C 1 27 ? 10.779 54.180 31.852 1.00 19.48 28 ARG C N 1
ATOM 2255 C CA . ARG C 1 27 ? 9.909 53.072 31.505 1.00 15.32 28 ARG C CA 1
ATOM 2256 C C . ARG C 1 27 ? 8.700 52.970 32.416 1.00 19.08 28 ARG C C 1
ATOM 2257 O O . ARG C 1 27 ? 7.906 52.037 32.300 1.00 19.67 28 ARG C O 1
ATOM 2265 N N . ILE C 1 28 ? 8.549 53.933 33.316 1.00 12.28 29 ILE C N 1
ATOM 2266 C CA . ILE C 1 28 ? 7.420 53.896 34.225 1.00 20.37 29 ILE C CA 1
ATOM 2267 C C . ILE C 1 28 ? 6.125 53.762 33.454 1.00 21.18 29 ILE C C 1
ATOM 2268 O O . ILE C 1 28 ? 5.969 54.311 32.362 1.00 18.06 29 ILE C O 1
ATOM 2273 N N . SER C 1 29 ? 5.206 53.009 34.043 1.00 19.00 30 SER C N 1
ATOM 2274 C CA . SER C 1 29 ? 3.892 52.777 33.475 1.00 13.67 30 SER C CA 1
ATOM 2275 C C . SER C 1 29 ? 3.108 54.068 33.643 1.00 9.00 30 SER C C 1
ATOM 2276 O O . SER C 1 29 ? 3.365 54.823 34.576 1.00 4.50 30 SER C O 1
ATOM 2279 N N . ASN C 1 30 ? 2.162 54.328 32.746 1.00 13.72 31 ASN C N 1
ATOM 2280 C CA . ASN C 1 30 ? 1.366 55.545 32.847 1.00 15.04 31 ASN C CA 1
ATOM 2281 C C . ASN C 1 30 ? 0.591 55.505 34.156 1.00 12.31 31 ASN C C 1
ATOM 2282 O O . ASN C 1 30 ? 0.497 56.501 34.874 1.00 3.10 31 ASN C O 1
ATOM 2287 N N . VAL C 1 31 ? 0.046 54.339 34.472 1.00 13.50 32 VAL C N 1
ATOM 2288 C CA . VAL C 1 31 ? -0.709 54.190 35.703 1.00 27.35 32 VAL C CA 1
ATOM 2289 C C . VAL C 1 31 ? 0.132 54.615 36.907 1.00 24.17 32 VAL C C 1
ATOM 2290 O O . VAL C 1 31 ? -0.236 55.542 37.625 1.00 25.56 32 VAL C O 1
ATOM 2294 N N . GLU C 1 32 ? 1.260 53.947 37.123 1.00 12.88 33 GLU C N 1
ATOM 2295 C CA . GLU C 1 32 ? 2.128 54.299 38.233 1.00 16.98 33 GLU C CA 1
ATOM 2296 C C . GLU C 1 32 ? 2.484 55.775 38.141 1.00 11.65 33 GLU C C 1
ATOM 2297 O O . GLU C 1 32 ? 2.509 56.484 39.143 1.00 17.52 33 GLU C O 1
ATOM 2303 N N . LEU C 1 33 ? 2.760 56.229 36.926 1.00 12.83 34 LEU C N 1
ATOM 2304 C CA . LEU C 1 33 ? 3.121 57.615 36.686 1.00 4.25 34 LEU C CA 1
ATOM 2305 C C . LEU C 1 33 ? 2.040 58.525 37.225 1.00 16.35 34 LEU C C 1
ATOM 2306 O O . LEU C 1 33 ? 2.321 59.466 37.963 1.00 15.20 34 LEU C O 1
ATOM 2311 N N . SER C 1 34 ? 0.799 58.232 36.850 1.00 22.02 35 SER C N 1
ATOM 2312 C CA . SER C 1 34 ? -0.348 59.024 37.280 1.00 21.04 35 SER C CA 1
ATOM 2313 C C . SER C 1 34 ? -0.491 58.997 38.791 1.00 14.36 35 SER C C 1
ATOM 2314 O O . SER C 1 34 ? -1.011 59.936 39.389 1.00 17.24 35 SER C O 1
ATOM 2317 N N . LYS C 1 35 ? -0.034 57.919 39.410 1.00 13.43 36 LYS C N 1
ATOM 2318 C CA . LYS C 1 35 ? -0.128 57.820 40.855 1.00 23.00 36 LYS C CA 1
ATOM 2319 C C . LYS C 1 35 ? 0.916 58.738 41.487 1.00 23.59 36 LYS C C 1
ATOM 2320 O O . LYS C 1 35 ? 0.649 59.411 42.480 1.00 33.45 36 LYS C O 1
ATOM 2326 N N . ARG C 1 36 ? 2.101 58.773 40.886 1.00 18.25 37 ARG C N 1
ATOM 2327 C CA . ARG C 1 36 ? 3.201 59.581 41.390 1.00 11.58 37 ARG C CA 1
ATOM 2328 C C . ARG C 1 36 ? 2.943 61.084 41.263 1.00 7.74 37 ARG C C 1
ATOM 2329 O O . ARG C 1 36 ? 3.587 61.892 41.931 1.00 1.38 37 ARG C O 1
ATOM 2337 N N . VAL C 1 37 ? 1.993 61.462 40.419 1.00 3.58 38 VAL C N 1
ATOM 2338 C CA . VAL C 1 37 ? 1.692 62.873 40.221 1.00 13.46 38 VAL C CA 1
ATOM 2339 C C . VAL C 1 37 ? 0.301 63.270 40.697 1.00 23.20 38 VAL C C 1
ATOM 2340 O O . VAL C 1 37 ? -0.055 64.453 40.704 1.00 7.89 38 VAL C O 1
ATOM 2344 N N . GLY C 1 38 ? -0.490 62.272 41.080 1.00 35.39 39 GLY C N 1
ATOM 2345 C CA . GLY C 1 38 ? -1.823 62.535 41.597 1.00 48.00 39 GLY C CA 1
ATOM 2346 C C . GLY C 1 38 ? -3.031 62.267 40.718 1.00 48.03 39 GLY C C 1
ATOM 2347 O O . GLY C 1 38 ? -3.917 61.499 41.092 1.00 54.17 39 GLY C O 1
ATOM 2348 N N . LEU C 1 39 ? -3.084 62.904 39.556 1.00 40.19 40 LEU C N 1
ATOM 2349 C CA . LEU C 1 39 ? -4.228 62.738 38.673 1.00 39.43 40 LEU C CA 1
ATOM 2350 C C . LEU C 1 39 ? -4.475 61.322 38.156 1.00 40.09 40 LEU C C 1
ATOM 2351 O O . LEU C 1 39 ? -3.579 60.473 38.134 1.00 24.48 40 LEU C O 1
ATOM 2356 N N . SER C 1 40 ? -5.718 61.085 37.746 1.00 40.09 41 SER C N 1
ATOM 2357 C CA . SER C 1 40 ? -6.134 59.801 37.212 1.00 36.32 41 SER C CA 1
ATOM 2358 C C . SER C 1 40 ? -5.269 59.435 36.017 1.00 34.89 41 SER C C 1
ATOM 2359 O O . SER C 1 40 ? -4.710 60.309 35.355 1.00 38.68 41 SER C O 1
ATOM 2362 N N . PRO C 1 41 ? -5.148 58.134 35.724 1.00 23.37 42 PRO C N 1
ATOM 2363 C CA . PRO C 1 41 ? -4.349 57.640 34.604 1.00 27.26 42 PRO C CA 1
ATOM 2364 C C . PRO C 1 41 ? -4.643 58.314 33.275 1.00 32.08 42 PRO C C 1
ATOM 2365 O O . PRO C 1 41 ? -3.736 58.766 32.579 1.00 47.14 42 PRO C O 1
ATOM 2369 N N . THR C 1 42 ? -5.918 58.378 32.923 1.00 27.99 43 THR C N 1
ATOM 2370 C CA . THR C 1 42 ? -6.309 58.958 31.655 1.00 25.09 43 THR C CA 1
ATOM 2371 C C . THR C 1 42 ? -5.867 60.407 31.490 1.00 15.92 43 THR C C 1
ATOM 2372 O O . THR C 1 42 ? -5.204 60.752 30.509 1.00 10.46 43 THR C O 1
ATOM 2376 N N . PRO C 1 43 ? -6.205 61.274 32.453 1.00 16.37 44 PRO C N 1
ATOM 2377 C CA . PRO C 1 43 ? -5.829 62.692 32.387 1.00 26.38 44 PRO C CA 1
ATOM 2378 C C . PRO C 1 43 ? -4.313 62.909 32.269 1.00 29.15 44 PRO C C 1
ATOM 2379 O O . PRO C 1 43 ? -3.859 63.903 31.699 1.00 31.59 44 PRO C O 1
ATOM 2383 N N . CYS C 1 44 ? -3.551 61.958 32.806 1.00 28.31 45 CYS C N 1
ATOM 2384 C CA . CYS C 1 44 ? -2.090 61.975 32.804 1.00 18.35 45 CYS C CA 1
ATOM 2385 C C . CYS C 1 44 ? -1.538 61.568 31.444 1.00 7.71 45 CYS C C 1
ATOM 2386 O O . CYS C 1 44 ? -0.510 62.073 30.998 1.00 9.17 45 CYS C O 1
ATOM 2389 N N . LEU C 1 45 ? -2.234 60.651 30.786 1.00 14.81 46 LEU C N 1
ATOM 2390 C CA . LEU C 1 45 ? -1.815 60.166 29.477 1.00 23.89 46 LEU C CA 1
ATOM 2391 C C . LEU C 1 45 ? -1.884 61.241 28.396 1.00 29.67 46 LEU C C 1
ATOM 2392 O O . LEU C 1 45 ? -0.927 61.435 27.647 1.00 21.30 46 LEU C O 1
ATOM 2397 N N . GLU C 1 46 ? -3.016 61.927 28.293 1.00 38.55 47 GLU C N 1
ATOM 2398 C CA . GLU C 1 46 ? -3.141 62.981 27.293 1.00 47.48 47 GLU C CA 1
ATOM 2399 C C . GLU C 1 46 ? -2.378 64.192 27.797 1.00 38.16 47 GLU C C 1
ATOM 2400 O O . GLU C 1 46 ? -2.352 65.239 27.157 1.00 48.80 47 GLU C O 1
ATOM 2406 N N . ARG C 1 47 ? -1.758 64.031 28.961 1.00 20.72 48 ARG C N 1
ATOM 2407 C CA . ARG C 1 47 ? -0.988 65.101 29.583 1.00 13.26 48 ARG C CA 1
ATOM 2408 C C . ARG C 1 47 ? 0.466 64.942 29.150 1.00 15.79 48 ARG C C 1
ATOM 2409 O O . ARG C 1 47 ? 1.069 65.861 28.586 1.00 11.73 48 ARG C O 1
ATOM 2417 N N . VAL C 1 48 ? 1.026 63.765 29.408 1.00 13.49 49 VAL C N 1
ATOM 2418 C CA . VAL C 1 48 ? 2.399 63.481 29.010 1.00 10.65 49 VAL C CA 1
ATOM 2419 C C . VAL C 1 48 ? 2.441 63.578 27.508 1.00 16.66 49 VAL C C 1
ATOM 2420 O O . VAL C 1 48 ? 3.471 63.904 26.925 1.00 22.66 49 VAL C O 1
ATOM 2424 N N . ARG C 1 49 ? 1.301 63.285 26.892 1.00 31.10 50 ARG C N 1
ATOM 2425 C CA . ARG C 1 49 ? 1.187 63.318 25.448 1.00 30.40 50 ARG C CA 1
ATOM 2426 C C . ARG C 1 49 ? 1.391 64.741 24.942 1.00 24.23 50 ARG C C 1
ATOM 2427 O O . ARG C 1 49 ? 2.193 64.967 24.038 1.00 10.98 50 ARG C O 1
ATOM 2435 N N . ARG C 1 50 ? 0.678 65.700 25.529 1.00 29.22 51 ARG C N 1
ATOM 2436 C CA . ARG C 1 50 ? 0.805 67.090 25.096 1.00 45.75 51 ARG C CA 1
ATOM 2437 C C . ARG C 1 50 ? 2.198 67.649 25.381 1.00 56.47 51 ARG C C 1
ATOM 2438 O O . ARG C 1 50 ? 2.579 68.691 24.851 1.00 60.15 51 ARG C O 1
ATOM 2446 N N . LEU C 1 51 ? 2.949 66.963 26.238 1.00 62.42 52 LEU C N 1
ATOM 2447 C CA . LEU C 1 51 ? 4.312 67.377 26.558 1.00 54.19 52 LEU C CA 1
ATOM 2448 C C . LEU C 1 51 ? 5.202 66.711 25.521 1.00 57.31 52 LEU C C 1
ATOM 2449 O O . LEU C 1 51 ? 6.132 67.318 24.993 1.00 68.08 52 LEU C O 1
ATOM 2454 N N . GLU C 1 52 ? 4.887 65.452 25.231 1.00 60.47 53 GLU C N 1
ATOM 2455 C CA . GLU C 1 52 ? 5.614 64.651 24.255 1.00 52.49 53 GLU C CA 1
ATOM 2456 C C . GLU C 1 52 ? 5.255 65.147 22.856 1.00 54.32 53 GLU C C 1
ATOM 2457 O O . GLU C 1 52 ? 5.886 64.774 21.866 1.00 53.21 53 GLU C O 1
ATOM 2463 N N . ARG C 1 53 ? 4.236 65.997 22.792 1.00 53.17 54 ARG C N 1
ATOM 2464 C CA . ARG C 1 53 ? 3.763 66.562 21.534 1.00 51.17 54 ARG C CA 1
ATOM 2465 C C . ARG C 1 53 ? 4.525 67.864 21.263 1.00 48.49 54 ARG C C 1
ATOM 2466 O O . ARG C 1 53 ? 5.336 67.938 20.339 1.00 35.64 54 ARG C O 1
ATOM 2474 N N . GLN C 1 54 ? 4.269 68.878 22.084 1.00 48.05 55 GLN C N 1
ATOM 2475 C CA . GLN C 1 54 ? 4.931 70.167 21.939 1.00 65.08 55 GLN C CA 1
ATOM 2476 C C . GLN C 1 54 ? 6.409 69.994 21.583 1.00 72.63 55 GLN C C 1
ATOM 2477 O O . GLN C 1 54 ? 6.823 70.269 20.453 1.00 80.60 55 GLN C O 1
ATOM 2483 N N . GLY C 1 55 ? 7.198 69.537 22.550 1.00 69.82 56 GLY C N 1
ATOM 2484 C CA . GLY C 1 55 ? 8.614 69.337 22.313 1.00 64.87 56 GLY C CA 1
ATOM 2485 C C . GLY C 1 55 ? 9.412 69.236 23.598 1.00 60.69 56 GLY C C 1
ATOM 2486 O O . GLY C 1 55 ? 10.615 68.972 23.570 1.00 70.93 56 GLY C O 1
ATOM 2487 N N . PHE C 1 56 ? 8.745 69.452 24.729 1.00 46.17 57 PHE C N 1
ATOM 2488 C CA . PHE C 1 56 ? 9.399 69.376 26.031 1.00 28.13 57 PHE C CA 1
ATOM 2489 C C . PHE C 1 56 ? 10.108 68.035 26.169 1.00 33.03 57 PHE C C 1
ATOM 2490 O O . PHE C 1 56 ? 11.165 67.931 26.792 1.00 41.85 57 PHE C O 1
ATOM 2498 N N . ILE C 1 57 ? 9.512 67.007 25.583 1.00 25.97 58 ILE C N 1
ATOM 2499 C CA . ILE C 1 57 ? 10.087 65.678 25.615 1.00 23.96 58 ILE C CA 1
ATOM 2500 C C . ILE C 1 57 ? 10.497 65.318 24.201 1.00 39.50 58 ILE C C 1
ATOM 2501 O O . ILE C 1 57 ? 9.669 65.297 23.290 1.00 50.54 58 ILE C O 1
ATOM 2506 N N . GLN C 1 58 ? 11.780 65.041 24.013 1.00 47.07 59 GLN C N 1
ATOM 2507 C CA . GLN C 1 58 ? 12.273 64.696 22.692 1.00 47.36 59 GLN C CA 1
ATOM 2508 C C . GLN C 1 58 ? 12.101 63.211 22.413 1.00 36.91 59 GLN C C 1
ATOM 2509 O O . GLN C 1 58 ? 11.892 62.812 21.273 1.00 49.17 59 GLN C O 1
ATOM 2511 N N . GLY C 1 59 ? 12.181 62.393 23.453 1.00 28.57 60 GLY C N 1
ATOM 2512 C CA . GLY C 1 59 ? 12.041 60.963 23.253 1.00 37.04 60 GLY C CA 1
ATOM 2513 C C . GLY C 1 59 ? 12.544 60.174 24.443 1.00 35.07 60 GLY C C 1
ATOM 2514 O O . GLY C 1 59 ? 12.906 60.751 25.465 1.00 42.33 60 GLY C O 1
ATOM 2515 N N . TYR C 1 60 ? 12.573 58.854 24.312 1.00 31.56 61 TYR C N 1
ATOM 2516 C CA . TYR C 1 60 ? 13.029 57.998 25.397 1.00 23.48 61 TYR C CA 1
ATOM 2517 C C . TYR C 1 60 ? 14.156 57.084 24.937 1.00 32.01 61 TYR C C 1
ATOM 2518 O O . TYR C 1 60 ? 14.227 56.717 23.763 1.00 55.01 61 TYR C O 1
ATOM 2527 N N . THR C 1 61 ? 15.033 56.712 25.863 1.00 31.79 62 THR C N 1
ATOM 2528 C CA . THR C 1 61 ? 16.147 55.828 25.547 1.00 24.40 62 THR C CA 1
ATOM 2529 C C . THR C 1 61 ? 16.658 55.067 26.762 1.00 25.54 62 THR C C 1
ATOM 2530 O O . THR C 1 61 ? 16.423 55.454 27.909 1.00 31.06 62 THR C O 1
ATOM 2534 N N . ALA C 1 62 ? 17.360 53.975 26.493 1.00 18.42 63 ALA C N 1
ATOM 2535 C CA . ALA C 1 62 ? 17.927 53.153 27.544 1.00 14.60 63 ALA C CA 1
ATOM 2536 C C . ALA C 1 62 ? 19.410 53.478 27.651 1.00 20.97 63 ALA C C 1
ATOM 2537 O O . ALA C 1 62 ? 20.037 53.888 26.677 1.00 30.42 63 ALA C O 1
ATOM 2539 N N . LEU C 1 63 ? 19.966 53.286 28.840 1.00 14.97 64 LEU C N 1
ATOM 2540 C CA . LEU C 1 63 ? 21.371 53.559 29.093 1.00 6.62 64 LEU C CA 1
ATOM 2541 C C . LEU C 1 63 ? 22.160 52.259 29.123 1.00 17.99 64 LEU C C 1
ATOM 2542 O O . LEU C 1 63 ? 21.780 51.309 29.809 1.00 29.74 64 LEU C O 1
ATOM 2547 N N . LEU C 1 64 ? 23.261 52.214 28.383 1.00 20.83 65 LEU C N 1
ATOM 2548 C CA . LEU C 1 64 ? 24.096 51.014 28.330 1.00 23.33 65 LEU C CA 1
ATOM 2549 C C . LEU C 1 64 ? 25.437 51.222 29.036 1.00 21.13 65 LEU C C 1
ATOM 2550 O O . LEU C 1 64 ? 25.903 52.350 29.164 1.00 21.33 65 LEU C O 1
ATOM 2555 N N . ASN C 1 65 ? 26.061 50.141 29.495 1.00 18.91 66 ASN C N 1
ATOM 2556 C CA . ASN C 1 65 ? 27.340 50.276 30.193 1.00 21.72 66 ASN C CA 1
ATOM 2557 C C . ASN C 1 65 ? 28.507 50.341 29.229 1.00 29.58 66 ASN C C 1
ATOM 2558 O O . ASN C 1 65 ? 28.851 49.359 28.578 1.00 38.08 66 ASN C O 1
ATOM 2560 N N . PRO C 1 66 ? 29.141 51.516 29.135 1.00 36.14 67 PRO C N 1
ATOM 2561 C CA . PRO C 1 66 ? 30.283 51.728 28.248 1.00 34.46 67 PRO C CA 1
ATOM 2562 C C . PRO C 1 66 ? 31.436 50.811 28.617 1.00 44.74 67 PRO C C 1
ATOM 2563 O O . PRO C 1 66 ? 32.492 50.871 27.996 1.00 56.04 67 PRO C O 1
ATOM 2567 N N . HIS C 1 67 ? 31.250 49.976 29.636 1.00 53.69 68 HIS C N 1
ATOM 2568 C CA . HIS C 1 67 ? 32.312 49.060 30.035 1.00 60.56 68 HIS C CA 1
ATOM 2569 C C . HIS C 1 67 ? 32.029 47.627 29.605 1.00 62.89 68 HIS C C 1
ATOM 2570 O O . HIS C 1 67 ? 32.955 46.866 29.332 1.00 61.18 68 HIS C O 1
ATOM 2577 N N . TYR C 1 68 ? 30.754 47.259 29.545 1.00 62.58 69 TYR C N 1
ATOM 2578 C CA . TYR C 1 68 ? 30.389 45.910 29.134 1.00 65.70 69 TYR C CA 1
ATOM 2579 C C . TYR C 1 68 ? 30.414 45.777 27.616 1.00 62.10 69 TYR C C 1
ATOM 2580 O O . TYR C 1 68 ? 30.274 44.678 27.073 1.00 64.75 69 TYR C O 1
ATOM 2589 N N . LEU C 1 69 ? 30.597 46.907 26.942 1.00 53.39 70 LEU C N 1
ATOM 2590 C CA . LEU C 1 69 ? 30.644 46.949 25.485 1.00 52.49 70 LEU C CA 1
ATOM 2591 C C . LEU C 1 69 ? 31.858 47.762 25.059 1.00 54.01 70 LEU C C 1
ATOM 2592 O O . LEU C 1 69 ? 32.146 48.793 25.654 1.00 67.40 70 LEU C O 1
ATOM 2597 N N . ASP C 1 70 ? 32.565 47.305 24.030 1.00 53.84 71 ASP C N 1
ATOM 2598 C CA . ASP C 1 70 ? 33.757 48.007 23.559 1.00 60.59 71 ASP C CA 1
ATOM 2599 C C . ASP C 1 70 ? 33.567 49.513 23.395 1.00 57.46 71 ASP C C 1
ATOM 2600 O O . ASP C 1 70 ? 33.173 49.991 22.332 1.00 63.47 71 ASP C O 1
ATOM 2605 N N . ALA C 1 71 ? 33.867 50.255 24.454 1.00 44.91 72 ALA C N 1
ATOM 2606 C CA . ALA C 1 71 ? 33.726 51.704 24.442 1.00 42.06 72 ALA C CA 1
ATOM 2607 C C . ALA C 1 71 ? 34.170 52.228 25.793 1.00 37.96 72 ALA C C 1
ATOM 2608 O O . ALA C 1 71 ? 33.886 53.368 26.164 1.00 36.98 72 ALA C O 1
ATOM 2610 N N . SER C 1 72 ? 34.873 51.371 26.522 1.00 33.79 73 SER C N 1
ATOM 2611 C CA . SER C 1 72 ? 35.372 51.701 27.847 1.00 32.40 73 SER C CA 1
ATOM 2612 C C . SER C 1 72 ? 36.088 53.044 27.883 1.00 27.58 73 SER C C 1
ATOM 2613 O O . SER C 1 72 ? 35.779 53.899 28.709 1.00 19.65 73 SER C O 1
ATOM 2615 N N . LEU C 1 73 ? 37.044 53.221 26.980 1.00 22.49 74 LEU C N 1
ATOM 2616 C CA . LEU C 1 73 ? 37.820 54.446 26.922 1.00 21.82 74 LEU C CA 1
ATOM 2617 C C . LEU C 1 73 ? 37.019 55.629 26.385 1.00 26.50 74 LEU C C 1
ATOM 2618 O O . LEU C 1 73 ? 36.354 55.544 25.351 1.00 29.61 74 LEU C O 1
ATOM 2623 N N . LEU C 1 74 ? 37.091 56.736 27.111 1.00 17.83 75 LEU C N 1
ATOM 2624 C CA . LEU C 1 74 ? 36.399 57.958 26.739 1.00 7.08 75 LEU C CA 1
ATOM 2625 C C . LEU C 1 74 ? 37.426 59.073 26.661 1.00 18.21 75 LEU C C 1
ATOM 2626 O O . LEU C 1 74 ? 38.268 59.214 27.547 1.00 25.45 75 LEU C O 1
ATOM 2631 N N . VAL C 1 75 ? 37.365 59.869 25.603 1.00 23.72 76 VAL C N 1
ATOM 2632 C CA . VAL C 1 75 ? 38.320 60.954 25.452 1.00 28.58 76 VAL C CA 1
ATOM 2633 C C . VAL C 1 75 ? 37.702 62.196 24.829 1.00 24.37 76 VAL C C 1
ATOM 2634 O O . VAL C 1 75 ? 36.796 62.114 24.000 1.00 19.32 76 VAL C O 1
ATOM 2638 N N . PHE C 1 76 ? 38.208 63.347 25.244 1.00 14.13 77 PHE C N 1
ATOM 2639 C CA . PHE C 1 76 ? 37.744 64.624 24.734 1.00 18.65 77 PHE C CA 1
ATOM 2640 C C . PHE C 1 76 ? 38.766 65.195 23.761 1.00 25.57 77 PHE C C 1
ATOM 2641 O O . PHE C 1 76 ? 39.968 64.990 23.926 1.00 20.16 77 PHE C O 1
ATOM 2649 N N . VAL C 1 77 ? 38.290 65.913 22.749 1.00 17.05 78 VAL C N 1
ATOM 2650 C CA . VAL C 1 77 ? 39.183 66.514 21.768 1.00 15.49 78 VAL C CA 1
ATOM 2651 C C . VAL C 1 77 ? 38.736 67.932 21.454 1.00 17.17 78 VAL C C 1
ATOM 2652 O O . VAL C 1 77 ? 37.543 68.228 21.464 1.00 27.90 78 VAL C O 1
ATOM 2656 N N . GLU C 1 78 ? 39.699 68.805 21.176 1.00 18.07 79 GLU C N 1
ATOM 2657 C CA . GLU C 1 78 ? 39.403 70.196 20.853 1.00 27.74 79 GLU C CA 1
ATOM 2658 C C . GLU C 1 78 ? 39.763 70.505 19.403 1.00 26.61 79 GLU C C 1
ATOM 2659 O O . GLU C 1 78 ? 40.932 70.491 19.016 1.00 27.99 79 GLU C O 1
ATOM 2665 N N . ILE C 1 79 ? 38.746 70.793 18.604 1.00 21.86 80 ILE C N 1
ATOM 2666 C CA . ILE C 1 79 ? 38.954 71.077 17.197 1.00 15.55 80 ILE C CA 1
ATOM 2667 C C . ILE C 1 79 ? 38.922 72.554 16.829 1.00 13.44 80 ILE C C 1
ATOM 2668 O O . ILE C 1 79 ? 37.897 73.230 16.938 1.00 1.45 80 ILE C O 1
ATOM 2673 N N . THR C 1 80 ? 40.069 73.048 16.394 1.00 18.17 81 THR C N 1
ATOM 2674 C CA . THR C 1 80 ? 40.180 74.426 15.974 1.00 34.33 81 THR C CA 1
ATOM 2675 C C . THR C 1 80 ? 40.385 74.370 14.468 1.00 51.99 81 THR C C 1
ATOM 2676 O O . THR C 1 80 ? 41.467 74.034 13.987 1.00 67.91 81 THR C O 1
ATOM 2680 N N . LEU C 1 81 ? 39.336 74.685 13.725 1.00 52.00 82 LEU C N 1
ATOM 2681 C CA . LEU C 1 81 ? 39.407 74.646 12.278 1.00 50.01 82 LEU C CA 1
ATOM 2682 C C . LEU C 1 81 ? 39.626 76.016 11.639 1.00 58.04 82 LEU C C 1
ATOM 2683 O O . LEU C 1 81 ? 39.573 77.052 12.307 1.00 51.18 82 LEU C O 1
ATOM 2688 N N . ASN C 1 82 ? 39.885 76.004 10.335 1.00 66.53 83 ASN C N 1
ATOM 2689 C CA . ASN C 1 82 ? 40.124 77.230 9.577 1.00 69.18 83 ASN C CA 1
ATOM 2690 C C . ASN C 1 82 ? 38.889 77.630 8.776 1.00 67.79 83 ASN C C 1
ATOM 2691 O O . ASN C 1 82 ? 38.363 76.844 7.992 1.00 72.04 83 ASN C O 1
ATOM 2696 N N . ARG C 1 83 ? 38.431 78.857 8.987 1.00 64.59 84 ARG C N 1
ATOM 2697 C CA . ARG C 1 83 ? 37.267 79.372 8.281 1.00 68.44 84 ARG C CA 1
ATOM 2698 C C . ARG C 1 83 ? 37.708 79.911 6.924 1.00 69.23 84 ARG C C 1
ATOM 2699 O O . ARG C 1 83 ? 38.720 80.607 6.822 1.00 70.30 84 ARG C O 1
ATOM 2701 N N . GLY C 1 84 ? 36.952 79.586 5.881 1.00 66.11 85 GLY C N 1
ATOM 2702 C CA . GLY C 1 84 ? 37.307 80.058 4.557 1.00 61.01 85 GLY C CA 1
ATOM 2703 C C . GLY C 1 84 ? 36.230 79.772 3.534 1.00 60.46 85 GLY C C 1
ATOM 2704 O O . GLY C 1 84 ? 36.409 80.033 2.345 1.00 58.70 85 GLY C O 1
ATOM 2705 N N . ALA C 1 85 ? 35.107 79.235 3.997 1.00 60.41 86 ALA C N 1
ATOM 2706 C CA . ALA C 1 85 ? 33.999 78.916 3.113 1.00 72.91 86 ALA C CA 1
ATOM 2707 C C . ALA C 1 85 ? 32.672 79.105 3.836 1.00 79.54 86 ALA C C 1
ATOM 2708 O O . ALA C 1 85 ? 31.851 78.190 3.866 1.00 88.23 86 ALA C O 1
ATOM 2710 N N . PRO C 1 86 ? 32.431 80.307 4.389 1.00 84.11 87 PRO C N 1
ATOM 2711 C CA . PRO C 1 86 ? 31.213 80.666 5.124 1.00 83.19 87 PRO C CA 1
ATOM 2712 C C . PRO C 1 86 ? 30.086 79.635 5.090 1.00 75.62 87 PRO C C 1
ATOM 2713 O O . PRO C 1 86 ? 29.001 79.882 4.560 1.00 65.33 87 PRO C O 1
ATOM 2717 N N . ASP C 1 87 ? 30.370 78.482 5.686 1.00 71.60 88 ASP C N 1
ATOM 2718 C CA . ASP C 1 87 ? 29.453 77.354 5.771 1.00 68.44 88 ASP C CA 1
ATOM 2719 C C . ASP C 1 87 ? 30.270 76.224 6.387 1.00 69.43 88 ASP C C 1
ATOM 2720 O O . ASP C 1 87 ? 29.738 75.174 6.744 1.00 73.47 88 ASP C O 1
ATOM 2722 N N . VAL C 1 88 ? 31.573 76.465 6.511 1.00 66.91 89 VAL C N 1
ATOM 2723 C CA . VAL C 1 88 ? 32.499 75.487 7.067 1.00 66.88 89 VAL C CA 1
ATOM 2724 C C . VAL C 1 88 ? 31.997 74.945 8.396 1.00 68.78 89 VAL C C 1
ATOM 2725 O O . VAL C 1 88 ? 32.127 73.753 8.682 1.00 68.90 89 VAL C O 1
ATOM 2729 N N . PHE C 1 89 ? 31.424 75.826 9.207 1.00 71.42 90 PHE C N 1
ATOM 2730 C CA . PHE C 1 89 ? 30.889 75.431 10.503 1.00 69.93 90 PHE C CA 1
ATOM 2731 C C . PHE C 1 89 ? 29.665 74.548 10.312 1.00 70.15 90 PHE C C 1
ATOM 2732 O O . PHE C 1 89 ? 29.355 73.700 11.149 1.00 63.79 90 PHE C O 1
ATOM 2740 N N . GLU C 1 90 ? 28.978 74.752 9.192 1.00 73.61 91 GLU C N 1
ATOM 2741 C CA . GLU C 1 90 ? 27.787 73.977 8.873 1.00 72.64 91 GLU C CA 1
ATOM 2742 C C . GLU C 1 90 ? 28.188 72.656 8.224 1.00 70.73 91 GLU C C 1
ATOM 2743 O O . GLU C 1 90 ? 27.659 71.600 8.572 1.00 78.17 91 GLU C O 1
ATOM 2745 N N . GLN C 1 91 ? 29.125 72.720 7.283 1.00 55.37 92 GLN C N 1
ATOM 2746 C CA . GLN C 1 91 ? 29.590 71.524 6.599 1.00 54.04 92 GLN C CA 1
ATOM 2747 C C . GLN C 1 91 ? 30.194 70.554 7.607 1.00 59.77 92 GLN C C 1
ATOM 2748 O O . GLN C 1 91 ? 29.977 69.345 7.532 1.00 65.91 92 GLN C O 1
ATOM 2750 N N . PHE C 1 92 ? 30.954 71.100 8.551 1.00 63.34 93 PHE C N 1
ATOM 2751 C CA . PHE C 1 92 ? 31.603 70.305 9.592 1.00 48.66 93 PHE C CA 1
ATOM 2752 C C . PHE C 1 92 ? 30.555 69.684 10.499 1.00 45.89 93 PHE C C 1
ATOM 2753 O O . PHE C 1 92 ? 30.590 68.486 10.774 1.00 42.00 93 PHE C O 1
ATOM 2761 N N . ASN C 1 93 ? 29.631 70.520 10.966 1.00 48.26 94 ASN C N 1
ATOM 2762 C CA . ASN C 1 93 ? 28.557 70.086 11.849 1.00 46.06 94 ASN C CA 1
ATOM 2763 C C . ASN C 1 93 ? 27.745 68.968 11.202 1.00 48.01 94 ASN C C 1
ATOM 2764 O O . ASN C 1 93 ? 27.604 67.885 11.767 1.00 42.25 94 ASN C O 1
ATOM 2766 N N . THR C 1 94 ? 27.218 69.233 10.011 1.00 58.28 95 THR C N 1
ATOM 2767 C CA . THR C 1 94 ? 26.430 68.239 9.288 1.00 56.07 95 THR C CA 1
ATOM 2768 C C . THR C 1 94 ? 27.369 67.196 8.692 1.00 47.48 95 THR C C 1
ATOM 2769 O O . THR C 1 94 ? 27.228 66.815 7.533 1.00 59.04 95 THR C O 1
ATOM 2771 N N . ALA C 1 95 ? 28.332 66.740 9.484 1.00 32.72 96 ALA C N 1
ATOM 2772 C CA . ALA C 1 95 ? 29.291 65.753 9.008 1.00 34.68 96 ALA C CA 1
ATOM 2773 C C . ALA C 1 95 ? 29.817 64.957 10.183 1.00 35.70 96 ALA C C 1
ATOM 2774 O O . ALA C 1 95 ? 30.465 63.921 10.017 1.00 35.35 96 ALA C O 1
ATOM 2776 N N . VAL C 1 96 ? 29.544 65.463 11.377 1.00 25.77 97 VAL C N 1
ATOM 2777 C CA . VAL C 1 96 ? 29.972 64.799 12.589 1.00 22.40 97 VAL C CA 1
ATOM 2778 C C . VAL C 1 96 ? 28.770 64.061 13.140 1.00 17.92 97 VAL C C 1
ATOM 2779 O O . VAL C 1 96 ? 28.877 63.316 14.111 1.00 32.66 97 VAL C O 1
ATOM 2781 N N . GLN C 1 97 ? 27.619 64.261 12.510 1.00 21.26 98 GLN C N 1
ATOM 2782 C CA . GLN C 1 97 ? 26.401 63.597 12.960 1.00 26.20 98 GLN C CA 1
ATOM 2783 C C . GLN C 1 97 ? 26.263 62.234 12.304 1.00 26.07 98 GLN C C 1
ATOM 2784 O O . GLN C 1 97 ? 25.278 61.527 12.508 1.00 32.65 98 GLN C O 1
ATOM 2790 N N . LYS C 1 98 ? 27.279 61.863 11.532 1.00 30.45 99 LYS C N 1
ATOM 2791 C CA . LYS C 1 98 ? 27.289 60.586 10.830 1.00 32.67 99 LYS C CA 1
ATOM 2792 C C . LYS C 1 98 ? 28.157 59.548 11.546 1.00 31.88 99 LYS C C 1
ATOM 2793 O O . LYS C 1 98 ? 28.106 58.357 11.224 1.00 19.08 99 LYS C O 1
ATOM 2795 N N . LEU C 1 99 ? 28.946 60.003 12.518 1.00 29.18 100 LEU C N 1
ATOM 2796 C CA . LEU C 1 99 ? 29.840 59.121 13.271 1.00 28.26 100 LEU C CA 1
ATOM 2797 C C . LEU C 1 99 ? 29.410 58.919 14.721 1.00 22.88 100 LEU C C 1
ATOM 2798 O O . LEU C 1 99 ? 29.622 59.779 15.571 1.00 16.28 100 LEU C O 1
ATOM 2803 N N . GLU C 1 100 ? 28.830 57.758 14.995 1.00 19.38 101 GLU C N 1
ATOM 2804 C CA . GLU C 1 100 ? 28.356 57.431 16.327 1.00 27.26 101 GLU C CA 1
ATOM 2805 C C . GLU C 1 100 ? 29.489 57.415 17.353 1.00 31.05 101 GLU C C 1
ATOM 2806 O O . GLU C 1 100 ? 29.244 57.479 18.559 1.00 18.72 101 GLU C O 1
ATOM 2808 N N . GLU C 1 101 ? 30.727 57.334 16.875 1.00 30.79 102 GLU C N 1
ATOM 2809 C CA . GLU C 1 101 ? 31.889 57.306 17.763 1.00 28.97 102 GLU C CA 1
ATOM 2810 C C . GLU C 1 101 ? 32.124 58.645 18.459 1.00 25.25 102 GLU C C 1
ATOM 2811 O O . GLU C 1 101 ? 33.153 58.840 19.107 1.00 33.42 102 GLU C O 1
ATOM 2817 N N . ILE C 1 102 ? 31.180 59.569 18.311 1.00 11.83 103 ILE C N 1
ATOM 2818 C CA . ILE C 1 102 ? 31.274 60.871 18.958 1.00 3.17 103 ILE C CA 1
ATOM 2819 C C . ILE C 1 102 ? 29.889 61.238 19.477 1.00 6.61 103 ILE C C 1
ATOM 2820 O O . ILE C 1 102 ? 28.954 61.466 18.712 1.00 1.00 103 ILE C O 1
ATOM 2825 N N . GLN C 1 103 ? 29.778 61.268 20.801 1.00 7.03 104 GLN C N 1
ATOM 2826 C CA . GLN C 1 103 ? 28.528 61.545 21.484 1.00 6.52 104 GLN C CA 1
ATOM 2827 C C . GLN C 1 103 ? 28.213 63.026 21.730 1.00 13.26 104 GLN C C 1
ATOM 2828 O O . GLN C 1 103 ? 27.066 63.380 21.986 1.00 25.58 104 GLN C O 1
ATOM 2834 N N . GLU C 1 104 ? 29.213 63.893 21.667 1.00 6.93 105 GLU C N 1
ATOM 2835 C CA . GLU C 1 104 ? 28.967 65.316 21.877 1.00 2.93 105 GLU C CA 1
ATOM 2836 C C . GLU C 1 104 ? 29.898 66.188 21.044 1.00 12.90 105 GLU C C 1
ATOM 2837 O O . GLU C 1 104 ? 31.122 66.028 21.070 1.00 1.00 105 GLU C O 1
ATOM 2843 N N . CYS C 1 105 ? 29.299 67.103 20.293 1.00 6.39 106 CYS C N 1
ATOM 2844 C CA . CYS C 1 105 ? 30.054 68.041 19.485 1.00 13.73 106 CYS C CA 1
ATOM 2845 C C . CYS C 1 105 ? 29.453 69.407 19.750 1.00 26.07 106 CYS C C 1
ATOM 2846 O O . CYS C 1 105 ? 28.261 69.634 19.528 1.00 9.29 106 CYS C O 1
ATOM 2849 N N . HIS C 1 106 ? 30.289 70.309 20.247 1.00 34.96 107 HIS C N 1
ATOM 2850 C CA . HIS C 1 106 ? 29.857 71.656 20.556 1.00 33.08 107 HIS C CA 1
ATOM 2851 C C . HIS C 1 106 ? 30.758 72.690 19.903 1.00 36.27 107 HIS C C 1
ATOM 2852 O O . HIS C 1 106 ? 31.942 72.451 19.661 1.00 35.38 107 HIS C O 1
ATOM 2859 N N . LEU C 1 107 ? 30.173 73.844 19.627 1.00 28.80 108 LEU C N 1
ATOM 2860 C CA . LEU C 1 107 ? 30.889 74.946 19.017 1.00 32.82 108 LEU C CA 1
ATOM 2861 C C . LEU C 1 107 ? 30.996 76.054 20.058 1.00 27.81 108 LEU C C 1
ATOM 2862 O O . LEU C 1 107 ? 30.103 76.885 20.183 1.00 29.93 108 LEU C O 1
ATOM 2867 N N . VAL C 1 108 ? 32.091 76.057 20.807 1.00 16.19 109 VAL C N 1
ATOM 2868 C CA . VAL C 1 108 ? 32.309 77.052 21.850 1.00 23.66 109 VAL C CA 1
ATOM 2869 C C . VAL C 1 108 ? 33.219 78.193 21.415 1.00 25.57 109 VAL C C 1
ATOM 2870 O O . VAL C 1 108 ? 33.918 78.093 20.410 1.00 26.12 109 VAL C O 1
ATOM 2874 N N . SER C 1 109 ? 33.221 79.270 22.193 1.00 20.39 110 SER C N 1
ATOM 2875 C CA . SER C 1 109 ? 34.055 80.428 21.887 1.00 28.24 110 SER C CA 1
ATOM 2876 C C . SER C 1 109 ? 35.444 80.293 22.505 1.00 25.06 110 SER C C 1
ATOM 2877 O O . SER C 1 109 ? 35.628 79.550 23.467 1.00 19.01 110 SER C O 1
ATOM 2880 N N . GLY C 1 110 ? 36.415 81.017 21.951 1.00 24.27 111 GLY C N 1
ATOM 2881 C CA . GLY C 1 110 ? 37.770 80.973 22.480 1.00 20.24 111 GLY C CA 1
ATOM 2882 C C . GLY C 1 110 ? 38.829 80.361 21.579 1.00 19.12 111 GLY C C 1
ATOM 2883 O O . GLY C 1 110 ? 38.589 80.092 20.403 1.00 11.94 111 GLY C O 1
ATOM 2884 N N . ASP C 1 111 ? 40.006 80.135 22.154 1.00 24.51 112 ASP C N 1
ATOM 2885 C CA . ASP C 1 111 ? 41.150 79.563 21.449 1.00 26.93 112 ASP C CA 1
ATOM 2886 C C . ASP C 1 111 ? 40.834 78.474 20.413 1.00 27.55 112 ASP C C 1
ATOM 2887 O O . ASP C 1 111 ? 41.549 78.348 19.417 1.00 14.37 112 ASP C O 1
ATOM 2892 N N . PHE C 1 112 ? 39.791 77.676 20.647 1.00 22.53 113 PHE C N 1
ATOM 2893 C CA . PHE C 1 112 ? 39.403 76.646 19.679 1.00 22.95 113 PHE C CA 1
ATOM 2894 C C . PHE C 1 112 ? 37.931 76.788 19.345 1.00 23.64 113 PHE C C 1
ATOM 2895 O O . PHE C 1 112 ? 37.268 77.665 19.888 1.00 22.82 113 PHE C O 1
ATOM 2903 N N . ASP C 1 113 ? 37.425 75.949 18.443 1.00 30.74 114 ASP C N 1
ATOM 2904 C CA . ASP C 1 113 ? 36.026 76.038 18.027 1.00 29.89 114 ASP C CA 1
ATOM 2905 C C . ASP C 1 113 ? 35.148 74.867 18.451 1.00 28.86 114 ASP C C 1
ATOM 2906 O O . ASP C 1 113 ? 34.011 75.053 18.891 1.00 20.14 114 ASP C O 1
ATOM 2911 N N . TYR C 1 114 ? 35.668 73.656 18.322 1.00 25.28 115 TYR C N 1
ATOM 2912 C CA . TYR C 1 114 ? 34.882 72.500 18.695 1.00 25.79 115 TYR C CA 1
ATOM 2913 C C . TYR C 1 114 ? 35.424 71.662 19.833 1.00 29.77 115 TYR C C 1
ATOM 2914 O O . TYR C 1 114 ? 36.627 71.441 19.955 1.00 31.62 115 TYR C O 1
ATOM 2923 N N . LEU C 1 115 ? 34.498 71.203 20.667 1.00 23.21 116 LEU C N 1
ATOM 2924 C CA . LEU C 1 115 ? 34.805 70.354 21.802 1.00 13.62 116 LEU C CA 1
ATOM 2925 C C . LEU C 1 115 ? 34.007 69.095 21.503 1.00 6.29 116 LEU C C 1
ATOM 2926 O O . LEU C 1 115 ? 32.779 69.127 21.492 1.00 4.24 116 LEU C O 1
ATOM 2931 N N . LEU C 1 116 ? 34.702 68.000 21.227 1.00 1.00 117 LEU C N 1
ATOM 2932 C CA . LEU C 1 116 ? 34.038 66.750 20.917 1.00 5.76 117 LEU C CA 1
ATOM 2933 C C . LEU C 1 116 ? 34.246 65.723 21.995 1.00 26.04 117 LEU C C 1
ATOM 2934 O O . LEU C 1 116 ? 35.309 65.660 22.616 1.00 28.04 117 LEU C O 1
ATOM 2939 N N . LYS C 1 117 ? 33.221 64.908 22.209 1.00 15.25 118 LYS C N 1
ATOM 2940 C CA . LYS C 1 117 ? 33.292 63.843 23.195 1.00 19.41 118 LYS C CA 1
ATOM 2941 C C . LYS C 1 117 ? 33.192 62.543 22.411 1.00 24.37 118 LYS C C 1
ATOM 2942 O O . LYS C 1 117 ? 32.149 62.225 21.847 1.00 28.75 118 LYS C O 1
ATOM 2944 N N . THR C 1 118 ? 34.290 61.798 22.375 1.00 18.48 119 THR C N 1
ATOM 2945 C CA . THR C 1 118 ? 34.330 60.546 21.638 1.00 19.68 119 THR C CA 1
ATOM 2946 C C . THR C 1 118 ? 34.579 59.352 22.538 1.00 18.39 119 THR C C 1
ATOM 2947 O O . THR C 1 118 ? 35.323 59.440 23.517 1.00 14.40 119 THR C O 1
ATOM 2951 N N . ARG C 1 119 ? 33.968 58.228 22.181 1.00 13.19 120 ARG C N 1
ATOM 2952 C CA . ARG C 1 119 ? 34.117 56.997 22.938 1.00 15.59 120 ARG C CA 1
ATOM 2953 C C . ARG C 1 119 ? 34.633 55.861 22.062 1.00 19.01 120 ARG C C 1
ATOM 2954 O O . ARG C 1 119 ? 33.992 55.474 21.084 1.00 8.11 120 ARG C O 1
ATOM 2962 N N . VAL C 1 120 ? 35.795 55.330 22.423 1.00 27.44 121 VAL C N 1
ATOM 2963 C CA . VAL C 1 120 ? 36.400 54.228 21.682 1.00 30.91 121 VAL C CA 1
ATOM 2964 C C . VAL C 1 120 ? 36.906 53.186 22.670 1.00 28.52 121 VAL C C 1
ATOM 2965 O O . VAL C 1 120 ? 37.195 53.512 23.819 1.00 38.58 121 VAL C O 1
ATOM 2969 N N . PRO C 1 121 ? 37.034 51.926 22.231 1.00 13.74 122 PRO C N 1
ATOM 2970 C CA . PRO C 1 121 ? 37.500 50.825 23.079 1.00 5.94 122 PRO C CA 1
ATOM 2971 C C . PRO C 1 121 ? 38.945 50.928 23.558 1.00 18.64 122 PRO C C 1
ATOM 2972 O O . PRO C 1 121 ? 39.231 50.833 24.757 1.00 19.68 122 PRO C O 1
ATOM 2976 N N . ASP C 1 122 ? 39.854 51.100 22.607 1.00 21.97 123 ASP C N 1
ATOM 2977 C CA . ASP C 1 122 ? 41.278 51.183 22.900 1.00 26.81 123 ASP C CA 1
ATOM 2978 C C . ASP C 1 122 ? 41.840 52.567 22.673 1.00 23.37 123 ASP C C 1
ATOM 2979 O O . ASP C 1 122 ? 41.154 53.455 22.185 1.00 32.32 123 ASP C O 1
ATOM 2984 N N . MET C 1 123 ? 43.101 52.736 23.046 1.00 15.29 124 MET C N 1
ATOM 2985 C CA . MET C 1 123 ? 43.783 53.998 22.853 1.00 12.77 124 MET C CA 1
ATOM 2986 C C . MET C 1 123 ? 44.089 54.054 21.360 1.00 23.78 124 MET C C 1
ATOM 2987 O O . MET C 1 123 ? 43.884 55.077 20.698 1.00 21.62 124 MET C O 1
ATOM 2992 N N . SER C 1 124 ? 44.565 52.928 20.833 1.00 31.33 125 SER C N 1
ATOM 2993 C CA . SER C 1 124 ? 44.910 52.793 19.416 1.00 28.27 125 SER C CA 1
ATOM 2994 C C . SER C 1 124 ? 43.656 52.839 18.551 1.00 22.39 125 SER C C 1
ATOM 2995 O O . SER C 1 124 ? 43.726 53.057 17.337 1.00 3.43 125 SER C O 1
ATOM 2998 N N . ALA C 1 125 ? 42.513 52.618 19.193 1.00 19.10 126 ALA C N 1
ATOM 2999 C CA . ALA C 1 125 ? 41.225 52.670 18.520 1.00 22.62 126 ALA C CA 1
ATOM 3000 C C . ALA C 1 125 ? 40.945 54.150 18.307 1.00 20.23 126 ALA C C 1
ATOM 3001 O O . ALA C 1 125 ? 40.391 54.560 17.284 1.00 12.50 126 ALA C O 1
ATOM 3003 N N . TYR C 1 126 ? 41.348 54.945 19.295 1.00 17.47 127 TYR C N 1
ATOM 3004 C CA . TYR C 1 126 ? 41.182 56.386 19.236 1.00 18.79 127 TYR C CA 1
ATOM 3005 C C . TYR C 1 126 ? 42.179 56.912 18.232 1.00 14.94 127 TYR C C 1
ATOM 3006 O O . TYR C 1 126 ? 41.820 57.638 17.310 1.00 24.97 127 TYR C O 1
ATOM 3015 N N . ARG C 1 127 ? 43.440 56.546 18.413 1.00 10.10 128 ARG C N 1
ATOM 3016 C CA . ARG C 1 127 ? 44.460 57.001 17.490 1.00 20.29 128 ARG C CA 1
ATOM 3017 C C . ARG C 1 127 ? 43.908 56.819 16.078 1.00 20.74 128 ARG C C 1
ATOM 3018 O O . ARG C 1 127 ? 44.077 57.688 15.225 1.00 18.11 128 ARG C O 1
ATOM 3020 N N . LYS C 1 128 ? 43.225 55.702 15.841 1.00 18.21 129 LYS C N 1
ATOM 3021 C CA . LYS C 1 128 ? 42.649 55.431 14.526 1.00 32.93 129 LYS C CA 1
ATOM 3022 C C . LYS C 1 128 ? 41.599 56.473 14.172 1.00 36.20 129 LYS C C 1
ATOM 3023 O O . LYS C 1 128 ? 41.693 57.144 13.145 1.00 36.99 129 LYS C O 1
ATOM 3025 N N . LEU C 1 129 ? 40.594 56.597 15.028 1.00 39.81 130 LEU C N 1
ATOM 3026 C CA . LEU C 1 129 ? 39.528 57.564 14.819 1.00 38.93 130 LEU C CA 1
ATOM 3027 C C . LEU C 1 129 ? 40.159 58.931 14.586 1.00 34.87 130 LEU C C 1
ATOM 3028 O O . LEU C 1 129 ? 39.683 59.721 13.774 1.00 28.86 130 LEU C O 1
ATOM 3033 N N . LEU C 1 130 ? 41.238 59.197 15.315 1.00 43.46 131 LEU C N 1
ATOM 3034 C CA . LEU C 1 130 ? 41.955 60.459 15.202 1.00 40.86 131 LEU C CA 1
ATOM 3035 C C . LEU C 1 130 ? 42.719 60.506 13.893 1.00 46.68 131 LEU C C 1
ATOM 3036 O O . LEU C 1 130 ? 43.550 59.643 13.609 1.00 39.59 131 LEU C O 1
ATOM 3041 N N . GLY C 1 131 ? 42.432 61.527 13.097 1.00 51.48 132 GLY C N 1
ATOM 3042 C CA . GLY C 1 131 ? 43.110 61.670 11.826 1.00 67.06 132 GLY C CA 1
ATOM 3043 C C . GLY C 1 131 ? 42.488 60.873 10.697 1.00 66.27 132 GLY C C 1
ATOM 3044 O O . GLY C 1 131 ? 41.992 61.449 9.729 1.00 82.85 132 GLY C O 1
ATOM 3045 N N . GLU C 1 132 ? 42.512 59.549 10.808 1.00 49.10 133 GLU C N 1
ATOM 3046 C CA . GLU C 1 132 ? 41.953 58.709 9.760 1.00 40.92 133 GLU C CA 1
ATOM 3047 C C . GLU C 1 132 ? 40.494 59.075 9.492 1.00 40.05 133 GLU C C 1
ATOM 3048 O O . GLU C 1 132 ? 39.941 58.739 8.446 1.00 48.31 133 GLU C O 1
ATOM 3054 N N . THR C 1 133 ? 39.875 59.772 10.437 1.00 35.39 134 THR C N 1
ATOM 3055 C CA . THR C 1 133 ? 38.487 60.187 10.285 1.00 40.93 134 THR C CA 1
ATOM 3056 C C . THR C 1 133 ? 38.278 61.490 11.028 1.00 34.40 134 THR C C 1
ATOM 3057 O O . THR C 1 133 ? 37.352 62.246 10.739 1.00 41.87 134 THR C O 1
ATOM 3061 N N . LEU C 1 134 ? 39.149 61.748 11.993 1.00 33.04 135 LEU C N 1
ATOM 3062 C CA . LEU C 1 134 ? 39.038 62.954 12.791 1.00 38.48 135 LEU C CA 1
ATOM 3063 C C . LEU C 1 134 ? 39.643 64.155 12.079 1.00 39.05 135 LEU C C 1
ATOM 3064 O O . LEU C 1 134 ? 38.920 65.064 11.668 1.00 38.04 135 LEU C O 1
ATOM 3069 N N . LEU C 1 135 ? 40.963 64.161 11.924 1.00 35.73 136 LEU C N 1
ATOM 3070 C CA . LEU C 1 135 ? 41.638 65.267 11.246 1.00 38.34 136 LEU C CA 1
ATOM 3071 C C . LEU C 1 135 ? 41.143 65.433 9.810 1.00 39.68 136 LEU C C 1
ATOM 3072 O O . LEU C 1 135 ? 41.223 66.520 9.241 1.00 39.91 136 LEU C O 1
ATOM 3077 N N . ARG C 1 136 ? 40.634 64.352 9.229 1.00 49.23 137 ARG C N 1
ATOM 3078 C CA . ARG C 1 136 ? 40.136 64.386 7.860 1.00 47.68 137 ARG C CA 1
ATOM 3079 C C . ARG C 1 136 ? 38.788 65.100 7.786 1.00 44.29 137 ARG C C 1
ATOM 3080 O O . ARG C 1 136 ? 38.290 65.384 6.700 1.00 46.65 137 ARG C O 1
ATOM 3082 N N . LEU C 1 137 ? 38.198 65.383 8.942 1.00 37.29 138 LEU C N 1
ATOM 3083 C CA . LEU C 1 137 ? 36.918 66.078 8.993 1.00 45.11 138 LEU C CA 1
ATOM 3084 C C . LEU C 1 137 ? 36.979 67.402 8.233 1.00 44.09 138 LEU C C 1
ATOM 3085 O O . LEU C 1 137 ? 38.058 67.949 8.017 1.00 39.27 138 LEU C O 1
ATOM 3090 N N . PRO C 1 138 ? 35.813 67.937 7.831 1.00 43.57 139 PRO C N 1
ATOM 3091 C CA . PRO C 1 138 ? 35.681 69.198 7.093 1.00 46.08 139 PRO C CA 1
ATOM 3092 C C . PRO C 1 138 ? 36.597 70.335 7.546 1.00 45.11 139 PRO C C 1
ATOM 3093 O O . PRO C 1 138 ? 36.284 71.051 8.494 1.00 42.36 139 PRO C O 1
ATOM 3097 N N . GLY C 1 139 ? 37.722 70.488 6.848 1.00 49.42 140 GLY C N 1
ATOM 3098 C CA . GLY C 1 139 ? 38.694 71.533 7.141 1.00 47.04 140 GLY C CA 1
ATOM 3099 C C . GLY C 1 139 ? 38.959 71.857 8.602 1.00 45.05 140 GLY C C 1
ATOM 3100 O O . GLY C 1 139 ? 38.211 72.605 9.224 1.00 48.89 140 GLY C O 1
ATOM 3101 N N . VAL C 1 140 ? 40.040 71.316 9.150 1.00 36.82 141 VAL C N 1
ATOM 3102 C CA . VAL C 1 140 ? 40.388 71.566 10.542 1.00 37.78 141 VAL C CA 1
ATOM 3103 C C . VAL C 1 140 ? 41.892 71.750 10.678 1.00 34.89 141 VAL C C 1
ATOM 3104 O O . VAL C 1 140 ? 42.660 71.002 10.080 1.00 38.03 141 VAL C O 1
ATOM 3108 N N . ASN C 1 141 ? 42.314 72.742 11.457 1.00 34.89 142 ASN C N 1
ATOM 3109 C CA . ASN C 1 141 ? 43.741 72.994 11.641 1.00 46.89 142 ASN C CA 1
ATOM 3110 C C . ASN C 1 141 ? 44.416 71.888 12.445 1.00 46.59 142 ASN C C 1
ATOM 3111 O O . ASN C 1 141 ? 44.781 70.845 11.898 1.00 47.43 142 ASN C O 1
ATOM 3116 N N . ASP C 1 142 ? 44.590 72.129 13.742 1.00 46.30 143 ASP C N 1
ATOM 3117 C CA . ASP C 1 142 ? 45.211 71.152 14.628 1.00 45.03 143 ASP C CA 1
ATOM 3118 C C . ASP C 1 142 ? 44.184 70.686 15.658 1.00 38.33 143 ASP C C 1
ATOM 3119 O O . ASP C 1 142 ? 43.060 71.199 15.709 1.00 18.06 143 ASP C O 1
ATOM 3124 N N . THR C 1 143 ? 44.578 69.711 16.474 1.00 26.06 144 THR C N 1
ATOM 3125 C CA . THR C 1 143 ? 43.697 69.154 17.497 1.00 26.96 144 THR C CA 1
ATOM 3126 C C . THR C 1 143 ? 44.394 68.793 18.805 1.00 17.69 144 THR C C 1
ATOM 3127 O O . THR C 1 143 ? 45.510 68.273 18.815 1.00 26.37 144 THR C O 1
ATOM 3131 N N . ARG C 1 144 ? 43.702 69.070 19.903 1.00 19.01 145 ARG C N 1
ATOM 3132 C CA . ARG C 1 144 ? 44.190 68.801 21.248 1.00 25.41 145 ARG C CA 1
ATOM 3133 C C . ARG C 1 144 ? 43.379 67.623 21.784 1.00 27.96 145 ARG C C 1
ATOM 3134 O O . ARG C 1 144 ? 42.158 67.585 21.634 1.00 34.95 145 ARG C O 1
ATOM 3142 N N . THR C 1 145 ? 44.056 66.667 22.410 1.00 27.14 146 THR C N 1
ATOM 3143 C CA . THR C 1 145 ? 43.388 65.485 22.934 1.00 26.62 146 THR C CA 1
ATOM 3144 C C . THR C 1 145 ? 43.487 65.359 24.456 1.00 19.91 146 THR C C 1
ATOM 3145 O O . THR C 1 145 ? 44.564 65.501 25.039 1.00 15.15 146 THR C O 1
ATOM 3149 N N . TYR C 1 146 ? 42.343 65.091 25.083 1.00 11.84 147 TYR C N 1
ATOM 3150 C CA . TYR C 1 146 ? 42.242 64.960 26.533 1.00 9.58 147 TYR C CA 1
ATOM 3151 C C . TYR C 1 146 ? 41.540 63.674 26.934 1.00 10.40 147 TYR C C 1
ATOM 3152 O O . TYR C 1 146 ? 40.311 63.602 26.936 1.00 9.69 147 TYR C O 1
ATOM 3161 N N . VAL C 1 147 ? 42.332 62.671 27.293 1.00 1.00 148 VAL C N 1
ATOM 3162 C CA . VAL C 1 147 ? 41.801 61.371 27.686 1.00 1.00 148 VAL C CA 1
ATOM 3163 C C . VAL C 1 147 ? 41.218 61.382 29.089 1.00 5.18 148 VAL C C 1
ATOM 3164 O O . VAL C 1 147 ? 41.900 61.730 30.052 1.00 13.07 148 VAL C O 1
ATOM 3168 N N . VAL C 1 148 ? 39.958 60.989 29.211 1.00 8.49 149 VAL C N 1
ATOM 3169 C CA . VAL C 1 148 ? 39.317 60.959 30.517 1.00 11.13 149 VAL C CA 1
ATOM 3170 C C . VAL C 1 148 ? 39.962 59.914 31.412 1.00 11.89 149 VAL C C 1
ATOM 3171 O O . VAL C 1 148 ? 40.077 58.752 31.033 1.00 1.00 149 VAL C O 1
ATOM 3175 N N . MET C 1 149 ? 40.360 60.329 32.609 1.00 19.91 150 MET C N 1
ATOM 3176 C CA . MET C 1 149 ? 40.983 59.418 33.557 1.00 32.58 150 MET C CA 1
ATOM 3177 C C . MET C 1 149 ? 39.967 58.853 34.544 1.00 29.14 150 MET C C 1
ATOM 3178 O O . MET C 1 149 ? 40.129 57.746 35.056 1.00 33.44 150 MET C O 1
ATOM 3183 N N . GLU C 1 150 ? 38.916 59.612 34.810 1.00 27.34 151 GLU C N 1
ATOM 3184 C CA . GLU C 1 150 ? 37.893 59.156 35.730 1.00 27.00 151 GLU C CA 1
ATOM 3185 C C . GLU C 1 150 ? 36.653 60.018 35.567 1.00 31.69 151 GLU C C 1
ATOM 3186 O O . GLU C 1 150 ? 36.744 61.236 35.428 1.00 38.49 151 GLU C O 1
ATOM 3192 N N . GLU C 1 151 ? 35.490 59.383 35.574 1.00 16.54 152 GLU C N 1
ATOM 3193 C CA . GLU C 1 151 ? 34.256 60.120 35.412 1.00 15.78 152 GLU C CA 1
ATOM 3194 C C . GLU C 1 151 ? 33.549 60.276 36.750 1.00 21.72 152 GLU C C 1
ATOM 3195 O O . GLU C 1 151 ? 32.823 59.382 37.187 1.00 38.37 152 GLU C O 1
ATOM 3197 N N . VAL C 1 152 ? 33.770 61.413 37.404 1.00 6.23 153 VAL C N 1
ATOM 3198 C CA . VAL C 1 152 ? 33.150 61.683 38.693 1.00 3.01 153 VAL C CA 1
ATOM 3199 C C . VAL C 1 152 ? 31.665 62.022 38.566 1.00 4.49 153 VAL C C 1
ATOM 3200 O O . VAL C 1 152 ? 30.846 61.522 39.330 1.00 18.38 153 VAL C O 1
ATOM 3204 N N . LYS C 1 153 ? 31.303 62.868 37.613 1.00 9.14 154 LYS C N 1
ATOM 3205 C CA . LYS C 1 153 ? 29.893 63.201 37.435 1.00 25.23 154 LYS C CA 1
ATOM 3206 C C . LYS C 1 153 ? 29.497 63.057 35.969 1.00 34.73 154 LYS C C 1
ATOM 3207 O O . LYS C 1 153 ? 30.206 63.519 35.072 1.00 39.12 154 LYS C O 1
ATOM 3209 N N . GLN C 1 154 ? 28.367 62.400 35.730 1.00 30.99 155 GLN C N 1
ATOM 3210 C CA . GLN C 1 154 ? 27.876 62.195 34.374 1.00 28.96 155 GLN C CA 1
ATOM 3211 C C . GLN C 1 154 ? 26.399 61.845 34.397 1.00 29.27 155 GLN C C 1
ATOM 3212 O O . GLN C 1 154 ? 26.030 60.691 34.609 1.00 31.77 155 GLN C O 1
ATOM 3214 N N . SER C 1 155 ? 25.559 62.852 34.180 1.00 37.55 156 SER C N 1
ATOM 3215 C CA . SER C 1 155 ? 24.113 62.668 34.171 1.00 43.39 156 SER C CA 1
ATOM 3216 C C . SER C 1 155 ? 23.479 63.607 33.159 1.00 46.91 156 SER C C 1
ATOM 3217 O O . SER C 1 155 ? 23.573 64.826 33.289 1.00 44.95 156 SER C O 1
ATOM 3219 N N . ASN C 1 156 ? 22.829 63.039 32.151 1.00 57.67 157 ASN C N 1
ATOM 3220 C CA . ASN C 1 156 ? 22.175 63.850 31.130 1.00 63.76 157 ASN C CA 1
ATOM 3221 C C . ASN C 1 156 ? 20.904 64.491 31.693 1.00 60.04 157 ASN C C 1
ATOM 3222 O O . ASN C 1 156 ? 20.199 65.210 30.988 1.00 61.91 157 ASN C O 1
ATOM 3224 N N . ARG C 1 157 ? 20.621 64.227 32.966 1.00 48.93 158 ARG C N 1
ATOM 3225 C CA . ARG C 1 157 ? 19.437 64.771 33.620 1.00 45.38 158 ARG C CA 1
ATOM 3226 C C . ARG C 1 157 ? 19.477 66.298 33.706 1.00 45.56 158 ARG C C 1
ATOM 3227 O O . ARG C 1 157 ? 20.487 66.877 34.101 1.00 52.78 158 ARG C O 1
ATOM 3229 N N . LEU C 1 158 ? 18.380 66.948 33.328 1.00 38.05 159 LEU C N 1
ATOM 3230 C CA . LEU C 1 158 ? 18.299 68.404 33.385 1.00 35.35 159 LEU C CA 1
ATOM 3231 C C . LEU C 1 158 ? 17.831 68.812 34.787 1.00 41.93 159 LEU C C 1
ATOM 3232 O O . LEU C 1 158 ? 17.746 67.967 35.681 1.00 42.54 159 LEU C O 1
ATOM 3234 N N . VAL C 1 159 ? 17.530 70.095 34.980 1.00 47.76 160 VAL C N 1
ATOM 3235 C CA . VAL C 1 159 ? 17.079 70.586 36.284 1.00 40.49 160 VAL C CA 1
ATOM 3236 C C . VAL C 1 159 ? 15.637 71.094 36.245 1.00 39.92 160 VAL C C 1
ATOM 3237 O O . VAL C 1 159 ? 15.385 72.264 35.946 1.00 34.83 160 VAL C O 1
ATOM 3239 N N . ILE C 1 160 ? 14.692 70.209 36.547 1.00 39.19 161 ILE C N 1
ATOM 3240 C CA . ILE C 1 160 ? 13.285 70.582 36.561 1.00 32.17 161 ILE C CA 1
ATOM 3241 C C . ILE C 1 160 ? 12.948 71.068 37.960 1.00 31.18 161 ILE C C 1
ATOM 3242 O O . ILE C 1 160 ? 13.074 70.327 38.936 1.00 23.78 161 ILE C O 1
ATOM 3244 N N . LYS C 1 161 ? 12.542 72.329 38.046 1.00 40.18 162 LYS C N 1
ATOM 3245 C CA . LYS C 1 161 ? 12.199 72.949 39.319 1.00 46.71 162 LYS C CA 1
ATOM 3246 C C . LYS C 1 161 ? 10.800 72.571 39.790 1.00 51.72 162 LYS C C 1
ATOM 3247 O O . LYS C 1 161 ? 9.842 73.310 39.567 1.00 56.99 162 LYS C O 1
ATOM 3249 N N . THR C 1 162 ? 10.692 71.415 40.442 1.00 61.36 163 THR C N 1
ATOM 3250 C CA . THR C 1 162 ? 9.410 70.934 40.951 1.00 58.99 163 THR C CA 1
ATOM 3251 C C . THR C 1 162 ? 9.062 71.674 42.236 1.00 64.48 163 THR C C 1
ATOM 3252 O O . THR C 1 162 ? 9.474 71.274 43.324 1.00 60.26 163 THR C O 1
ATOM 3254 N N . ARG C 1 163 ? 8.296 72.752 42.093 1.00 72.01 164 ARG C N 1
ATOM 3255 C CA . ARG C 1 163 ? 7.877 73.565 43.223 1.00 77.55 164 ARG C CA 1
ATOM 3256 C C . ARG C 1 163 ? 6.383 73.371 43.496 1.00 81.69 164 ARG C C 1
ATOM 3257 O O . ARG C 1 163 ? 5.598 74.318 43.257 1.00 80.68 164 ARG C O 1
ATOM 3260 N N . LEU D 1 11 ? 27.912 37.441 22.688 1.00 30.44 12 LEU D N 1
ATOM 3261 C CA . LEU D 1 11 ? 26.613 38.139 22.900 1.00 42.32 12 LEU D CA 1
ATOM 3262 C C . LEU D 1 11 ? 25.516 37.770 21.899 1.00 43.79 12 LEU D C 1
ATOM 3263 O O . LEU D 1 11 ? 25.718 37.820 20.683 1.00 35.28 12 LEU D O 1
ATOM 3268 N N . ASP D 1 12 ? 24.346 37.424 22.431 1.00 48.86 13 ASP D N 1
ATOM 3269 C CA . ASP D 1 12 ? 23.194 37.054 21.617 1.00 51.51 13 ASP D CA 1
ATOM 3270 C C . ASP D 1 12 ? 22.876 38.189 20.644 1.00 59.04 13 ASP D C 1
ATOM 3271 O O . ASP D 1 12 ? 22.729 39.345 21.046 1.00 61.08 13 ASP D O 1
ATOM 3276 N N . ARG D 1 13 ? 22.778 37.847 19.363 1.00 63.01 14 ARG D N 1
ATOM 3277 C CA . ARG D 1 13 ? 22.472 38.820 18.327 1.00 63.39 14 ARG D CA 1
ATOM 3278 C C . ARG D 1 13 ? 21.118 39.466 18.589 1.00 63.49 14 ARG D C 1
ATOM 3279 O O . ARG D 1 13 ? 20.950 40.672 18.397 1.00 66.03 14 ARG D O 1
ATOM 3281 N N . ILE D 1 14 ? 20.149 38.664 19.021 1.00 66.66 15 ILE D N 1
ATOM 3282 C CA . ILE D 1 14 ? 18.814 39.182 19.314 1.00 72.35 15 ILE D CA 1
ATOM 3283 C C . ILE D 1 14 ? 18.902 40.159 20.478 1.00 72.26 15 ILE D C 1
ATOM 3284 O O . ILE D 1 14 ? 18.187 41.162 20.521 1.00 72.39 15 ILE D O 1
ATOM 3286 N N . ASP D 1 15 ? 19.786 39.855 21.424 1.00 69.56 16 ASP D N 1
ATOM 3287 C CA . ASP D 1 15 ? 19.995 40.713 22.587 1.00 55.72 16 ASP D CA 1
ATOM 3288 C C . ASP D 1 15 ? 20.595 42.019 22.101 1.00 44.34 16 ASP D C 1
ATOM 3289 O O . ASP D 1 15 ? 20.054 43.098 22.348 1.00 23.20 16 ASP D O 1
ATOM 3294 N N . ARG D 1 16 ? 21.722 41.896 21.405 1.00 34.75 17 ARG D N 1
ATOM 3295 C CA . ARG D 1 16 ? 22.421 43.042 20.846 1.00 43.90 17 ARG D CA 1
ATOM 3296 C C . ARG D 1 16 ? 21.430 43.860 20.015 1.00 41.57 17 ARG D C 1
ATOM 3297 O O . ARG D 1 16 ? 21.559 45.079 19.886 1.00 37.55 17 ARG D O 1
ATOM 3299 N N . ASN D 1 17 ? 20.437 43.179 19.452 1.00 35.32 18 ASN D N 1
ATOM 3300 C CA . ASN D 1 17 ? 19.425 43.852 18.657 1.00 41.89 18 ASN D CA 1
ATOM 3301 C C . ASN D 1 17 ? 18.405 44.479 19.607 1.00 44.26 18 ASN D C 1
ATOM 3302 O O . ASN D 1 17 ? 17.842 45.543 19.324 1.00 38.31 18 ASN D O 1
ATOM 3304 N N . ILE D 1 18 ? 18.174 43.818 20.740 1.00 51.84 19 ILE D N 1
ATOM 3305 C CA . ILE D 1 18 ? 17.236 44.320 21.745 1.00 56.41 19 ILE D CA 1
ATOM 3306 C C . ILE D 1 18 ? 17.805 45.619 22.302 1.00 53.04 19 ILE D C 1
ATOM 3307 O O . ILE D 1 18 ? 17.115 46.643 22.376 1.00 39.78 19 ILE D O 1
ATOM 3309 N N . LEU D 1 19 ? 19.075 45.563 22.692 1.00 41.88 20 LEU D N 1
ATOM 3310 C CA . LEU D 1 19 ? 19.762 46.731 23.227 1.00 34.93 20 LEU D CA 1
ATOM 3311 C C . LEU D 1 19 ? 19.601 47.891 22.251 1.00 30.68 20 LEU D C 1
ATOM 3312 O O . LEU D 1 19 ? 19.039 48.924 22.604 1.00 20.86 20 LEU D O 1
ATOM 3317 N N . ASN D 1 20 ? 20.084 47.704 21.023 1.00 22.61 21 ASN D N 1
ATOM 3318 C CA . ASN D 1 20 ? 19.996 48.737 20.000 1.00 23.16 21 ASN D CA 1
ATOM 3319 C C . ASN D 1 20 ? 18.593 49.317 19.900 1.00 31.68 21 ASN D C 1
ATOM 3320 O O . ASN D 1 20 ? 18.398 50.528 20.049 1.00 30.08 21 ASN D O 1
ATOM 3325 N N . GLU D 1 21 ? 17.614 48.457 19.640 1.00 38.66 22 GLU D N 1
ATOM 3326 C CA . GLU D 1 21 ? 16.225 48.901 19.523 1.00 35.58 22 GLU D CA 1
ATOM 3327 C C . GLU D 1 21 ? 15.825 49.699 20.746 1.00 31.74 22 GLU D C 1
ATOM 3328 O O . GLU D 1 21 ? 15.236 50.776 20.640 1.00 19.69 22 GLU D O 1
ATOM 3334 N N . LEU D 1 22 ? 16.158 49.150 21.908 1.00 35.94 23 LEU D N 1
ATOM 3335 C CA . LEU D 1 22 ? 15.844 49.783 23.176 1.00 33.32 23 LEU D CA 1
ATOM 3336 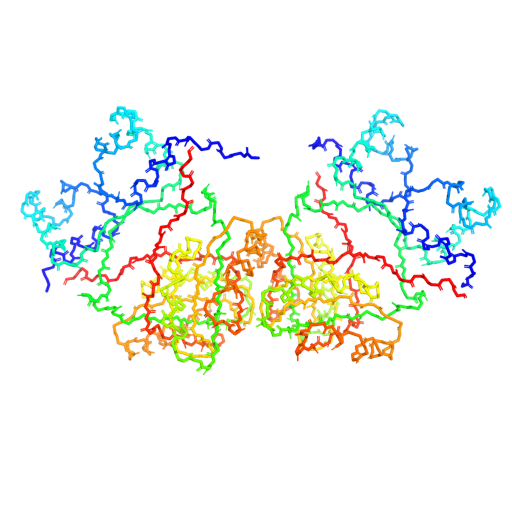C C . LEU D 1 22 ? 16.550 51.133 23.272 1.00 28.74 23 LEU D C 1
ATOM 3337 O O . LEU D 1 22 ? 15.966 52.117 23.718 1.00 22.91 23 LEU D O 1
ATOM 3342 N N . GLN D 1 23 ? 17.806 51.173 22.842 1.00 31.20 24 GLN D N 1
ATOM 3343 C CA . GLN D 1 23 ? 18.585 52.407 22.876 1.00 35.82 24 GLN D CA 1
ATOM 3344 C C . GLN D 1 23 ? 17.922 53.474 22.011 1.00 37.61 24 GLN D C 1
ATOM 3345 O O . GLN D 1 23 ? 17.877 54.652 22.380 1.00 18.36 24 GLN D O 1
ATOM 3351 N N . LYS D 1 24 ? 17.410 53.046 20.858 1.00 43.56 25 LYS D N 1
ATOM 3352 C CA . LYS D 1 24 ? 16.736 53.936 19.911 1.00 42.61 25 LYS D CA 1
ATOM 3353 C C . LYS D 1 24 ? 15.522 54.566 20.580 1.00 40.97 25 LYS D C 1
ATOM 3354 O O . LYS D 1 24 ? 15.226 55.747 20.388 1.00 31.02 25 LYS D O 1
ATOM 3356 N N . ASP D 1 25 ? 14.829 53.754 21.369 1.00 50.35 26 ASP D N 1
ATOM 3357 C CA . ASP D 1 25 ? 13.649 54.192 22.098 1.00 62.07 26 ASP D CA 1
ATOM 3358 C C . ASP D 1 25 ? 13.27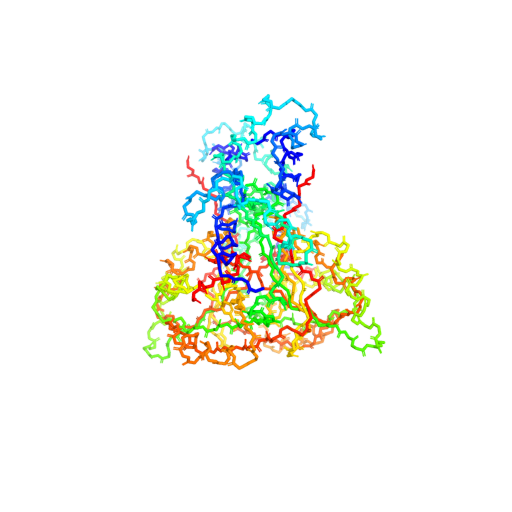4 53.088 23.081 1.00 65.24 26 ASP D C 1
ATOM 3359 O O . ASP D 1 25 ? 12.897 51.990 22.676 1.00 66.17 26 ASP D O 1
ATOM 3364 N N . GLY D 1 26 ? 13.386 53.385 24.373 1.00 62.18 27 GLY D N 1
ATOM 3365 C CA . GLY D 1 26 ? 13.081 52.395 25.390 1.00 61.31 27 GLY D CA 1
ATOM 3366 C C . GLY D 1 26 ? 11.644 52.365 25.872 1.00 61.09 27 GLY D C 1
ATOM 3367 O O . GLY D 1 26 ? 11.161 51.331 26.341 1.00 64.79 27 GLY D O 1
ATOM 3368 N N . ARG D 1 27 ? 10.956 53.495 25.756 1.00 49.74 28 ARG D N 1
ATOM 3369 C CA . ARG D 1 27 ? 9.573 53.585 26.195 1.00 40.17 28 ARG D CA 1
ATOM 3370 C C . ARG D 1 27 ? 8.677 52.623 25.419 1.00 48.24 28 ARG D C 1
ATOM 3371 O O . ARG D 1 27 ? 7.566 52.325 25.851 1.00 59.32 28 ARG D O 1
ATOM 3379 N N . ILE D 1 28 ? 9.154 52.130 24.279 1.00 51.03 29 ILE D N 1
ATOM 3380 C CA . ILE D 1 28 ? 8.352 51.210 23.477 1.00 52.03 29 ILE D CA 1
ATOM 3381 C C . ILE D 1 28 ? 7.912 50.014 24.309 1.00 56.06 29 ILE D C 1
ATOM 3382 O O . ILE D 1 28 ? 8.606 49.603 25.241 1.00 61.36 29 ILE D O 1
ATOM 3387 N N . SER D 1 29 ? 6.754 49.458 23.963 1.00 54.69 30 SER D N 1
ATOM 3388 C CA . SER D 1 29 ? 6.201 48.303 24.665 1.00 43.99 30 SER D CA 1
ATOM 3389 C C . SER D 1 29 ? 6.906 47.010 24.246 1.00 38.38 30 SER D C 1
ATOM 3390 O O . SER D 1 29 ? 7.541 46.960 23.196 1.00 21.37 30 SER D O 1
ATOM 3393 N N . ASN D 1 30 ? 6.811 45.978 25.085 1.00 47.89 31 ASN D N 1
ATOM 3394 C CA . ASN D 1 30 ? 7.430 44.679 24.800 1.00 56.95 31 ASN D CA 1
ATOM 3395 C C . ASN D 1 30 ? 6.743 44.060 23.588 1.00 57.82 31 ASN D C 1
ATOM 3396 O O . ASN D 1 30 ? 7.375 43.393 22.764 1.00 47.44 31 ASN D O 1
ATOM 3401 N N . VAL D 1 31 ? 5.436 44.281 23.494 1.00 63.41 32 VAL D N 1
ATOM 3402 C CA . VAL D 1 31 ? 4.656 43.759 22.383 1.00 72.90 32 VAL D CA 1
ATOM 3403 C C . VAL D 1 31 ? 5.267 44.296 21.096 1.00 74.02 32 VAL D C 1
ATOM 3404 O O . VAL D 1 31 ? 5.238 43.644 20.054 1.00 82.09 32 VAL D O 1
ATOM 3408 N N . GLU D 1 32 ? 5.840 45.488 21.188 1.00 66.38 33 GLU D N 1
ATOM 3409 C CA . GLU D 1 32 ? 6.469 46.118 20.041 1.00 58.68 33 GLU D CA 1
ATOM 3410 C C . GLU D 1 32 ? 7.915 45.631 19.924 1.00 55.43 33 GLU D C 1
ATOM 3411 O O . GLU D 1 32 ? 8.331 45.147 18.872 1.00 62.46 33 GLU D O 1
ATOM 3417 N N . LEU D 1 33 ? 8.670 45.745 21.012 1.00 54.36 34 LEU D N 1
ATOM 3418 C CA . LEU D 1 33 ? 10.065 45.313 21.027 1.00 57.04 34 LEU D CA 1
ATOM 3419 C C . LEU D 1 33 ? 10.177 43.852 20.601 1.00 59.20 34 LEU D C 1
ATOM 3420 O O . LEU D 1 33 ? 11.229 43.398 20.145 1.00 53.78 34 LEU D O 1
ATOM 3422 N N . SER D 1 34 ? 9.085 43.115 20.757 1.00 60.66 35 SER D N 1
ATOM 3423 C CA . SER D 1 34 ? 9.065 41.707 20.390 1.00 65.35 35 SER D CA 1
ATOM 3424 C C . SER D 1 34 ? 8.909 41.554 18.880 1.00 69.23 35 SER D C 1
ATOM 3425 O O . SER D 1 34 ? 9.513 40.663 18.266 1.00 69.42 35 SER D O 1
ATOM 3428 N N . LYS D 1 35 ? 8.097 42.433 18.294 1.00 62.33 36 LYS D N 1
ATOM 3429 C CA . LYS D 1 35 ? 7.835 42.436 16.854 1.00 50.12 36 LYS D CA 1
ATOM 3430 C C . LYS D 1 35 ? 9.098 42.791 16.078 1.00 49.04 36 LYS D C 1
ATOM 3431 O O . LYS D 1 35 ? 9.331 42.277 14.984 1.00 44.99 36 LYS D O 1
ATOM 3433 N N . ARG D 1 36 ? 9.908 43.666 16.666 1.00 52.32 37 ARG D N 1
ATOM 3434 C CA . ARG D 1 36 ? 11.158 44.108 16.061 1.00 58.46 37 ARG D CA 1
ATOM 3435 C C . ARG D 1 36 ? 12.178 42.975 15.973 1.00 63.11 37 ARG D C 1
ATOM 3436 O O . ARG D 1 36 ? 12.779 42.755 14.922 1.00 69.14 37 ARG D O 1
ATOM 3444 N N . VAL D 1 37 ? 12.378 42.267 17.081 1.00 66.40 38 VAL D N 1
ATOM 3445 C CA . VAL D 1 37 ? 13.341 41.171 17.121 1.00 75.76 38 VAL D CA 1
ATOM 3446 C C . VAL D 1 37 ? 12.774 39.888 16.541 1.00 82.21 38 VAL D C 1
ATOM 3447 O O . VAL D 1 37 ? 13.478 38.884 16.426 1.00 82.86 38 VAL D O 1
ATOM 3451 N N . GLY D 1 38 ? 11.496 39.920 16.184 1.00 85.88 39 GLY D N 1
ATOM 3452 C CA . GLY D 1 38 ? 10.864 38.744 15.620 1.00 91.02 39 GLY D CA 1
ATOM 3453 C C . GLY D 1 38 ? 10.779 37.614 16.627 1.00 90.43 39 GLY D C 1
ATOM 3454 O O . GLY D 1 38 ? 11.468 36.600 16.506 1.00 96.42 39 GLY D O 1
ATOM 3455 N N . LEU D 1 39 ? 9.934 37.792 17.633 1.00 84.06 40 LEU D N 1
ATOM 3456 C CA . LEU D 1 39 ? 9.763 36.774 18.656 1.00 75.80 40 LEU D CA 1
ATOM 3457 C C . LEU D 1 39 ? 8.558 37.080 19.523 1.00 72.07 40 LEU D C 1
ATOM 3458 O O . LEU D 1 39 ? 8.167 38.238 19.676 1.00 59.14 40 LEU D O 1
ATOM 3463 N N . SER D 1 40 ? 7.959 36.033 20.078 1.00 76.12 41 SER D N 1
ATOM 3464 C CA . SER D 1 40 ? 6.789 36.200 20.929 1.00 81.87 41 SER D CA 1
ATOM 3465 C C . SER D 1 40 ? 7.147 37.103 22.100 1.00 79.55 41 SER D C 1
ATOM 3466 O O . SER D 1 40 ? 8.278 37.075 22.590 1.00 87.25 41 SER D O 1
ATOM 3469 N N . PRO D 1 41 ? 6.188 37.918 22.564 1.00 75.22 42 PRO D N 1
ATOM 3470 C CA . PRO D 1 41 ? 6.414 38.836 23.684 1.00 76.95 42 PRO D CA 1
ATOM 3471 C C . PRO D 1 41 ? 7.234 38.255 24.837 1.00 76.88 42 PRO D C 1
ATOM 3472 O O . PRO D 1 41 ? 8.397 38.619 25.042 1.00 78.30 42 PRO D O 1
ATOM 3476 N N . THR D 1 42 ? 6.617 37.350 25.585 1.00 78.36 43 THR D N 1
ATOM 3477 C CA . THR D 1 42 ? 7.257 36.711 26.727 1.00 76.31 43 THR D CA 1
ATOM 3478 C C . THR D 1 42 ? 8.699 36.265 26.455 1.00 72.63 43 THR D C 1
ATOM 3479 O O . THR D 1 42 ? 9.625 36.729 27.112 1.00 65.33 43 THR D O 1
ATOM 3483 N N . PRO D 1 43 ? 8.903 35.378 25.464 1.00 74.77 44 PRO D N 1
ATOM 3484 C CA . PRO D 1 43 ? 10.233 34.868 25.118 1.00 82.95 44 PRO D CA 1
ATOM 3485 C C . PRO D 1 43 ? 11.420 35.776 25.427 1.00 90.15 44 PRO D C 1
ATOM 3486 O O . PRO D 1 43 ? 12.213 35.480 26.325 1.00 95.83 44 PRO D O 1
ATOM 3490 N N . CYS D 1 44 ? 11.545 36.875 24.690 1.00 91.26 45 CYS D N 1
ATOM 3491 C CA . CYS D 1 44 ? 12.659 37.793 24.901 1.00 84.00 45 CYS D CA 1
ATOM 3492 C C . CYS D 1 44 ? 12.382 38.896 25.911 1.00 73.05 45 CYS D C 1
ATOM 3493 O O . CYS D 1 44 ? 13.300 39.597 26.327 1.00 62.07 45 CYS D O 1
ATOM 3496 N N . LEU D 1 45 ? 11.122 39.059 26.301 1.00 72.88 46 LEU D N 1
ATOM 3497 C CA . LEU D 1 45 ? 10.786 40.069 27.292 1.00 69.71 46 LEU D CA 1
ATOM 3498 C C . LEU D 1 45 ? 11.473 39.650 28.591 1.00 69.30 46 LEU D C 1
ATOM 3499 O O . LEU D 1 45 ? 11.770 40.477 29.455 1.00 67.01 46 LEU D O 1
ATOM 3504 N N . GLU D 1 46 ? 11.717 38.350 28.715 1.00 66.51 47 GLU D N 1
ATOM 3505 C CA . GLU D 1 46 ? 12.389 37.806 29.880 1.00 60.88 47 GLU D CA 1
ATOM 3506 C C . GLU D 1 46 ? 13.874 37.948 29.609 1.00 56.49 47 GLU D C 1
ATOM 3507 O O . GLU D 1 46 ? 14.699 37.866 30.519 1.00 52.60 47 GLU D O 1
ATOM 3509 N N . ARG D 1 47 ? 14.205 38.153 28.338 1.00 59.06 48 ARG D N 1
ATOM 3510 C CA . ARG D 1 47 ? 15.595 38.322 27.922 1.00 68.54 48 ARG D CA 1
ATOM 3511 C C . ARG D 1 47 ? 16.036 39.754 28.226 1.00 65.95 48 ARG D C 1
ATOM 3512 O O . ARG D 1 47 ? 17.133 39.978 28.734 1.00 63.18 48 ARG D O 1
ATOM 3514 N N . VAL D 1 48 ? 15.170 40.717 27.922 1.00 60.16 49 VAL D N 1
ATOM 3515 C CA . VAL D 1 48 ? 15.473 42.115 28.185 1.00 58.91 49 VAL D CA 1
ATOM 3516 C C . VAL D 1 48 ? 15.515 42.316 29.688 1.00 64.03 49 VAL D C 1
ATOM 3517 O O . VAL D 1 48 ? 16.077 43.292 30.187 1.00 64.76 49 VAL D O 1
ATOM 3521 N N . ARG D 1 49 ? 14.899 41.385 30.406 1.00 70.72 50 ARG D N 1
ATOM 3522 C CA . ARG D 1 49 ? 14.865 41.443 31.860 1.00 74.40 50 ARG D CA 1
ATOM 3523 C C . ARG D 1 49 ? 16.224 41.025 32.402 1.00 67.48 50 ARG D C 1
ATOM 3524 O O . ARG D 1 49 ? 16.799 41.705 33.245 1.00 68.08 50 ARG D O 1
ATOM 3526 N N . ARG D 1 50 ? 16.729 39.897 31.924 1.00 62.56 51 ARG D N 1
ATOM 3527 C CA . ARG D 1 50 ? 18.024 39.423 32.370 1.00 64.48 51 ARG D CA 1
ATOM 3528 C C . ARG D 1 50 ? 19.081 40.331 31.780 1.00 63.70 51 ARG D C 1
ATOM 3529 O O . ARG D 1 50 ? 20.189 40.453 32.307 1.00 61.71 51 ARG D O 1
ATOM 3537 N N . LEU D 1 51 ? 18.723 40.968 30.672 1.00 64.17 52 LEU D N 1
ATOM 3538 C CA . LEU D 1 51 ? 19.629 41.879 29.981 1.00 65.74 52 LEU D CA 1
ATOM 3539 C C . LEU D 1 51 ? 19.871 43.084 30.883 1.00 59.93 52 LEU D C 1
ATOM 3540 O O . LEU D 1 51 ? 20.870 43.792 30.750 1.00 50.39 52 LEU D O 1
ATOM 3545 N N . GLU D 1 52 ? 18.937 43.298 31.804 1.00 59.75 53 GLU D N 1
ATOM 3546 C CA . GLU D 1 52 ? 19.024 44.391 32.757 1.00 56.29 53 GLU D CA 1
ATOM 3547 C C . GLU D 1 52 ? 19.851 43.922 33.944 1.00 60.20 53 GLU D C 1
ATOM 3548 O O . GLU D 1 52 ? 20.956 44.406 34.182 1.00 54.56 53 GLU D O 1
ATOM 3554 N N . ARG D 1 53 ? 19.297 42.961 34.676 1.00 66.16 54 ARG D N 1
ATOM 3555 C CA . ARG D 1 53 ? 19.933 42.396 35.861 1.00 68.12 54 ARG D CA 1
ATOM 3556 C C . ARG D 1 53 ? 21.430 42.156 35.703 1.00 69.79 54 ARG D C 1
ATOM 3557 O O . ARG D 1 53 ? 22.208 42.444 36.615 1.00 71.00 54 ARG D O 1
ATOM 3559 N N . GLN D 1 54 ? 21.837 41.633 34.551 1.00 65.17 55 GLN D N 1
ATOM 3560 C CA . GLN D 1 54 ? 23.249 41.352 34.327 1.00 62.14 55 GLN D CA 1
ATOM 3561 C C . GLN D 1 54 ? 24.116 42.601 34.451 1.00 61.65 55 GLN D C 1
ATOM 3562 O O . GLN D 1 54 ? 25.239 42.530 34.955 1.00 68.73 55 GLN D O 1
ATOM 3568 N N . GLY D 1 55 ? 23.602 43.739 33.994 1.00 51.76 56 GLY D N 1
ATOM 3569 C CA . GLY D 1 55 ? 24.365 44.970 34.093 1.00 42.51 56 GLY D CA 1
ATOM 3570 C C . GLY D 1 55 ? 24.552 45.712 32.787 1.00 40.20 56 GLY D C 1
ATOM 3571 O O . GLY D 1 55 ? 25.205 46.758 32.746 1.00 39.14 56 GLY D O 1
ATOM 3572 N N . PHE D 1 56 ? 23.988 45.171 31.713 1.00 40.65 57 PHE D N 1
ATOM 3573 C CA . PHE D 1 56 ? 24.096 45.795 30.399 1.00 39.02 57 PHE D CA 1
ATOM 3574 C C . PHE D 1 56 ? 23.280 47.078 30.312 1.00 37.51 57 PHE D C 1
ATOM 3575 O O . PHE D 1 56 ? 23.658 48.030 29.627 1.00 29.91 57 PHE D O 1
ATOM 3583 N N . ILE D 1 57 ? 22.154 47.099 31.011 1.00 34.11 58 ILE D N 1
ATOM 3584 C CA . ILE D 1 57 ? 21.302 48.273 31.006 1.00 34.75 58 ILE D CA 1
ATOM 3585 C C . ILE D 1 57 ? 21.405 48.972 32.347 1.00 33.25 58 ILE D C 1
ATOM 3586 O O . ILE D 1 57 ? 20.926 48.471 33.361 1.00 30.79 58 ILE D O 1
ATOM 3591 N N . GLN D 1 58 ? 22.047 50.132 32.347 1.00 34.93 59 GLN D N 1
ATOM 3592 C CA . GLN D 1 58 ? 22.225 50.889 33.571 1.00 37.04 59 GLN D CA 1
ATOM 3593 C C . GLN D 1 58 ? 20.901 51.474 34.036 1.00 34.85 59 GLN D C 1
ATOM 3594 O O . GLN D 1 58 ? 20.778 51.914 35.176 1.00 38.21 59 GLN D O 1
ATOM 3596 N N . GLY D 1 59 ? 19.909 51.475 33.153 1.00 27.50 60 GLY D N 1
ATOM 3597 C CA . GLY D 1 59 ? 18.609 52.021 33.507 1.00 34.59 60 GLY D CA 1
ATOM 3598 C C . GLY D 1 59 ? 17.973 52.723 32.326 1.00 28.82 60 GLY D C 1
ATOM 3599 O O . GLY D 1 59 ? 18.549 52.740 31.241 1.00 36.30 60 GLY D O 1
ATOM 3600 N N . TYR D 1 60 ? 16.795 53.305 32.530 1.00 19.67 61 TYR D N 1
ATOM 3601 C CA . TYR D 1 60 ? 16.094 53.999 31.455 1.00 30.01 61 TYR D CA 1
ATOM 3602 C C . TYR D 1 60 ? 15.784 55.439 31.811 1.00 33.33 61 TYR D C 1
ATOM 3603 O O . TYR D 1 60 ? 15.593 55.772 32.980 1.00 40.59 61 TYR D O 1
ATOM 3612 N N . THR D 1 61 ? 15.720 56.291 30.794 1.00 29.52 62 THR D N 1
ATOM 3613 C CA . THR D 1 61 ? 15.428 57.697 31.021 1.00 30.08 62 THR D CA 1
ATOM 3614 C C . THR D 1 61 ? 14.858 58.392 29.795 1.00 24.48 62 THR D C 1
ATOM 3615 O O . THR D 1 61 ? 14.992 57.917 28.671 1.00 12.08 62 THR D O 1
ATOM 3619 N N . ALA D 1 62 ? 14.215 59.527 30.036 1.00 17.27 63 ALA D N 1
ATOM 3620 C CA . ALA D 1 62 ? 13.618 60.308 28.976 1.00 15.60 63 ALA D CA 1
ATOM 3621 C C . ALA D 1 62 ? 14.514 61.490 28.660 1.00 29.16 63 ALA D C 1
ATOM 3622 O O . ALA D 1 62 ? 15.223 61.996 29.530 1.00 44.00 63 ALA D O 1
ATOM 3624 N N . LEU D 1 63 ? 14.467 61.930 27.409 1.00 39.38 64 LEU D N 1
ATOM 3625 C CA . LEU D 1 63 ? 15.262 63.056 26.943 1.00 38.32 64 LEU D CA 1
ATOM 3626 C C . LEU D 1 63 ? 14.397 64.315 26.915 1.00 41.24 64 LEU D C 1
ATOM 3627 O O . LEU D 1 63 ? 13.314 64.313 26.332 1.00 42.72 64 LEU D O 1
ATOM 3632 N N . LEU D 1 64 ? 14.872 65.387 27.541 1.00 45.68 65 LEU D N 1
ATOM 3633 C CA . LEU D 1 64 ? 14.125 66.646 27.572 1.00 50.30 65 LEU D CA 1
ATOM 3634 C C . LEU D 1 64 ? 14.885 67.786 26.903 1.00 52.70 65 LEU D C 1
ATOM 3635 O O . LEU D 1 64 ? 16.097 67.917 27.075 1.00 55.53 65 LEU D O 1
ATOM 3640 N N . ASN D 1 65 ? 14.168 68.614 26.147 1.00 52.74 66 ASN D N 1
ATOM 3641 C CA . ASN D 1 65 ? 14.787 69.745 25.455 1.00 56.17 66 ASN D CA 1
ATOM 3642 C C . ASN D 1 65 ? 15.078 70.889 26.419 1.00 52.72 66 ASN D C 1
ATOM 3643 O O . ASN D 1 65 ? 14.163 71.554 26.910 1.00 32.97 66 ASN D O 1
ATOM 3645 N N . PRO D 1 66 ? 16.372 71.139 26.686 1.00 56.04 67 PRO D N 1
ATOM 3646 C CA . PRO D 1 66 ? 16.826 72.197 27.593 1.00 54.42 67 PRO D CA 1
ATOM 3647 C C . PRO D 1 66 ? 16.261 73.568 27.238 1.00 56.80 67 PRO D C 1
ATOM 3648 O O . PRO D 1 66 ? 15.912 74.349 28.124 1.00 56.93 67 PRO D O 1
ATOM 3652 N N . HIS D 1 67 ? 16.175 73.863 25.945 1.00 54.48 68 HIS D N 1
ATOM 3653 C CA . HIS D 1 67 ? 15.665 75.159 25.505 1.00 61.15 68 HIS D CA 1
ATOM 3654 C C . HIS D 1 67 ? 14.274 75.440 26.073 1.00 64.75 68 HIS D C 1
ATOM 3655 O O . HIS D 1 67 ? 14.015 76.536 26.577 1.00 46.55 68 HIS D O 1
ATOM 3657 N N . TYR D 1 68 ? 13.390 74.444 25.995 1.00 70.41 69 TYR D N 1
ATOM 3658 C CA . TYR D 1 68 ? 12.023 74.574 26.505 1.00 63.24 69 TYR D CA 1
ATOM 3659 C C . TYR D 1 68 ? 12.001 74.809 28.017 1.00 58.53 69 TYR D C 1
ATOM 3660 O O . TYR D 1 68 ? 11.253 75.653 28.510 1.00 56.65 69 TYR D O 1
ATOM 3669 N N . LEU D 1 69 ? 12.813 74.060 28.754 1.00 48.31 70 LEU D N 1
ATOM 3670 C CA . LEU D 1 69 ? 12.880 74.256 30.190 1.00 50.40 70 LEU D CA 1
ATOM 3671 C C . LEU D 1 69 ? 13.725 75.503 30.403 1.00 56.20 70 LEU D C 1
ATOM 3672 O O . LEU D 1 69 ? 13.490 76.527 29.761 1.00 56.92 70 LEU D O 1
ATOM 3677 N N . ASP D 1 70 ? 14.714 75.422 31.286 1.00 54.97 71 ASP D N 1
ATOM 3678 C CA . ASP D 1 70 ? 15.582 76.568 31.548 1.00 61.37 71 ASP D CA 1
ATOM 3679 C C . ASP D 1 70 ? 17.053 76.207 31.631 1.00 57.74 71 ASP D C 1
ATOM 3680 O O . ASP D 1 70 ? 17.611 76.099 32.718 1.00 67.15 71 ASP D O 1
ATOM 3685 N N . ALA D 1 71 ? 17.683 76.045 30.476 1.00 56.73 72 ALA D N 1
ATOM 3686 C CA . ALA D 1 71 ? 19.093 75.698 30.424 1.00 48.04 72 ALA D CA 1
ATOM 3687 C C . ALA D 1 71 ? 19.578 75.846 28.999 1.00 38.99 72 ALA D C 1
ATOM 3688 O O . ALA D 1 71 ? 20.171 74.926 28.437 1.00 38.59 72 ALA D O 1
ATOM 3690 N N . SER D 1 72 ? 19.313 77.005 28.412 1.00 39.93 73 SER D N 1
ATOM 3691 C CA . SER D 1 72 ? 19.729 77.263 27.043 1.00 46.30 73 SER D CA 1
ATOM 3692 C C . SER D 1 72 ? 21.219 77.595 26.951 1.00 37.34 73 SER D C 1
ATOM 3693 O O . SER D 1 72 ? 21.817 77.523 25.876 1.00 31.34 73 SER D O 1
ATOM 3696 N N . LEU D 1 73 ? 21.818 77.952 28.081 1.00 24.10 74 LEU D N 1
ATOM 3697 C CA . LEU D 1 73 ? 23.237 78.278 28.105 1.00 23.02 74 LEU D CA 1
ATOM 3698 C C . LEU D 1 73 ? 24.036 77.113 28.666 1.00 22.98 74 LEU D C 1
ATOM 3699 O O . LEU D 1 73 ? 24.057 76.864 29.872 1.00 14.45 74 LEU D O 1
ATOM 3701 N N . LEU D 1 74 ? 24.689 76.396 27.766 1.00 20.48 75 LEU D N 1
ATOM 3702 C CA . LEU D 1 74 ? 25.504 75.258 28.133 1.00 17.71 75 LEU D CA 1
ATOM 3703 C C . LEU D 1 74 ? 26.964 75.707 28.142 1.00 14.03 75 LEU D C 1
ATOM 3704 O O . LEU D 1 74 ? 27.477 76.175 27.129 1.00 15.30 75 LEU D O 1
ATOM 3709 N N . VAL D 1 75 ? 27.638 75.561 29.279 1.00 1.00 76 VAL D N 1
ATOM 3710 C CA . VAL D 1 75 ? 29.025 75.998 29.371 1.00 8.88 76 VAL D CA 1
ATOM 3711 C C . VAL D 1 75 ? 30.004 75.015 30.022 1.00 14.71 76 VAL D C 1
ATOM 3712 O O . VAL D 1 75 ? 29.771 74.499 31.117 1.00 12.64 76 VAL D O 1
ATOM 3716 N N . PHE D 1 76 ? 31.104 74.771 29.312 1.00 18.27 77 PHE D N 1
ATOM 3717 C CA . PHE D 1 76 ? 32.169 73.880 29.747 1.00 13.18 77 PHE D CA 1
ATOM 3718 C C . PHE D 1 76 ? 33.237 74.712 30.436 1.00 15.98 77 PHE D C 1
ATOM 3719 O O . PHE D 1 76 ? 33.594 75.790 29.960 1.00 10.76 77 PHE D O 1
ATOM 3727 N N . VAL D 1 77 ? 33.753 74.210 31.551 1.00 6.68 78 VAL D N 1
ATOM 3728 C CA . VAL D 1 77 ? 34.790 74.922 32.270 1.00 2.88 78 VAL D CA 1
ATOM 3729 C C . VAL D 1 77 ? 36.008 74.040 32.478 1.00 15.92 78 VAL D C 1
ATOM 3730 O O . VAL D 1 77 ? 35.890 72.880 32.875 1.00 25.92 78 VAL D O 1
ATOM 3734 N N . GLU D 1 78 ? 37.180 74.592 32.190 1.00 17.76 79 GLU D N 1
ATOM 3735 C CA . GLU D 1 78 ? 38.426 73.863 32.364 1.00 15.94 79 GLU D CA 1
ATOM 3736 C C . GLU D 1 78 ? 39.001 74.257 33.715 1.00 14.35 79 GLU D C 1
ATOM 3737 O O . GLU D 1 78 ? 39.314 75.422 33.959 1.00 14.61 79 GLU D O 1
ATOM 3743 N N . ILE D 1 79 ? 39.141 73.280 34.597 1.00 1.00 80 ILE D N 1
ATOM 3744 C CA . ILE D 1 79 ? 39.653 73.562 35.922 1.00 1.00 80 ILE D CA 1
ATOM 3745 C C . ILE D 1 79 ? 40.956 72.848 36.257 1.00 5.79 80 ILE D C 1
ATOM 3746 O O . ILE D 1 79 ? 41.122 71.664 35.971 1.00 11.38 80 ILE D O 1
ATOM 3751 N N . THR D 1 80 ? 41.882 73.593 36.855 1.00 1.21 81 THR D N 1
ATOM 3752 C CA . THR D 1 80 ? 43.180 73.063 37.266 1.00 10.11 81 THR D CA 1
ATOM 3753 C C . THR D 1 80 ? 43.242 73.232 38.792 1.00 14.33 81 THR D C 1
ATOM 3754 O O . THR D 1 80 ? 42.663 74.170 39.335 1.00 21.52 81 THR D O 1
ATOM 3758 N N . LEU D 1 81 ? 43.936 72.334 39.483 1.00 6.46 82 LEU D N 1
ATOM 3759 C CA . LEU D 1 81 ? 44.042 72.423 40.932 1.00 8.74 82 LEU D CA 1
ATOM 3760 C C . LEU D 1 81 ? 45.453 72.717 41.400 1.00 21.67 82 LEU D C 1
ATOM 3761 O O . LEU D 1 81 ? 46.406 72.585 40.634 1.00 28.14 82 LEU D O 1
ATOM 3766 N N . ASN D 1 82 ? 45.583 73.115 42.665 1.00 22.72 83 ASN D N 1
ATOM 3767 C CA . ASN D 1 82 ? 46.890 73.415 43.240 1.00 18.29 83 ASN D CA 1
ATOM 3768 C C . ASN D 1 82 ? 47.706 72.130 43.358 1.00 21.17 83 ASN D C 1
ATOM 3769 O O . ASN D 1 82 ? 47.220 71.113 43.857 1.00 1.73 83 ASN D O 1
ATOM 3771 N N . ARG D 1 83 ? 48.948 72.175 42.888 1.00 24.76 84 ARG D N 1
ATOM 3772 C CA . ARG D 1 83 ? 49.811 71.002 42.939 1.00 36.93 84 ARG D CA 1
ATOM 3773 C C . ARG D 1 83 ? 50.361 70.756 44.344 1.00 48.09 84 ARG D C 1
ATOM 3774 O O . ARG D 1 83 ? 51.246 69.921 44.540 1.00 46.06 84 ARG D O 1
ATOM 3776 N N . GLY D 1 84 ? 49.827 71.487 45.318 1.00 53.82 85 GLY D N 1
ATOM 3777 C CA . GLY D 1 84 ? 50.267 71.327 46.693 1.00 65.30 85 GLY D CA 1
ATOM 3778 C C . GLY D 1 84 ? 49.842 69.993 47.293 1.00 69.52 85 GLY D C 1
ATOM 3779 O O . GLY D 1 84 ? 50.384 68.945 46.935 1.00 62.37 85 GLY D O 1
ATOM 3780 N N . ALA D 1 85 ? 48.872 70.032 48.205 1.00 66.00 86 ALA D N 1
ATOM 3781 C CA . ALA D 1 85 ? 48.369 68.825 48.855 1.00 59.47 86 ALA D CA 1
ATOM 3782 C C . ALA D 1 85 ? 47.743 67.908 47.812 1.00 54.25 86 ALA D C 1
ATOM 3783 O O . ALA D 1 85 ? 46.881 68.325 47.047 1.00 44.70 86 ALA D O 1
ATOM 3785 N N . PRO D 1 86 ? 48.184 66.642 47.762 1.00 57.93 87 PRO D N 1
ATOM 3786 C CA . PRO D 1 86 ? 47.683 65.637 46.815 1.00 56.54 87 PRO D CA 1
ATOM 3787 C C . PRO D 1 86 ? 46.230 65.250 47.051 1.00 47.87 87 PRO D C 1
ATOM 3788 O O . PRO D 1 86 ? 45.517 64.871 46.123 1.00 39.56 87 PRO D O 1
ATOM 3792 N N . ASP D 1 87 ? 45.797 65.351 48.300 1.00 41.12 88 ASP D N 1
ATOM 3793 C CA . ASP D 1 87 ? 44.435 64.990 48.657 1.00 44.48 88 ASP D CA 1
ATOM 3794 C C . ASP D 1 87 ? 43.362 65.856 48.025 1.00 47.78 88 ASP D C 1
ATOM 3795 O O . ASP D 1 87 ? 42.244 65.394 47.818 1.00 48.72 88 ASP D O 1
ATOM 3800 N N . VAL D 1 88 ? 43.694 67.106 47.717 1.00 43.94 89 VAL D N 1
ATOM 3801 C CA . VAL D 1 88 ? 42.716 68.008 47.124 1.00 35.72 89 VAL D CA 1
ATOM 3802 C C . VAL D 1 88 ? 41.846 67.340 46.074 1.00 33.39 89 VAL D C 1
ATOM 3803 O O . VAL D 1 88 ? 40.619 67.404 46.150 1.00 28.29 89 VAL D O 1
ATOM 3807 N N . PHE D 1 89 ? 42.463 66.688 45.096 1.00 21.41 90 PHE D N 1
ATOM 3808 C CA . PHE D 1 89 ? 41.679 66.052 44.045 1.00 16.26 90 PHE D CA 1
ATOM 3809 C C . PHE D 1 89 ? 40.561 65.179 44.579 1.00 15.55 90 PHE D C 1
ATOM 3810 O O . PHE D 1 89 ? 39.409 65.339 44.186 1.00 8.12 90 PHE D O 1
ATOM 3818 N N . GLU D 1 90 ? 40.902 64.262 45.476 1.00 25.91 91 GLU D N 1
ATOM 3819 C CA . GLU D 1 90 ? 39.911 63.369 46.063 1.00 35.35 91 GLU D CA 1
ATOM 3820 C C . GLU D 1 90 ? 38.823 64.197 46.757 1.00 25.63 91 GLU D C 1
ATOM 3821 O O . GLU D 1 90 ? 37.659 63.803 46.797 1.00 16.23 91 GLU D O 1
ATOM 3827 N N . GLN D 1 91 ? 39.206 65.347 47.298 1.00 20.09 92 GLN D N 1
ATOM 3828 C CA . GLN D 1 91 ? 38.243 66.213 47.958 1.00 24.22 92 GLN D CA 1
ATOM 3829 C C . GLN D 1 91 ? 37.358 66.830 46.896 1.00 21.92 92 GLN D C 1
ATOM 3830 O O . GLN D 1 91 ? 36.134 66.739 46.957 1.00 20.67 92 GLN D O 1
ATOM 3836 N N . PHE D 1 92 ? 37.997 67.469 45.924 1.00 20.95 93 PHE D N 1
ATOM 3837 C CA . PHE D 1 92 ? 37.291 68.109 44.825 1.00 20.03 93 PHE D CA 1
ATOM 3838 C C . PHE D 1 92 ? 36.226 67.175 44.288 1.00 19.50 93 PHE D C 1
ATOM 3839 O O . PHE D 1 92 ? 35.061 67.549 44.183 1.00 25.46 93 PHE D O 1
ATOM 3847 N N . ASN D 1 93 ? 36.629 65.954 43.953 1.00 8.00 94 ASN D N 1
ATOM 3848 C CA . ASN D 1 93 ? 35.693 64.982 43.410 1.00 17.74 94 ASN D CA 1
ATOM 3849 C C . ASN D 1 93 ? 34.450 64.841 44.263 1.00 21.23 94 ASN D C 1
ATOM 3850 O O . ASN D 1 93 ? 33.363 65.237 43.851 1.00 22.10 94 ASN D O 1
ATOM 3855 N N . THR D 1 94 ? 34.604 64.275 45.453 1.00 23.18 95 THR D N 1
ATOM 3856 C CA . THR D 1 94 ? 33.460 64.103 46.336 1.00 23.18 95 THR D CA 1
ATOM 3857 C C . THR D 1 94 ? 33.148 65.425 46.989 1.00 14.80 95 THR D C 1
ATOM 3858 O O . THR D 1 94 ? 33.345 65.592 48.187 1.00 22.81 95 THR D O 1
ATOM 3862 N N . ALA D 1 95 ? 32.654 66.367 46.196 1.00 1.00 96 ALA D N 1
ATOM 3863 C CA . ALA D 1 95 ? 32.321 67.688 46.712 1.00 19.47 96 ALA D CA 1
ATOM 3864 C C . ALA D 1 95 ? 31.764 68.491 45.566 1.00 24.19 96 ALA D C 1
ATOM 3865 O O . ALA D 1 95 ? 31.155 69.545 45.753 1.00 14.42 96 ALA D O 1
ATOM 3867 N N . VAL D 1 96 ? 31.992 67.964 44.370 1.00 29.79 97 VAL D N 1
ATOM 3868 C CA . VAL D 1 96 ? 31.554 68.597 43.145 1.00 24.16 97 VAL D CA 1
ATOM 3869 C C . VAL D 1 96 ? 30.357 67.857 42.576 1.00 21.93 97 VAL D C 1
ATOM 3870 O O . VAL D 1 96 ? 29.707 68.333 41.653 1.00 38.84 97 VAL D O 1
ATOM 3874 N N . GLN D 1 97 ? 30.065 66.689 43.129 1.00 24.34 98 GLN D N 1
ATOM 3875 C CA . GLN D 1 97 ? 28.944 65.913 42.639 1.00 20.85 98 GLN D CA 1
ATOM 3876 C C . GLN D 1 97 ? 27.638 66.503 43.144 1.00 20.90 98 GLN D C 1
ATOM 3877 O O . GLN D 1 97 ? 26.638 66.524 42.430 1.00 18.54 98 GLN D O 1
ATOM 3883 N N . LYS D 1 98 ? 27.668 66.988 44.381 1.00 25.51 99 LYS D N 1
ATOM 3884 C CA . LYS D 1 98 ? 26.502 67.590 45.027 1.00 34.38 99 LYS D CA 1
ATOM 3885 C C . LYS D 1 98 ? 25.926 68.750 44.211 1.00 35.62 99 LYS D C 1
ATOM 3886 O O . LYS D 1 98 ? 24.708 68.904 44.096 1.00 32.28 99 LYS D O 1
ATOM 3888 N N . LEU D 1 99 ? 26.819 69.560 43.651 1.00 36.74 100 LEU D N 1
ATOM 3889 C CA . LEU D 1 99 ? 26.448 70.713 42.838 1.00 32.12 100 LEU D CA 1
ATOM 3890 C C . LEU D 1 99 ? 25.589 70.312 41.653 1.00 38.19 100 LEU D C 1
ATOM 3891 O O . LEU D 1 99 ? 26.101 69.849 40.631 1.00 34.54 100 LEU D O 1
ATOM 3896 N N . GLU D 1 100 ? 24.283 70.513 41.794 1.00 37.96 101 GLU D N 1
ATOM 3897 C CA . GLU D 1 100 ? 23.318 70.165 40.752 1.00 36.63 101 GLU D CA 1
ATOM 3898 C C . GLU D 1 100 ? 23.586 70.823 39.400 1.00 25.94 101 GLU D C 1
ATOM 3899 O O . GLU D 1 100 ? 23.392 70.209 38.354 1.00 11.58 101 GLU D O 1
ATOM 3901 N N . GLU D 1 101 ? 24.024 72.075 39.428 1.00 14.50 102 GLU D N 1
ATOM 3902 C CA . GLU D 1 101 ? 24.301 72.802 38.204 1.00 13.49 102 GLU D CA 1
ATOM 3903 C C . GLU D 1 101 ? 25.425 72.189 37.366 1.00 16.06 102 GLU D C 1
ATOM 3904 O O . GLU D 1 101 ? 25.539 72.475 36.175 1.00 14.89 102 GLU D O 1
ATOM 3910 N N . ILE D 1 102 ? 26.254 71.350 37.983 1.00 16.73 103 ILE D N 1
ATOM 3911 C CA . ILE D 1 102 ? 27.359 70.693 37.272 1.00 18.08 103 ILE D CA 1
ATOM 3912 C C . ILE D 1 102 ? 26.888 69.347 36.716 1.00 18.47 103 ILE D C 1
ATOM 3913 O O . ILE D 1 102 ? 26.912 68.341 37.421 1.00 31.98 103 ILE D O 1
ATOM 3918 N N . GLN D 1 103 ? 26.477 69.326 35.451 1.00 5.89 104 GLN D N 1
ATOM 3919 C CA . GLN D 1 103 ? 25.975 68.097 34.835 1.00 14.34 104 GLN D CA 1
ATOM 3920 C C . GLN D 1 103 ? 27.009 66.989 34.645 1.00 11.62 104 GLN D C 1
ATOM 3921 O O . GLN D 1 103 ? 26.714 65.820 34.883 1.00 14.40 104 GLN D O 1
ATOM 3923 N N . GLU D 1 104 ? 28.212 67.340 34.210 1.00 14.26 105 GLU D N 1
ATOM 3924 C CA . GLU D 1 104 ? 29.257 66.337 34.009 1.00 12.06 105 GLU D CA 1
ATOM 3925 C C . GLU D 1 104 ? 30.617 66.840 34.449 1.00 11.44 105 GLU D C 1
ATOM 3926 O O . GLU D 1 104 ? 30.961 68.005 34.250 1.00 3.61 105 GLU D O 1
ATOM 3932 N N . CYS D 1 105 ? 31.398 65.942 35.027 1.00 1.00 106 CYS D N 1
ATOM 3933 C CA . CYS D 1 105 ? 32.727 66.303 35.457 1.00 1.00 106 CYS D CA 1
ATOM 3934 C C . CYS D 1 105 ? 33.708 65.176 35.185 1.00 2.48 106 CYS D C 1
ATOM 3935 O O . CYS D 1 105 ? 33.592 64.104 35.763 1.00 1.00 106 CYS D O 1
ATOM 3938 N N . HIS D 1 106 ? 34.669 65.421 34.298 1.00 3.87 107 HIS D N 1
ATOM 3939 C CA . HIS D 1 106 ? 35.677 64.425 33.979 1.00 1.00 107 HIS D CA 1
ATOM 3940 C C . HIS D 1 106 ? 37.074 64.898 34.338 1.00 9.86 107 HIS D C 1
ATOM 3941 O O . HIS D 1 106 ? 37.411 66.073 34.173 1.00 11.54 107 HIS D O 1
ATOM 3948 N N . LEU D 1 107 ? 37.892 63.963 34.810 1.00 14.43 108 LEU D N 1
ATOM 3949 C CA . LEU D 1 107 ? 39.274 64.251 35.175 1.00 10.54 108 LEU D CA 1
ATOM 3950 C C . LEU D 1 107 ? 40.133 63.732 34.047 1.00 11.74 108 LEU D C 1
ATOM 3951 O O . LEU D 1 107 ? 40.193 62.525 33.817 1.00 13.33 108 LEU D O 1
ATOM 3956 N N . VAL D 1 108 ? 40.799 64.639 33.342 1.00 5.24 109 VAL D N 1
ATOM 3957 C CA . VAL D 1 108 ? 41.632 64.244 32.210 1.00 9.98 109 VAL D CA 1
ATOM 3958 C C . VAL D 1 108 ? 43.117 64.473 32.444 1.00 13.22 109 VAL D C 1
ATOM 3959 O O . VAL D 1 108 ? 43.526 64.986 33.485 1.00 32.84 109 VAL D O 1
ATOM 3963 N N . SER D 1 109 ? 43.929 64.073 31.475 1.00 12.12 110 SER D N 1
ATOM 3964 C CA . SER D 1 109 ? 45.367 64.273 31.577 1.00 23.38 110 SER D CA 1
ATOM 3965 C C . SER D 1 109 ? 45.775 65.318 30.543 1.00 21.91 110 SER D C 1
ATOM 3966 O O . SER D 1 109 ? 45.531 65.146 29.348 1.00 26.43 110 SER D O 1
ATOM 3969 N N . GLY D 1 110 ? 46.371 66.411 31.013 1.00 15.89 111 GLY D N 1
ATOM 3970 C CA . GLY D 1 110 ? 46.802 67.463 30.110 1.00 18.48 111 GLY D CA 1
ATOM 3971 C C . GLY D 1 110 ? 46.980 68.813 30.783 1.00 14.50 111 GLY D C 1
ATOM 3972 O O . GLY D 1 110 ? 46.952 68.913 32.007 1.00 21.01 111 GLY D O 1
ATOM 3973 N N . ASP D 1 111 ? 47.166 69.853 29.977 1.00 10.29 112 ASP D N 1
ATOM 3974 C CA . ASP D 1 111 ? 47.342 71.201 30.488 1.00 21.76 112 ASP D CA 1
ATOM 3975 C C . ASP D 1 111 ? 46.360 71.574 31.616 1.00 26.28 112 ASP D C 1
ATOM 3976 O O . ASP D 1 111 ? 46.631 72.492 32.390 1.00 40.07 112 ASP D O 1
ATOM 3981 N N . PHE D 1 112 ? 45.221 70.892 31.711 1.00 9.60 113 PHE D N 1
ATOM 3982 C CA . PHE D 1 112 ? 44.289 71.169 32.806 1.00 23.50 113 PHE D CA 1
ATOM 3983 C C . PHE D 1 112 ? 43.840 69.870 33.495 1.00 30.85 113 PHE D C 1
ATOM 3984 O O . PHE D 1 112 ? 44.142 68.776 33.017 1.00 31.17 113 PHE D O 1
ATOM 3992 N N . ASP D 1 113 ? 43.143 69.967 34.625 1.00 22.92 114 ASP D N 1
ATOM 3993 C CA . ASP D 1 113 ? 42.760 68.748 35.330 1.00 15.85 114 ASP D CA 1
ATOM 3994 C C . ASP D 1 113 ? 41.363 68.224 35.106 1.00 10.66 114 ASP D C 1
ATOM 3995 O O . ASP D 1 113 ? 41.184 67.031 34.863 1.00 13.98 114 ASP D O 1
ATOM 4000 N N . TYR D 1 114 ? 40.364 69.089 35.213 1.00 11.95 115 TYR D N 1
ATOM 4001 C CA . TYR D 1 114 ? 38.998 68.639 34.997 1.00 8.37 115 TYR D CA 1
ATOM 4002 C C . TYR D 1 114 ? 38.303 69.412 33.901 1.00 1.00 115 TYR D C 1
ATOM 4003 O O . TYR D 1 114 ? 38.776 70.448 33.440 1.00 12.84 115 TYR D O 1
ATOM 4012 N N . LEU D 1 115 ? 37.158 68.884 33.500 1.00 1.00 116 LEU D N 1
ATOM 4013 C CA . LEU D 1 115 ? 36.323 69.491 32.477 1.00 5.99 116 LEU D CA 1
ATOM 4014 C C . LEU D 1 115 ? 34.898 69.336 32.978 1.00 2.94 116 LEU D C 1
ATOM 4015 O O . LEU D 1 115 ? 34.379 68.221 33.057 1.00 1.00 116 LEU D O 1
ATOM 4020 N N . LEU D 1 116 ? 34.268 70.447 33.333 1.00 1.00 117 LEU D N 1
ATOM 4021 C CA . LEU D 1 116 ? 32.899 70.389 33.830 1.00 10.85 117 LEU D CA 1
ATOM 4022 C C . LEU D 1 116 ? 31.893 70.906 32.813 1.00 7.61 117 LEU D C 1
ATOM 4023 O O . LEU D 1 116 ? 32.105 71.940 32.181 1.00 1.00 117 LEU D O 1
ATOM 4028 N N . LYS D 1 117 ? 30.802 70.165 32.650 1.00 1.17 118 LYS D N 1
ATOM 4029 C CA . LYS D 1 117 ? 29.738 70.560 31.735 1.00 7.85 118 LYS D CA 1
ATOM 4030 C C . LYS D 1 117 ? 28.602 71.057 32.610 1.00 4.95 118 LYS D C 1
ATOM 4031 O O . LYS D 1 117 ? 27.991 70.279 33.336 1.00 9.75 118 LYS D O 1
ATOM 4033 N N . THR D 1 118 ? 28.329 72.352 32.566 1.00 1.00 119 THR D N 1
ATOM 4034 C CA . THR D 1 118 ? 27.249 72.892 33.372 1.00 13.33 119 THR D CA 1
ATOM 4035 C C . THR D 1 118 ? 26.264 73.663 32.534 1.00 10.64 119 THR D C 1
ATOM 4036 O O . THR D 1 118 ? 26.616 74.188 31.482 1.00 14.36 119 THR D O 1
ATOM 4040 N N . ARG D 1 119 ? 25.024 73.734 33.002 1.00 1.00 120 ARG D N 1
ATOM 4041 C CA . ARG D 1 119 ? 24.007 74.476 32.275 1.00 9.41 120 ARG D CA 1
ATOM 4042 C C . ARG D 1 119 ? 23.369 75.499 33.199 1.00 11.88 120 ARG D C 1
ATOM 4043 O O . ARG D 1 119 ? 23.208 75.260 34.396 1.00 5.19 120 ARG D O 1
ATOM 4051 N N . VAL D 1 120 ? 23.017 76.646 32.636 1.00 15.65 121 VAL D N 1
ATOM 4052 C CA . VAL D 1 120 ? 22.377 77.701 33.400 1.00 19.37 121 VAL D CA 1
ATOM 4053 C C . VAL D 1 120 ? 21.439 78.483 32.503 1.00 21.56 121 VAL D C 1
ATOM 4054 O O . VAL D 1 120 ? 21.524 78.408 31.276 1.00 6.26 121 VAL D O 1
ATOM 4058 N N . PRO D 1 121 ? 20.520 79.244 33.109 1.00 26.44 122 PRO D N 1
ATOM 4059 C CA . PRO D 1 121 ? 19.561 80.039 32.338 1.00 32.41 122 PRO D CA 1
ATOM 4060 C C . PRO D 1 121 ? 20.145 81.309 31.736 1.00 35.19 122 PRO D C 1
ATOM 4061 O O . PRO D 1 121 ? 20.155 81.494 30.513 1.00 22.63 122 PRO D O 1
ATOM 4065 N N . ASP D 1 122 ? 20.619 82.184 32.617 1.00 37.42 123 ASP D N 1
ATOM 4066 C CA . ASP D 1 122 ? 21.195 83.469 32.230 1.00 36.72 123 ASP D CA 1
ATOM 4067 C C . ASP D 1 122 ? 22.713 83.394 32.214 1.00 32.43 123 ASP D C 1
ATOM 4068 O O . ASP D 1 122 ? 23.314 82.517 32.834 1.00 24.69 123 ASP D O 1
ATOM 4073 N N . MET D 1 123 ? 23.333 84.316 31.492 1.00 28.41 124 MET D N 1
ATOM 4074 C CA . MET D 1 123 ? 24.780 84.357 31.443 1.00 21.30 124 MET D CA 1
ATOM 4075 C C . MET D 1 123 ? 25.166 84.841 32.828 1.00 16.94 124 MET D C 1
ATOM 4076 O O . MET D 1 123 ? 26.255 84.564 33.322 1.00 20.18 124 MET D O 1
ATOM 4081 N N . SER D 1 124 ? 24.247 85.569 33.452 1.00 23.00 125 SER D N 1
ATOM 4082 C CA . SER D 1 124 ? 24.464 86.087 34.792 1.00 24.79 125 SER D CA 1
ATOM 4083 C C . SER D 1 124 ? 24.528 84.892 35.720 1.00 22.78 125 SER D C 1
ATOM 4084 O O . SER D 1 124 ? 25.423 84.784 36.558 1.00 22.08 125 SER D O 1
ATOM 4087 N N . ALA D 1 125 ? 23.560 83.997 35.552 1.00 25.39 126 ALA D N 1
ATOM 4088 C CA . ALA D 1 125 ? 23.471 82.781 36.352 1.00 26.08 126 ALA D CA 1
ATOM 4089 C C . ALA D 1 125 ? 24.841 82.126 36.442 1.00 29.92 126 ALA D C 1
ATOM 4090 O O . ALA D 1 125 ? 25.266 81.705 37.518 1.00 29.06 126 ALA D O 1
ATOM 4092 N N . TYR D 1 126 ? 25.524 82.041 35.300 1.00 21.47 127 TYR D N 1
ATOM 4093 C CA . TYR D 1 126 ? 26.852 81.452 35.249 1.00 15.48 127 TYR D CA 1
ATOM 4094 C C . TYR D 1 126 ? 27.797 82.286 36.102 1.00 19.66 127 TYR D C 1
ATOM 4095 O O . TYR D 1 126 ? 28.454 81.760 37.005 1.00 22.18 127 TYR D O 1
ATOM 4104 N N . ARG D 1 127 ? 27.867 83.587 35.824 1.00 16.97 128 ARG D N 1
ATOM 4105 C CA . ARG D 1 127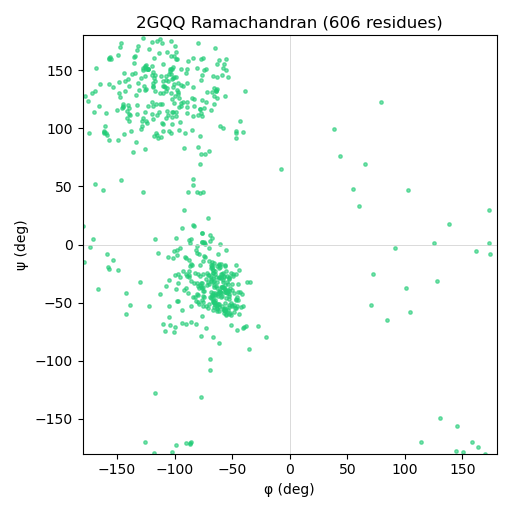 ? 28.747 84.464 36.592 1.00 13.49 128 ARG D CA 1
ATOM 4106 C C . ARG D 1 127 ? 28.506 84.237 38.071 1.00 11.79 128 ARG D C 1
ATOM 4107 O O . ARG D 1 127 ? 29.432 84.319 38.872 1.00 21.17 128 ARG D O 1
ATOM 4109 N N . LYS D 1 128 ? 27.262 83.935 38.432 1.00 21.18 129 LYS D N 1
ATOM 4110 C CA . LYS D 1 128 ? 26.920 83.690 39.831 1.00 30.91 129 LYS D CA 1
ATOM 4111 C C . LYS D 1 128 ? 27.526 82.371 40.296 1.00 33.74 129 LYS D C 1
ATOM 4112 O O . LYS D 1 128 ? 28.193 82.312 41.326 1.00 27.56 129 LYS D O 1
ATOM 4114 N N . LEU D 1 129 ? 27.285 81.315 39.527 1.00 40.81 130 LEU D N 1
ATOM 4115 C CA . LEU D 1 129 ? 27.801 79.992 39.852 1.00 45.48 130 LEU D CA 1
ATOM 4116 C C . LEU D 1 129 ? 29.314 80.067 39.989 1.00 46.89 130 LEU D C 1
ATOM 4117 O O . LEU D 1 129 ? 29.891 79.676 41.004 1.00 48.90 130 LEU D O 1
ATOM 4122 N N . LEU D 1 130 ? 29.954 80.560 38.942 1.00 42.38 131 LEU D N 1
ATOM 4123 C CA . LEU D 1 130 ? 31.390 80.700 38.947 1.00 38.05 131 LEU D CA 1
ATOM 4124 C C . LEU D 1 130 ? 31.772 81.734 40.001 1.00 38.03 131 LEU D C 1
ATOM 4125 O O . LEU D 1 130 ? 31.322 82.877 39.944 1.00 45.26 131 LEU D O 1
ATOM 4130 N N . GLY D 1 131 ? 32.572 81.330 40.980 1.00 27.11 132 GLY D N 1
ATOM 4131 C CA . GLY D 1 131 ? 32.996 82.276 41.999 1.00 37.29 132 GLY D CA 1
ATOM 4132 C C . GLY D 1 131 ? 32.276 82.227 43.334 1.00 35.47 132 GLY D C 1
ATOM 4133 O O . GLY D 1 131 ? 32.887 82.426 44.388 1.00 32.01 132 GLY D O 1
ATOM 4134 N N . GLU D 1 132 ? 30.973 81.984 43.293 1.00 39.36 133 GLU D N 1
ATOM 4135 C CA . GLU D 1 132 ? 30.183 81.905 44.513 1.00 41.15 133 GLU D CA 1
ATOM 4136 C C . GLU D 1 132 ? 30.245 80.467 45.020 1.00 41.65 133 GLU D C 1
ATOM 4137 O O . GLU D 1 132 ? 30.157 80.205 46.222 1.00 43.80 133 GLU D O 1
ATOM 4143 N N . THR D 1 133 ? 30.424 79.539 44.087 1.00 38.02 134 THR D N 1
ATOM 4144 C CA . THR D 1 133 ? 30.510 78.126 44.415 1.00 31.79 134 THR D CA 1
ATOM 4145 C C . THR D 1 133 ? 31.546 77.417 43.551 1.00 28.12 134 THR D C 1
ATOM 4146 O O . THR D 1 133 ? 32.330 76.604 44.043 1.00 32.44 134 THR D O 1
ATOM 4150 N N . LEU D 1 134 ? 31.564 77.750 42.266 1.00 26.85 135 LEU D N 1
ATOM 4151 C CA . LEU D 1 134 ? 32.493 77.125 41.338 1.00 28.01 135 LEU D CA 1
ATOM 4152 C C . LEU D 1 134 ? 33.961 77.369 41.689 1.00 33.20 135 LEU D C 1
ATOM 4153 O O . LEU D 1 134 ? 34.741 76.422 41.768 1.00 36.05 135 LEU D O 1
ATOM 4158 N N . LEU D 1 135 ? 34.342 78.627 41.899 1.00 32.54 136 LEU D N 1
ATOM 4159 C CA . LEU D 1 135 ? 35.730 78.950 42.242 1.00 29.20 136 LEU D CA 1
ATOM 4160 C C . LEU D 1 135 ? 36.074 78.613 43.684 1.00 34.83 136 LEU D C 1
ATOM 4161 O O . LEU D 1 135 ? 37.247 78.588 44.060 1.00 32.52 136 LEU D O 1
ATOM 4166 N N . ARG D 1 136 ? 35.050 78.361 44.490 1.00 39.62 137 ARG D N 1
ATOM 4167 C CA . ARG D 1 136 ? 35.257 78.042 45.891 1.00 34.48 137 ARG D CA 1
ATOM 4168 C C . ARG D 1 136 ? 35.516 76.557 46.085 1.00 24.59 137 ARG D C 1
ATOM 4169 O O . ARG D 1 136 ? 35.639 76.088 47.214 1.00 27.07 137 ARG D O 1
ATOM 4171 N N . LEU D 1 137 ? 35.613 75.820 44.986 1.00 6.11 138 LEU D N 1
ATOM 4172 C CA . LEU D 1 137 ? 35.839 74.378 45.065 1.00 17.15 138 LEU D CA 1
ATOM 4173 C C . LEU D 1 137 ? 37.170 73.969 45.705 1.00 15.77 138 LEU D C 1
ATOM 4174 O O . LEU D 1 137 ? 38.137 74.732 45.708 1.00 18.70 138 LEU D O 1
ATOM 4179 N N . PRO D 1 138 ? 37.224 72.750 46.263 1.00 12.91 139 PRO D N 1
ATOM 4180 C CA . PRO D 1 138 ? 38.420 72.215 46.916 1.00 17.23 139 PRO D CA 1
ATOM 4181 C C . PRO D 1 138 ? 39.714 72.473 46.153 1.00 26.12 139 PRO D C 1
ATOM 4182 O O . PRO D 1 138 ? 39.972 71.845 45.128 1.00 37.33 139 PRO D O 1
ATOM 4186 N N . GLY D 1 139 ? 40.520 73.399 46.659 1.00 33.35 140 GLY D N 1
ATOM 4187 C CA . GLY D 1 139 ? 41.798 73.710 46.039 1.00 44.90 140 GLY D CA 1
ATOM 4188 C C . GLY D 1 139 ? 41.828 73.843 44.527 1.00 40.27 140 GLY D C 1
ATOM 4189 O O . GLY D 1 139 ? 42.304 72.960 43.816 1.00 41.22 140 GLY D O 1
ATOM 4190 N N . VAL D 1 140 ? 41.337 74.969 44.036 1.00 31.73 141 VAL D N 1
ATOM 4191 C CA . VAL D 1 140 ? 41.327 75.216 42.614 1.00 36.66 141 VAL D CA 1
ATOM 4192 C C . VAL D 1 140 ? 42.325 76.310 42.287 1.00 41.79 141 VAL D C 1
ATOM 4193 O O . VAL D 1 140 ? 42.413 77.320 42.988 1.00 46.63 141 VAL D O 1
ATOM 4197 N N . ASN D 1 141 ? 43.085 76.097 41.221 1.00 43.70 142 ASN D N 1
ATOM 4198 C CA . ASN D 1 141 ? 44.081 77.060 40.801 1.00 35.91 142 ASN D CA 1
ATOM 4199 C C . ASN D 1 141 ? 43.589 77.911 39.638 1.00 32.22 142 ASN D C 1
ATOM 4200 O O . ASN D 1 141 ? 43.242 79.075 39.822 1.00 35.40 142 ASN D O 1
ATOM 4205 N N . ASP D 1 142 ? 43.563 77.331 38.440 1.00 25.16 143 ASP D N 1
ATOM 4206 C CA . ASP D 1 142 ? 43.111 78.052 37.252 1.00 18.58 143 ASP D CA 1
ATOM 4207 C C . ASP D 1 142 ? 41.693 77.602 36.905 1.00 22.76 143 ASP D C 1
ATOM 4208 O O . ASP D 1 142 ? 41.237 76.550 37.357 1.00 19.69 143 ASP D O 1
ATOM 4213 N N . THR D 1 143 ? 41.002 78.406 36.101 1.00 23.44 144 THR D N 1
ATOM 4214 C CA . THR D 1 143 ? 39.630 78.117 35.703 1.00 12.42 144 THR D CA 1
ATOM 4215 C C . THR D 1 143 ? 39.247 78.856 34.428 1.00 19.40 144 THR D C 1
ATOM 4216 O O . THR D 1 143 ? 38.818 80.013 34.483 1.00 26.13 144 THR D O 1
ATOM 4220 N N . ARG D 1 144 ? 39.399 78.183 33.288 1.00 15.41 145 ARG D N 1
ATOM 4221 C CA . ARG D 1 144 ? 39.057 78.753 31.985 1.00 13.74 145 ARG D CA 1
ATOM 4222 C C . ARG D 1 144 ? 37.658 78.285 31.574 1.00 19.20 145 ARG D C 1
ATOM 4223 O O . ARG D 1 144 ? 37.353 77.090 31.600 1.00 1.00 145 ARG D O 1
ATOM 4225 N N . THR D 1 145 ? 36.824 79.253 31.196 1.00 16.71 146 THR D N 1
ATOM 4226 C CA . THR D 1 145 ? 35.431 79.036 30.791 1.00 11.25 146 THR D CA 1
ATOM 4227 C C . THR D 1 145 ? 35.205 79.045 29.271 1.00 15.46 146 THR D C 1
ATOM 4228 O O . THR D 1 145 ? 35.835 79.811 28.541 1.00 15.88 146 THR D O 1
ATOM 4232 N N . TYR D 1 146 ? 34.297 78.191 28.803 1.00 7.18 147 TYR D N 1
ATOM 4233 C CA . TYR D 1 146 ? 33.989 78.087 27.374 1.00 5.42 147 TYR D CA 1
ATOM 4234 C C . TYR D 1 146 ? 32.497 77.968 27.103 1.00 1.00 147 TYR D C 1
ATOM 4235 O O . TYR D 1 146 ? 31.937 76.877 27.187 1.00 2.35 147 TYR D O 1
ATOM 4244 N N . VAL D 1 147 ? 31.844 79.072 26.773 1.00 2.70 148 VAL D N 1
ATOM 4245 C CA . VAL D 1 147 ? 30.417 78.995 26.486 1.00 16.65 148 VAL D CA 1
ATOM 4246 C C . VAL D 1 147 ? 30.231 78.355 25.114 1.00 16.86 148 VAL D C 1
ATOM 4247 O O . VAL D 1 147 ? 31.090 78.484 24.242 1.00 25.26 148 VAL D O 1
ATOM 4251 N N . VAL D 1 148 ? 29.117 77.660 24.922 1.00 10.24 149 VAL D N 1
ATOM 4252 C CA . VAL D 1 148 ? 28.851 77.016 23.643 1.00 9.22 149 VAL D CA 1
ATOM 4253 C C . VAL D 1 148 ? 27.878 77.834 22.798 1.00 9.71 149 VAL D C 1
ATOM 4254 O O . VAL D 1 148 ? 26.888 78.363 23.304 1.00 13.25 149 VAL D O 1
ATOM 4258 N N . MET D 1 149 ? 28.157 77.930 21.505 1.00 18.96 150 MET D N 1
ATOM 4259 C CA . MET D 1 149 ? 27.305 78.696 20.606 1.00 25.87 150 MET D CA 1
ATOM 4260 C C . MET D 1 149 ? 26.318 77.787 19.878 1.00 37.10 150 MET D C 1
ATOM 4261 O O . MET D 1 149 ? 25.249 78.232 19.460 1.00 48.46 150 MET D O 1
ATOM 4266 N N . GLU D 1 150 ? 26.678 76.514 19.736 1.00 34.51 151 GLU D N 1
ATOM 4267 C CA . GLU D 1 150 ? 25.827 75.541 19.060 1.00 30.43 151 GLU D CA 1
ATOM 4268 C C . GLU D 1 150 ? 26.207 74.118 19.448 1.00 33.09 151 GLU D C 1
ATOM 4269 O O . GLU D 1 150 ? 27.302 73.648 19.130 1.00 29.99 151 GLU D O 1
ATOM 4271 N N . GLU D 1 151 ? 25.307 73.436 20.152 1.00 33.84 152 GLU D N 1
ATOM 4272 C CA . GLU D 1 151 ? 25.555 72.054 20.552 1.00 35.74 152 GLU D CA 1
ATOM 4273 C C . GLU D 1 151 ? 24.982 71.166 19.460 1.00 33.24 152 GLU D C 1
ATOM 4274 O O . GLU D 1 151 ? 23.862 70.662 19.560 1.00 30.11 152 GLU D O 1
ATOM 4280 N N . VAL D 1 152 ? 25.779 70.982 18.413 1.00 28.38 153 VAL D N 1
ATOM 4281 C CA . VAL D 1 152 ? 25.379 70.208 17.249 1.00 27.09 153 VAL D CA 1
ATOM 4282 C C . VAL D 1 152 ? 25.226 68.694 17.437 1.00 26.31 153 VAL D C 1
ATOM 4283 O O . VAL D 1 152 ? 24.921 67.979 16.483 1.00 35.41 153 VAL D O 1
ATOM 4287 N N . LYS D 1 153 ? 25.413 68.198 18.656 1.00 16.58 154 LYS D N 1
ATOM 4288 C CA . LYS D 1 153 ? 25.271 66.762 18.892 1.00 20.64 154 LYS D CA 1
ATOM 4289 C C . LYS D 1 153 ? 25.320 66.417 20.368 1.00 26.34 154 LYS D C 1
ATOM 4290 O O . LYS D 1 153 ? 26.229 66.844 21.077 1.00 50.17 154 LYS D O 1
ATOM 4292 N N . GLN D 1 154 ? 24.351 65.637 20.833 1.00 19.83 155 GLN D N 1
ATOM 4293 C CA . GLN D 1 154 ? 24.318 65.235 22.235 1.00 26.57 155 GLN D CA 1
ATOM 4294 C C . GLN D 1 154 ? 23.467 63.987 22.420 1.00 30.27 155 GLN D C 1
ATOM 4295 O O . GLN D 1 154 ? 22.246 64.067 22.541 1.00 37.82 155 GLN D O 1
ATOM 4297 N N . SER D 1 155 ? 24.122 62.830 22.445 1.00 30.13 156 SER D N 1
ATOM 4298 C CA . SER D 1 155 ? 23.427 61.564 22.615 1.00 35.15 156 SER D CA 1
ATOM 4299 C C . SER D 1 155 ? 24.281 60.612 23.443 1.00 43.54 156 SER D C 1
ATOM 4300 O O . SER D 1 155 ? 25.401 60.285 23.059 1.00 45.72 156 SER D O 1
ATOM 4302 N N . ASN D 1 156 ? 23.752 60.170 24.580 1.00 51.06 157 ASN D N 1
ATOM 4303 C CA . ASN D 1 156 ? 24.489 59.249 25.437 1.00 53.42 157 ASN D CA 1
ATOM 4304 C C . ASN D 1 156 ? 24.456 57.842 24.845 1.00 49.23 157 ASN D C 1
ATOM 4305 O O . ASN D 1 156 ? 24.995 56.901 25.430 1.00 43.75 157 ASN D O 1
ATOM 4307 N N . ARG D 1 157 ? 23.826 57.711 23.679 1.00 45.75 158 ARG D N 1
ATOM 4308 C CA . ARG D 1 157 ? 23.710 56.425 22.991 1.00 36.21 158 ARG D CA 1
ATOM 4309 C C . ARG D 1 157 ? 25.080 55.885 22.595 1.00 23.90 158 ARG D C 1
ATOM 4310 O O . ARG D 1 157 ? 25.906 56.618 22.061 1.00 28.15 158 ARG D O 1
ATOM 4312 N N . LEU D 1 158 ? 25.321 54.604 22.857 1.00 19.55 159 LEU D N 1
ATOM 4313 C CA . LEU D 1 158 ? 26.597 53.984 22.502 1.00 17.44 159 LEU D CA 1
ATOM 4314 C C . LEU D 1 158 ? 26.464 53.424 21.084 1.00 18.16 159 LEU D C 1
ATOM 4315 O O . LEU D 1 158 ? 25.468 53.686 20.411 1.00 29.18 159 LEU D O 1
ATOM 4317 N N . VAL D 1 159 ? 27.448 52.653 20.632 1.00 22.25 160 VAL D N 1
ATOM 4318 C CA . VAL D 1 159 ? 27.405 52.084 19.286 1.00 26.37 160 VAL D CA 1
ATOM 4319 C C . VAL D 1 159 ? 27.340 50.557 19.309 1.00 33.00 160 VAL D C 1
ATOM 4320 O O . VAL D 1 159 ? 28.365 49.885 19.412 1.00 38.68 160 VAL D O 1
ATOM 4322 N N . ILE D 1 160 ? 26.128 50.017 19.210 1.00 41.97 161 ILE D N 1
ATOM 4323 C CA . ILE D 1 160 ? 25.913 48.568 19.217 1.00 42.69 161 ILE D CA 1
ATOM 4324 C C . ILE D 1 160 ? 25.794 48.059 17.778 1.00 47.83 161 ILE D C 1
ATOM 4325 O O . ILE D 1 160 ? 25.024 48.607 16.997 1.00 52.55 161 ILE D O 1
ATOM 4327 N N . LYS D 1 161 ? 26.531 47.002 17.431 1.00 43.76 162 LYS D N 1
ATOM 4328 C CA . LYS D 1 161 ? 26.495 46.458 16.066 1.00 40.24 162 LYS D CA 1
ATOM 4329 C C . LYS D 1 161 ? 25.541 45.277 15.843 1.00 41.79 162 LYS D C 1
ATOM 4330 O O . LYS D 1 161 ? 25.884 44.133 16.121 1.00 39.45 162 LYS D O 1
ATOM 4332 N N . THR D 1 162 ? 24.352 45.575 15.315 1.00 48.38 163 THR D N 1
ATOM 4333 C CA . THR D 1 162 ? 23.327 44.568 15.031 1.00 51.62 163 THR D CA 1
ATOM 4334 C C . THR D 1 162 ? 23.651 43.784 13.766 1.00 61.29 163 THR D C 1
ATOM 4335 O O . THR D 1 162 ? 23.063 44.021 12.713 1.00 74.46 163 THR D O 1
ATOM 4337 N N . ARG D 1 163 ? 24.577 42.839 13.880 1.00 67.31 164 ARG D N 1
ATOM 4338 C CA . ARG D 1 163 ? 24.979 42.032 12.739 1.00 69.05 164 ARG D CA 1
ATOM 4339 C C . ARG D 1 163 ? 24.954 40.543 13.060 1.00 73.14 164 ARG D C 1
ATOM 4340 O O . ARG D 1 163 ? 26.021 39.896 12.938 1.00 75.53 164 ARG D O 1
#

Organism: Escherichia coli (strain K12) (NCBI:txid83333)

GO terms:
  GO:0000976 transcription cis-regulatory region binding (F, IPI)
  GO:0001216 DNA-binding transcription activator activity (F, IPI)
  GO:0032993 protein-DNA complex (C, IPI)
  GO:0001217 DNA-binding transcription repressor activity (F, IPI)
  GO:0000976 transcription cis-regulatory region binding (F, IMP)
  GO:0001216 DNA-binding transcription activator activity (F, IMP)
  GO:0032993 protein-DNA complex (C, IMP)
  GO:0001217 DNA-binding transcription repressor activity (F, IMP)
  GO:0045892 negative regulation of DNA-templated transcription (P, IEP)
  GO:0042802 identical protein binding (F, IPI)
  GO:0005515 protein binding (F, IPI)
  GO:0005829 cytosol (C, IDA)
  GO:0043565 sequence-specific DNA binding (F, IDA)
  GO:0043201 response to L-leucine (P, IMP)
  GO:0006355 regulation of DNA-templated transcription (P, IMP)

CATH classification: 1.10.10.10 (+1 more: 3.30.70.920)

Foldseek 3Di:
DDFLVLVLQVQCQVPVPDDQQRSVPVSPDGRVGDRCVVVVCCVVPNDVDDDDDDDCCPPQFVWKKKKFWAFDCDDPCQVVQQVVQVVVPPQWDDWAQDDDDGGIMTIGTHNDPVSVVCCPPPRNCPGRGTDDMDMDTDPDDDDDGPDDDRDND/DDQLCLLLLQVCLVPVPDQLVVSVPVSPHHSPDCSVVVVVCCVVPNNVDDDDDDQCCPVQFNWKKKKFWAFDPDDPCQVVVLVVQVVVDDQWDDWAQDDDPGGIIIIGTGRDPVVVVCVDPVPVVVGPGTDDMDMGIDPDDDDDGPDDDRD/DDPPDDLQVLLLVLVCQVPVPDDLQVSCVSRPHHSVVSVVSVVVCCVPPVDPDDDDDDDCVVDQFVWKKKKFWAFDDDPVCLVVQLVVQCVVDPQWDDWAQDDDPGGIIIIGTGRDPVRVVCCPPVVNPPGRGTDDMDMGIDPDDPDDDPDDDRPND/DDLLLLVLLVVCLVPVVDDLCVSCVRSVHHSVPCVVVVVVCVVVPVDPDDDDDDDCVVPAFPKKKKKFWAFDPPDPCLVVQLVVVVVPPPQFPDWDADDDPTGIITIGTGRDPVRVVCCCPVPVVVGRGTDDMGMDIDPDPPDDGPRDDRDSD

Sequence (614 aa):
LDRIDRNILNELQKDGRISNVELSKRVGLSPTPCLERVRRLERQGFIQGYTALLNPHYLDASLLVFVEITLNRGAPDVFEQFNTAVQKLEEIQECHLVSGDFDYLLKTRVPDMSAYRKLLGETLLRLPGVNDTRTYVVMEEVKQSNRLVIKTRLDRIDRNILNELQKDGRISNVELSKRVGLSPTPCLERVRRLERQGFIQGYTALLNPHYLDASLLVFVEITLNRGAPDVFEQFNTAVQKLEEIQECHLVSGDFDYLLKTRVPDMSAYRKLLGETLLRLPGVNDTRTYVVMEEVKQSNRLVIKPGKDLDRIDRNILNELQKDGRISNVELSKRVGLSPTPCLERVRRLERQGFIQGYTALLNPHYLDASLLVFVEITLNRGAPDVFEQFNTAVQKLEEIQECHLVSGDFDYLLKTRVPDMSAYRKLLGETLLRLPGVNDTRTYVVMEEVKQSNRLVIKTRLDRIDRNILNELQKDGRISNVELSKRVGLSPTPCLERVRRLERQGFIQGYTALLNPHYLDASLLVFVEITLNRGAPDVFEQFNTAVQKLEEIQECHLVSGDFDYLLKTRVPDMSAYRKLLGETLLRLPGVNDTRTYVVMEEVKQSNRLVIKTR

Solvent-accessible surface area: 28113 Å² total; per-residue (Å²): 148,66,76,69,16,74,63,9,10,65,79,13,18,77,71,13,54,46,62,84,66,112,20,2,51,99,19,70,38,45,67,82,103,24,50,64,35,29,53,120,4,83,87,61,15,31,9,65,21,30,23,12,44,20,9,33,74,140,28,96,7,70,25,8,0,4,3,21,2,38,8,77,89,62,60,141,56,13,74,58,38,0,14,117,29,0,69,94,42,78,89,12,29,41,0,1,7,1,41,55,95,10,34,0,7,0,5,0,36,2,73,76,40,68,27,2,36,46,19,12,33,129,37,5,7,66,13,52,33,25,53,68,12,23,4,10,2,10,12,68,84,22,20,65,54,67,47,32,78,28,66,61,151,123,85,155,55,14,58,37,11,19,65,69,30,21,67,46,15,72,34,63,27,114,84,29,6,49,164,53,72,42,44,86,68,89,42,60,61,26,37,46,49,14,85,93,124,20,26,13,125,28,44,33,7,73,30,40,20,78,110,30,127,12,65,40,10,0,8,2,10,0,44,8,85,16,62,66,74,52,20,29,60,99,0,8,102,26,1,102,91,49,95,84,9,35,29,0,1,6,1,0,10,76,8,28,0,7,0,7,0,45,10,54,51,102,87,28,16,63,67,11,28,62,68,61,4,47,64,13,51,46,32,100,82,56,138,74,10,36,16,118,82,80,39,24,67,53,86,47,28,73,28,109,167,66,90,97,26,58,75,40,4,47,53,0,0,39,20,0,13,128,58,1,88,13,54,37,72,73,2,1,140,117,16,63,36,60,63,102,54,0,59,105,57,6,128,76,0,75,174,90,16,23,5,78,16,12,16,3,60,18,15,36,139,114,40,129,10,50,42,15,0,6,1,10,1,42,5,81,9,61,63,64,56,16,32,62,56,0,16,81,29,1,118,91,35,65,68,11,24,32,0,1,15,0,0,6,77,6,15,3,6,0,6,0,55,7,56,86,101,83,31,3,54,46,14,49,17,144,55,3,80,78,14,42,47,24,90,108,31,130,62,5,28,16,124,99,58,20,13,72,53,89,64,27,85,21,65,53,143,146,84,63,30,7,19,26,8,3,43,59,9,22,76,48,1,55,35,51,33,100,71,16,3,74,134,33,61,47,66,61,102,76,17,73,57,15,24,44,126,2,69,96,108,25,22,13,79,23,29,24,5,76,20,23,38,79,110,13,83,10,74,25,12,3,4,0,16,1,29,8,46,108,54,60,118,95,16,59,112,86,0,19,95,44,0,99,92,36,87,69,8,24,33,0,8,36,6,52,49,88,9,28,0,5,0,7,0,47,9,67,84,41,77,25,0,30,49,11,12,15,142,38,2,12,61,14,31,35,26,57,77,21,29,7,13,10,11,14,41,71,32,20,70,55,71,36,20,78,29,88,69,136

InterPro domains:
  IPR000485 AsnC-type HTH domain [PR00033] (12-28)
  IPR000485 AsnC-type HTH domain [PR00033] (28-39)
  IPR000485 AsnC-type HTH domain [PR00033] (39-58)
  IPR000485 AsnC-type HTH domain [PS50956] (12-73)
  IPR011008 Dimeric alpha-beta barrel [SSF54909] (74-157)
  IPR011991 ArsR-like helix-turn-helix domain [cd00090] (13-61)
  IPR019885 Transcription regulator HTH, AsnC-type, conserved site [PS00519] (30-56)
  IPR019887 Transcription regulator AsnC/Lrp, ligand binding domain [PF01037] (76-158)
  IPR019888 Transcription regulator AsnC-like [SM00344] (12-121)
  IPR036388 Winged helix-like DNA-binding domain superfamily [G3DSA:1.10.10.10] (1-65)
  IPR036390 Winged helix DNA-binding domain superfamily [SSF46785] (12-70)

Nearest PDB structures (foldseek):
  2gqq-assembly1_A-2  TM=1.007E+00  e=3.134E-32  Escherichia coli
  2p6s-assembly1_H  TM=9.519E-01  e=9.692E-16  Neisseria meningitidis MC58
  3i4p-assembly1_A  TM=9.468E-01  e=1.279E-13  Agrobacterium fabrum str. C58
  2pn6-assembly1_A  TM=9.195E-01  e=4.672E-12  Sulfurisphaera tokodaii
  4pcq-assembly2_C  TM=7.456E-01  e=6.870E-12  Mycobacterium tuberculosis H37Rv

B-factor: mean 41.65, std 23.43, range [1.0, 113.61]

Radius of gyration: 29.06 Å; Cα contacts (8 Å, |Δi|>4): 1179; chains: 4; bounding box: 60×100×51 Å